Protein AF-A0A4Q3RHG1-F1 (afdb_monomer)

Sequence (464 aa):
LKQYTESLNRHFANEEGKDEIINDIESRIGELFQERLKSGSTCITEDDVNGIIKSMGRPEDFEAAEESTTSSNTQSQYQSDNTNNGNTGAAPFIARTKRLYRNENDKVIGGVCSGLATYFGVDVVVIRIIFAILFFSFGFGILPYLILWVAVPSTATVEIGSTKKKLYRDTDDKIVAGVCSGIANYFGVNPWIPRVLFLLPFLSFVSRWGHWGDFPLGFTFSPGALIIYIILWLVIPEANTTTEKLEMKGEKVDMNSIKNSVMEEMKGVQQRAEKFGKEATSIAREKGQAVGADIGQITRRSRSSFGDIIALLFKIFAYFIIGSVLIGLIIGLFGFGIASIGLFPAKDFVLHSGWQNTFAWGTLIFFIAVPIIGIITWIIRRIAKIKSNRKWLRSSFAAMWVLGLVCFIALISSVVRDFRSINNIVEEQVVLTNPGINKLEITTLTPEKKYYRRQWLQLRPFDA

Radius of gyration: 43.33 Å; Cα contacts (8 Å, |Δi|>4): 316; chains: 1; bounding box: 129×54×120 Å

pLDDT: mean 74.0, std 16.54, range [23.33, 95.81]

Mean predicted aligned error: 20.07 Å

Foldseek 3Di:
DVVQLVQLCVLCVPPDCSVQLSVLVVVVLVVLLVVVVVVPDPDQDPVSVVQSCVLQDGPVVCVVVVVVPPPDDDDDDPDDDDDDDDDDDDDPPPPPPQDQAQEQLQDPDLSQLVSVCVSVVHDSVVSVVVLVCVCVPPVPSVVVVVVSSVPHYHPVVVGRQQQHADQAQEDPPDDPQSLLVSVCLLNVHDSVVVVCVLCVLVVQQVVPVPDPDDDDDDSNNDVVSVVVVVVSSVPHHHDPGQQNSCSSNSHRNHSVSSSVSVVVVVVVVVVVVVVVVVVVVVVCVVVVVVVVVPVPPPPDDPPPPVVVVVVVVVVVVVVVVVVVVLVVVVVVVVVVVVVVVVCVVVCCVQAPPDLLVVLVVLLCCQQPVLVSVVVVVVSVCVVVVPPPDPPVVVVVSVVSNVSSVVSVVVNVVVSVVVVVDDPPPPDDDDDDPDPPDPDDDDDDPDPPDDDPDPPNDDDDPPDD

Solvent-accessible surface area (backbone atoms only — not comparable to full-atom values): 27631 Å² total; per-residue (Å²): 107,71,71,55,55,53,51,50,54,62,71,38,65,84,46,83,61,36,69,58,47,50,50,41,51,52,51,50,54,50,50,55,53,52,53,48,44,74,72,70,42,91,68,88,50,72,67,55,52,53,48,49,45,64,51,40,53,53,79,76,67,47,58,64,48,54,74,68,51,83,80,68,92,80,79,99,63,94,75,78,89,78,80,91,76,93,77,94,73,95,68,85,81,77,76,75,77,86,69,75,37,18,32,69,63,67,45,89,69,83,5,42,47,39,11,52,14,67,62,74,72,48,63,42,65,58,47,48,49,53,44,49,51,38,30,74,75,69,61,60,28,54,60,60,51,53,51,48,47,74,71,39,55,53,48,63,82,75,41,78,78,48,56,59,48,46,77,34,17,27,66,90,73,45,89,88,74,8,47,39,32,13,54,12,45,44,72,73,47,64,44,64,56,52,45,47,62,65,41,46,31,59,56,43,34,71,77,46,76,84,69,93,77,90,70,99,83,61,66,58,60,50,69,56,53,58,49,50,50,51,49,49,53,72,73,38,55,70,41,85,47,65,52,50,53,32,28,17,58,42,41,71,76,29,60,64,53,42,45,52,51,53,45,50,51,51,51,52,50,50,53,53,50,51,50,51,49,51,52,52,48,49,53,48,52,64,51,43,64,73,46,65,83,57,64,91,77,60,89,85,74,86,70,58,76,67,52,52,53,52,51,49,53,52,49,53,51,51,50,51,54,54,51,51,55,51,52,51,50,51,51,52,53,51,52,48,53,58,54,49,60,77,47,48,77,59,43,67,81,74,44,61,92,60,70,48,51,56,20,48,54,38,20,53,52,22,46,54,45,42,58,52,52,50,51,52,54,49,50,53,35,66,72,68,65,57,79,81,74,60,66,66,61,58,52,50,54,50,51,44,32,51,52,7,48,52,23,41,54,52,29,52,55,51,50,55,52,62,76,61,63,70,83,79,79,80,84,80,86,82,82,84,89,68,93,86,64,96,73,87,87,89,82,65,99,57,84,85,68,83,80,89,58,92,76,84,70,83,91,73,80,80,85,127

Secondary structure (DSSP, 8-state):
-HHHHHHHHHHGGGSTTHHHHHHHHHHHHHHHHHHHHHTT-SS--HHHHHHHHHHH--HHHHHHHHHHHTT------------------------------B-STT-SSSSHHHHHHHHHT--HHHHHHHHHHHHHHHSTTHHHHHHHHHHSPBGGGTSTT-------B-STT-SSSSHHHHHHHHHT--THHHHHHHHHHHHHHHHTTT--S--TT-----HHHHHHHHHHHHHSPB--SHHHHHHHHT----HHHHHHHHHHHHHHHHHHHHHHHHHHHHHHHHHHHHHTTSTTT-TT---HHHHHHHHHHHHHHHHHHHHHHHHHHHHHHHHHHHHHHHTGGGHHHHS-TTHHHHHHHHIIIIIIIHHHHHHHHHHHHHHTT-----HHHHHHHHHHHHHHHHHHHHHHHHHHHHHT--------------TT-S------S-TT-----TTS----PPP-

Structure (mmCIF, N/CA/C/O backbone):
data_AF-A0A4Q3RHG1-F1
#
_entry.id   AF-A0A4Q3RHG1-F1
#
loop_
_atom_site.group_PDB
_atom_site.id
_atom_site.type_symbol
_atom_site.label_atom_id
_atom_site.label_alt_id
_atom_site.label_comp_id
_atom_site.label_asym_id
_atom_site.label_entity_id
_atom_site.label_seq_id
_atom_site.pdbx_PDB_ins_code
_atom_site.Cartn_x
_atom_site.Cartn_y
_atom_site.Cartn_z
_atom_site.occupancy
_atom_site.B_iso_or_equiv
_atom_site.auth_seq_id
_atom_site.auth_comp_id
_atom_site.auth_asym_id
_atom_site.auth_atom_id
_atom_site.pdbx_PDB_model_num
ATOM 1 N N . LEU A 1 1 ? -19.802 -17.994 33.443 1.00 83.12 1 LEU A N 1
ATOM 2 C CA . LEU A 1 1 ? -19.728 -17.583 32.017 1.00 83.12 1 LEU A CA 1
ATOM 3 C C . LEU A 1 1 ? -20.993 -17.923 31.224 1.00 83.12 1 LEU A C 1
ATOM 5 O O . LEU A 1 1 ? -21.642 -16.995 30.776 1.00 83.12 1 LEU A O 1
ATOM 9 N N . LYS A 1 2 ? -21.398 -19.197 31.093 1.00 87.00 2 LYS A N 1
ATOM 10 C CA . LYS A 1 2 ? -22.594 -19.577 30.304 1.00 87.00 2 LYS A CA 1
ATOM 11 C C . LYS A 1 2 ? -23.889 -18.861 30.728 1.00 87.00 2 LYS A C 1
ATOM 13 O O . LYS A 1 2 ? -24.649 -18.407 29.890 1.00 87.00 2 LYS A O 1
ATOM 18 N N . GLN A 1 3 ? -24.108 -18.696 32.032 1.00 87.00 3 GLN A N 1
ATOM 19 C CA . GLN A 1 3 ? -25.252 -17.926 32.544 1.00 87.00 3 GLN A CA 1
ATOM 20 C C . GLN A 1 3 ? -25.224 -16.454 32.095 1.00 87.00 3 GLN A C 1
ATOM 22 O O . GLN A 1 3 ? -26.265 -15.878 31.801 1.00 87.00 3 GLN A O 1
ATOM 27 N N . TYR A 1 4 ? -24.033 -15.858 32.003 1.00 85.75 4 TYR A N 1
ATOM 28 C CA . TYR A 1 4 ? -23.857 -14.480 31.552 1.00 85.75 4 TYR A CA 1
ATOM 29 C C . TYR A 1 4 ? -24.126 -14.353 30.046 1.00 85.75 4 TYR A C 1
ATOM 31 O O . TYR A 1 4 ? -24.903 -13.493 29.640 1.00 85.75 4 TYR A O 1
ATOM 39 N N . THR A 1 5 ? -23.601 -15.261 29.218 1.00 87.06 5 THR A N 1
ATOM 40 C CA . THR A 1 5 ? -23.888 -15.262 27.772 1.00 87.06 5 THR A CA 1
ATOM 41 C C . THR A 1 5 ? -25.362 -15.545 27.472 1.00 87.06 5 THR A C 1
ATOM 43 O O . THR A 1 5 ? -25.931 -14.941 26.566 1.00 87.06 5 THR A O 1
ATOM 46 N N . GLU A 1 6 ? -26.030 -16.392 28.261 1.00 88.44 6 GLU A N 1
ATOM 47 C CA . GLU A 1 6 ? -27.484 -16.582 28.173 1.00 88.44 6 GLU A CA 1
ATOM 48 C C . GLU A 1 6 ? -28.265 -15.317 28.564 1.00 88.44 6 GLU A C 1
ATOM 50 O O . GLU A 1 6 ? -29.258 -15.002 27.909 1.00 88.44 6 GLU A O 1
ATOM 55 N N . SER A 1 7 ? -27.826 -14.559 29.579 1.00 87.44 7 SER A N 1
ATOM 56 C CA . SER A 1 7 ? -28.462 -13.274 29.921 1.00 87.44 7 SER A CA 1
ATOM 57 C C . SER A 1 7 ? -28.2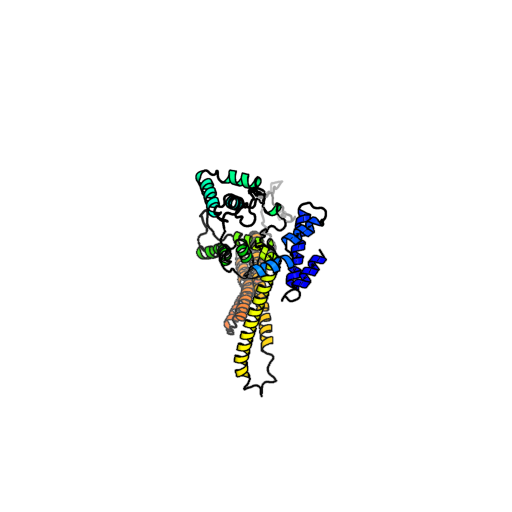98 -12.220 28.824 1.00 87.44 7 SER A C 1
ATOM 59 O O . SER A 1 7 ? -29.263 -11.528 28.507 1.00 87.44 7 SER A O 1
ATOM 61 N N . LEU A 1 8 ? -27.126 -12.159 28.180 1.00 85.81 8 LEU A N 1
ATOM 62 C CA . LEU A 1 8 ? -26.875 -11.274 27.040 1.00 85.81 8 LEU A CA 1
ATOM 63 C C . LEU A 1 8 ? -27.781 -11.637 25.858 1.00 85.81 8 LEU A C 1
ATOM 65 O O . LEU A 1 8 ? -28.454 -10.772 25.306 1.00 85.81 8 LEU A O 1
ATOM 69 N N . ASN A 1 9 ? -27.872 -12.929 25.528 1.00 86.75 9 ASN A N 1
ATOM 70 C CA . ASN A 1 9 ? -28.752 -13.427 24.469 1.00 86.75 9 ASN A CA 1
ATOM 71 C C . ASN A 1 9 ? -30.224 -13.058 24.691 1.00 86.75 9 ASN A C 1
ATOM 73 O O . ASN A 1 9 ? -30.932 -12.764 23.732 1.00 86.75 9 ASN A O 1
ATOM 77 N N . ARG A 1 10 ? -30.698 -13.085 25.943 1.00 86.62 10 ARG A N 1
ATOM 78 C CA . ARG A 1 10 ? -32.076 -12.690 26.274 1.00 86.62 10 ARG A CA 1
ATOM 79 C C . ARG A 1 10 ? -32.288 -11.184 26.143 1.00 86.62 10 ARG A C 1
ATOM 81 O O . ARG A 1 10 ? -33.322 -10.786 25.620 1.00 86.62 10 ARG A O 1
ATOM 88 N N . HIS A 1 11 ? -31.329 -10.372 26.583 1.00 85.25 11 HIS A N 1
ATOM 89 C CA . HIS A 1 11 ? -31.428 -8.912 26.520 1.00 85.25 11 HIS A CA 1
ATOM 90 C C . HIS A 1 11 ? -31.384 -8.392 25.072 1.00 85.25 11 HIS A C 1
ATOM 92 O O . HIS A 1 11 ? -32.228 -7.594 24.678 1.00 85.25 11 HIS A O 1
ATOM 98 N N . PHE A 1 12 ? -30.487 -8.922 24.233 1.00 85.44 12 PHE A N 1
ATOM 99 C CA . PHE A 1 12 ? -30.366 -8.533 22.819 1.00 85.44 12 PHE A CA 1
ATOM 100 C C . PHE A 1 12 ? -31.316 -9.281 21.872 1.00 85.44 12 PHE A C 1
ATOM 102 O O . PHE A 1 12 ? -31.213 -9.133 20.657 1.00 85.44 12 PHE A O 1
ATOM 109 N N . ALA A 1 13 ? -32.256 -10.082 22.385 1.00 84.56 13 ALA A N 1
ATOM 110 C CA . ALA A 1 13 ? -33.106 -10.943 21.557 1.00 84.56 13 ALA A CA 1
ATOM 111 C C . ALA A 1 13 ? -33.939 -10.175 20.514 1.00 84.56 13 ALA A C 1
ATOM 113 O O . ALA A 1 13 ? -34.215 -10.716 19.441 1.00 84.56 13 ALA A O 1
ATOM 114 N N . ASN A 1 14 ? -34.320 -8.934 20.833 1.00 82.88 14 ASN A N 1
ATOM 115 C CA . ASN A 1 14 ? -35.174 -8.080 20.006 1.00 82.88 14 ASN A CA 1
ATOM 116 C C . ASN A 1 14 ? -34.402 -6.989 19.242 1.00 82.88 14 ASN A C 1
ATOM 118 O O . ASN A 1 14 ? -35.025 -6.179 18.560 1.00 82.88 14 ASN A O 1
ATOM 122 N N . GLU A 1 15 ? -33.076 -6.940 19.370 1.00 81.31 15 GLU A N 1
ATOM 123 C CA . GLU A 1 15 ? -32.241 -5.899 18.766 1.00 81.31 15 GLU A CA 1
ATOM 124 C C . GLU A 1 15 ? -31.826 -6.284 17.338 1.00 81.31 15 GLU A C 1
ATOM 126 O O . GLU A 1 15 ? -31.525 -7.445 17.036 1.00 81.31 15 GLU A O 1
ATOM 131 N N . GLU A 1 16 ? -31.809 -5.299 16.439 1.00 79.25 16 GLU A N 1
ATOM 132 C CA . GLU A 1 16 ? -31.338 -5.488 15.066 1.00 79.25 16 GLU A CA 1
ATOM 133 C C . GLU A 1 16 ? -29.812 -5.691 15.094 1.00 79.25 16 GLU A C 1
ATOM 135 O O . GLU A 1 16 ? -29.094 -4.905 15.708 1.00 79.25 16 GLU A O 1
ATOM 140 N N . GLY A 1 17 ? -29.312 -6.778 14.494 1.00 80.56 17 GLY A N 1
ATOM 141 C CA . GLY A 1 17 ? -27.882 -7.119 14.552 1.00 80.56 17 GLY A CA 1
ATOM 142 C C . GLY A 1 17 ? -27.436 -7.878 15.806 1.00 80.56 17 GLY A C 1
ATOM 143 O O . GLY A 1 17 ? -26.241 -7.919 16.089 1.00 80.56 17 GLY A O 1
ATOM 144 N N . LYS A 1 18 ? -28.356 -8.518 16.550 1.00 86.44 18 LYS A N 1
ATOM 145 C CA . LYS A 1 18 ? -28.034 -9.281 17.776 1.00 86.44 18 LYS A CA 1
ATOM 146 C C . LYS A 1 18 ? -26.812 -10.201 17.640 1.00 86.44 18 LYS A C 1
ATOM 148 O O . LYS A 1 18 ? -25.993 -10.260 18.549 1.00 86.44 18 LYS A O 1
ATOM 153 N N . ASP A 1 19 ? -26.695 -10.909 16.514 1.00 87.06 19 ASP A N 1
ATOM 154 C CA . ASP A 1 19 ? -25.657 -11.921 16.318 1.00 87.06 19 ASP A CA 1
ATOM 155 C C . ASP A 1 19 ? -24.281 -11.248 16.183 1.00 87.06 19 ASP A C 1
ATOM 157 O O . ASP A 1 19 ? -23.292 -11.774 16.682 1.00 87.06 19 ASP A O 1
ATOM 161 N N . GLU A 1 20 ? -24.215 -10.052 15.586 1.00 85.38 20 GLU A N 1
ATOM 162 C CA . GLU A 1 20 ? -22.993 -9.239 15.507 1.00 85.38 20 GLU A CA 1
ATOM 163 C C . GLU A 1 20 ? -22.619 -8.676 16.882 1.00 85.38 20 GLU A C 1
ATOM 165 O O . GLU A 1 20 ? -21.475 -8.816 17.310 1.00 85.38 20 GLU A O 1
ATOM 170 N N . ILE A 1 21 ? -23.598 -8.135 17.617 1.00 86.06 21 ILE A N 1
ATOM 171 C CA . ILE A 1 21 ? -23.400 -7.599 18.972 1.00 86.06 21 ILE A CA 1
ATOM 172 C C . ILE A 1 21 ? -22.866 -8.690 19.911 1.00 86.06 21 ILE A C 1
ATOM 174 O O . ILE A 1 21 ? -21.882 -8.477 20.620 1.00 86.06 21 ILE A O 1
ATOM 178 N N . ILE A 1 22 ? -23.487 -9.873 19.910 1.00 89.31 22 ILE A N 1
ATOM 179 C CA . ILE A 1 22 ? -23.074 -10.996 20.760 1.00 89.31 22 ILE A CA 1
ATOM 180 C C . ILE A 1 22 ? -21.686 -11.492 20.360 1.00 89.31 22 ILE A C 1
ATOM 182 O O . ILE A 1 22 ? -20.845 -11.670 21.239 1.00 89.31 22 ILE A O 1
ATOM 186 N N . ASN A 1 23 ? -21.416 -11.667 19.063 1.00 89.81 23 ASN A N 1
ATOM 187 C CA . ASN A 1 23 ? -20.102 -12.107 18.592 1.00 89.81 23 ASN A CA 1
ATOM 188 C C . ASN A 1 23 ? -18.989 -11.124 18.992 1.00 89.81 23 ASN A C 1
ATOM 190 O O . ASN A 1 23 ? -17.924 -11.558 19.433 1.00 89.81 23 ASN A O 1
ATOM 194 N N . ASP A 1 24 ? -19.230 -9.813 18.905 1.00 87.31 24 ASP A N 1
ATOM 195 C CA . ASP A 1 24 ? -18.250 -8.794 19.299 1.00 87.31 24 ASP A CA 1
ATOM 196 C C . ASP A 1 24 ? -18.029 -8.749 20.819 1.00 87.31 24 ASP A C 1
ATOM 198 O O . ASP A 1 24 ? -16.888 -8.600 21.273 1.00 87.31 24 ASP A O 1
ATOM 202 N N . ILE A 1 25 ? -19.089 -8.942 21.614 1.00 88.06 25 ILE A N 1
ATOM 203 C CA . ILE A 1 25 ? -18.997 -9.073 23.076 1.00 88.06 25 ILE A CA 1
ATOM 204 C C . ILE A 1 25 ? -18.218 -10.340 23.458 1.00 88.06 25 ILE A C 1
ATOM 206 O O . ILE A 1 25 ? -17.330 -10.283 24.310 1.00 88.06 25 ILE A O 1
ATOM 210 N N . GLU A 1 26 ? -18.511 -11.483 22.837 1.00 89.50 26 GLU A N 1
ATOM 211 C CA . GLU A 1 26 ? -17.805 -12.744 23.088 1.00 89.50 26 GLU A CA 1
ATOM 212 C C . GLU A 1 26 ? -16.329 -12.655 22.689 1.00 89.50 26 GLU A C 1
ATOM 214 O O . GLU A 1 26 ? -15.460 -13.090 23.453 1.00 89.50 26 GLU A O 1
ATOM 219 N N . SER A 1 27 ? -16.035 -12.023 21.548 1.00 88.06 27 SER A N 1
ATOM 220 C CA . SER A 1 27 ? -14.670 -11.728 21.107 1.00 88.06 27 SER A CA 1
ATOM 221 C C . SER A 1 27 ? -13.929 -10.900 22.160 1.00 88.06 27 SER A C 1
ATOM 223 O O . SER A 1 27 ? -12.853 -11.296 22.619 1.00 88.06 27 SER A O 1
ATOM 225 N N . ARG A 1 28 ? -14.552 -9.821 22.659 1.00 86.50 28 ARG A N 1
ATOM 226 C CA . ARG A 1 28 ? -13.982 -8.971 23.712 1.00 86.50 28 ARG A CA 1
ATOM 227 C C . ARG A 1 28 ? -13.723 -9.725 25.016 1.00 86.50 28 ARG A C 1
ATOM 229 O O . ARG A 1 28 ? -12.665 -9.572 25.628 1.00 86.50 28 ARG A O 1
ATOM 236 N N . ILE A 1 29 ? -14.670 -10.549 25.455 1.00 88.50 29 ILE A N 1
ATOM 237 C CA . ILE A 1 29 ? -14.506 -11.393 26.645 1.00 88.50 29 ILE A CA 1
ATOM 238 C C . ILE A 1 29 ? -13.312 -12.342 26.457 1.00 88.50 29 ILE A C 1
ATOM 240 O O . ILE A 1 29 ? -12.492 -12.498 27.366 1.00 88.50 29 ILE A O 1
ATOM 244 N N . GLY A 1 30 ? -13.178 -12.935 25.267 1.00 87.94 30 GLY A N 1
ATOM 245 C CA . GLY A 1 30 ? -12.039 -13.768 24.891 1.00 87.94 30 GLY A CA 1
ATOM 246 C C . GLY A 1 30 ? -10.703 -13.026 24.974 1.00 87.94 30 GLY A C 1
ATOM 247 O O . GLY A 1 30 ? -9.737 -13.566 25.518 1.00 87.94 30 GLY A O 1
ATOM 248 N N . GLU A 1 31 ? -10.643 -11.779 24.506 1.00 85.88 31 GLU A N 1
ATOM 249 C CA . GLU A 1 31 ? -9.447 -10.936 24.620 1.00 85.88 31 GLU A CA 1
ATOM 250 C C . GLU A 1 31 ? -9.049 -10.673 26.076 1.00 85.88 31 GLU A C 1
ATOM 252 O O . GLU A 1 31 ? -7.876 -10.823 26.426 1.00 85.88 31 GLU A O 1
ATOM 257 N N . LEU A 1 32 ? -10.013 -10.327 26.937 1.00 85.19 32 LEU A N 1
ATOM 258 C CA . LEU A 1 32 ? -9.758 -10.056 28.356 1.00 85.19 32 LEU A CA 1
ATOM 259 C C . LEU A 1 32 ? -9.230 -11.303 29.080 1.00 85.19 32 LEU A C 1
ATOM 261 O O . LEU A 1 32 ? -8.300 -11.215 29.887 1.00 85.19 32 LEU A O 1
ATOM 265 N N . PHE A 1 33 ? -9.756 -12.485 28.749 1.00 87.19 33 PHE A N 1
ATOM 266 C CA . PHE A 1 33 ? -9.217 -13.748 29.254 1.00 87.19 33 PHE A CA 1
ATOM 267 C C . PHE A 1 33 ? -7.792 -14.019 28.755 1.00 87.19 33 PHE A C 1
ATOM 269 O O . PHE A 1 33 ? -6.935 -14.434 29.539 1.00 87.19 33 PHE A O 1
ATOM 276 N N . GLN A 1 34 ? -7.495 -13.752 27.480 1.00 86.44 34 GLN A N 1
ATOM 277 C CA . GLN A 1 34 ? -6.135 -13.895 26.952 1.00 86.44 34 GLN A CA 1
ATOM 278 C C . GLN A 1 34 ? -5.148 -12.927 27.614 1.00 86.44 34 GLN A C 1
ATOM 280 O O . GLN A 1 34 ? -3.999 -13.297 27.865 1.00 86.44 34 GLN A O 1
ATOM 285 N N . GLU A 1 35 ? -5.568 -11.698 27.910 1.00 81.06 35 GLU A N 1
ATOM 286 C CA . GLU A 1 35 ? -4.744 -10.712 28.612 1.00 81.06 35 GLU A CA 1
ATOM 287 C C . GLU A 1 35 ? -4.395 -11.174 30.032 1.00 81.06 35 GLU A C 1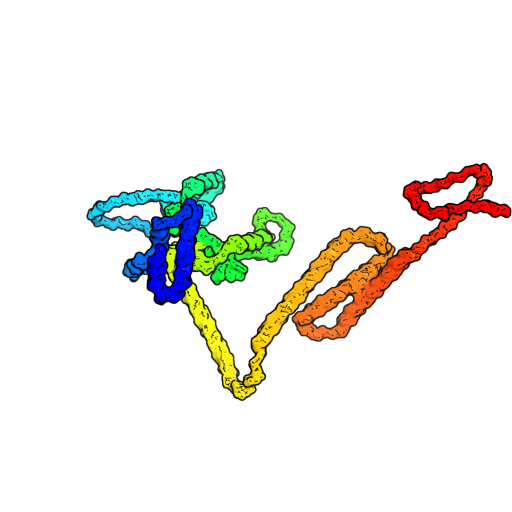
ATOM 289 O O . GLU A 1 35 ? -3.238 -11.066 30.458 1.00 81.06 35 GLU A O 1
ATOM 294 N N . ARG A 1 36 ? -5.352 -11.791 30.736 1.00 81.25 36 ARG A N 1
ATOM 295 C CA . ARG A 1 36 ? -5.099 -12.423 32.037 1.00 81.25 36 ARG A CA 1
ATOM 296 C C . ARG A 1 36 ? -4.078 -13.551 31.954 1.00 81.25 36 ARG A C 1
ATOM 298 O O . ARG A 1 36 ? -3.130 -13.562 32.736 1.00 81.25 36 ARG A O 1
ATOM 305 N N . LEU A 1 37 ? -4.207 -14.439 30.971 1.00 83.06 37 LEU A N 1
ATOM 306 C CA . LEU A 1 37 ? -3.255 -15.538 30.768 1.00 83.06 37 LEU A CA 1
ATOM 307 C C . LEU A 1 37 ? -1.841 -15.029 30.429 1.00 83.06 37 LEU A C 1
ATOM 309 O O . LEU A 1 37 ? -0.852 -15.538 30.952 1.00 83.06 37 LEU A O 1
ATOM 313 N N . LYS A 1 38 ? -1.722 -13.969 29.616 1.00 79.94 38 LYS A N 1
ATOM 314 C CA . LYS A 1 38 ? -0.430 -13.325 29.298 1.00 79.94 38 LYS A CA 1
ATOM 315 C C . LYS A 1 38 ? 0.227 -12.646 30.501 1.00 79.94 38 LYS A C 1
ATOM 317 O O . LYS A 1 38 ? 1.444 -12.483 30.508 1.00 79.94 38 LYS A O 1
ATOM 322 N N . SER A 1 39 ? -0.556 -12.266 31.509 1.00 71.12 39 SER A N 1
ATOM 323 C CA . SER A 1 39 ? -0.070 -11.603 32.726 1.00 71.12 39 SER A CA 1
ATOM 324 C C . SER A 1 39 ? 0.542 -12.576 33.747 1.00 71.12 39 SER A C 1
ATOM 326 O O . SER A 1 39 ? 0.932 -12.151 34.832 1.00 71.12 39 SER A O 1
ATOM 328 N N . GLY A 1 40 ? 0.656 -13.867 33.405 1.00 68.50 40 GLY A N 1
ATOM 329 C CA . GLY A 1 40 ? 1.306 -14.895 34.223 1.00 68.50 40 GLY A CA 1
ATOM 330 C C . GLY A 1 40 ? 0.349 -15.860 34.930 1.00 68.50 40 GLY A C 1
ATOM 331 O O . GLY A 1 40 ? 0.817 -16.761 35.625 1.00 68.50 40 GLY A O 1
ATOM 332 N N . SER A 1 41 ? -0.968 -15.715 34.750 1.00 73.69 41 SER A N 1
ATOM 333 C CA . SER A 1 41 ? -1.956 -16.654 35.292 1.00 73.69 41 SER A CA 1
ATOM 334 C C . SER A 1 41 ? -1.938 -17.972 34.514 1.00 73.69 41 SER A C 1
ATOM 336 O O . SER A 1 41 ? -2.088 -17.990 33.295 1.00 73.69 41 SER A O 1
ATOM 338 N N . THR A 1 42 ? -1.778 -19.095 35.217 1.00 76.50 42 THR A N 1
ATOM 339 C CA . THR A 1 42 ? -1.742 -20.441 34.613 1.00 76.50 42 THR A CA 1
ATOM 340 C C . THR A 1 42 ? -3.133 -20.951 34.227 1.00 76.50 42 THR A C 1
ATOM 342 O O . THR A 1 42 ? -3.261 -21.800 33.348 1.00 76.50 42 THR A O 1
ATOM 345 N N . CYS A 1 43 ? -4.178 -20.434 34.874 1.00 83.81 43 CYS A N 1
ATOM 346 C CA . CYS A 1 43 ? -5.576 -20.751 34.613 1.00 83.81 43 CYS A CA 1
ATOM 347 C C . CYS A 1 43 ? -6.468 -19.530 34.882 1.00 83.81 43 CYS A C 1
ATOM 349 O O . CYS A 1 43 ? -6.049 -18.572 35.532 1.00 83.81 43 CYS A O 1
ATOM 351 N N . ILE A 1 44 ? -7.692 -19.567 34.355 1.00 86.62 44 ILE A N 1
ATOM 352 C CA . ILE A 1 44 ? -8.723 -18.551 34.597 1.00 86.62 44 ILE A CA 1
ATOM 353 C C . ILE A 1 44 ? -9.509 -18.968 35.842 1.00 86.62 44 ILE A C 1
ATOM 355 O O . ILE A 1 44 ? -10.063 -20.069 35.871 1.00 86.62 44 ILE A O 1
ATOM 359 N N . THR A 1 45 ? -9.558 -18.103 36.854 1.00 88.81 45 THR A N 1
ATOM 360 C CA . THR A 1 45 ? -10.303 -18.350 38.098 1.00 88.81 45 THR A CA 1
ATOM 361 C C . THR A 1 45 ? -11.713 -17.757 38.048 1.00 88.81 45 THR A C 1
ATOM 363 O O . THR A 1 45 ? -12.033 -16.940 37.184 1.00 88.81 45 THR A O 1
ATOM 366 N N . GLU A 1 46 ? -12.582 -18.153 38.979 1.00 87.62 46 GLU A N 1
ATOM 367 C CA . GLU A 1 46 ? -13.933 -17.585 39.087 1.00 87.62 46 GLU A CA 1
ATOM 368 C C . GLU A 1 46 ? -13.907 -16.080 39.410 1.00 87.62 46 GLU A C 1
ATOM 370 O O . GLU A 1 46 ? -14.710 -15.316 38.870 1.00 87.62 46 GLU A O 1
ATOM 375 N N . ASP A 1 47 ? -12.916 -15.628 40.183 1.00 85.75 47 ASP A N 1
ATOM 376 C CA . ASP A 1 47 ? -12.687 -14.207 40.463 1.00 85.75 47 ASP A CA 1
ATOM 377 C C . ASP A 1 47 ? -12.318 -13.419 39.198 1.00 85.75 47 ASP A C 1
ATOM 379 O O . ASP A 1 47 ? -12.776 -12.288 39.015 1.00 85.75 47 ASP A O 1
ATOM 383 N N . ASP A 1 48 ? -11.553 -14.021 38.280 1.00 84.38 48 ASP A N 1
ATOM 384 C CA . ASP A 1 48 ? -11.232 -13.405 36.988 1.00 84.38 48 ASP A CA 1
ATOM 385 C C . ASP A 1 48 ? -12.477 -13.261 36.108 1.00 84.38 48 ASP A C 1
ATOM 387 O O . ASP A 1 48 ? -12.684 -12.212 35.494 1.00 84.38 48 ASP A O 1
ATOM 391 N N . VAL A 1 49 ? -13.331 -14.291 36.077 1.00 87.12 49 VAL A N 1
ATOM 392 C CA . VAL A 1 49 ? -14.604 -14.266 35.341 1.00 87.12 49 VAL A CA 1
ATOM 393 C C . VAL A 1 49 ? -15.513 -13.169 35.896 1.00 87.12 49 VAL A C 1
ATOM 395 O O . VAL A 1 49 ? -16.041 -12.366 35.128 1.00 87.12 49 VAL A O 1
ATOM 398 N N . ASN A 1 50 ? -15.662 -13.090 37.218 1.00 87.50 50 ASN A N 1
ATOM 399 C CA . ASN A 1 50 ? -16.486 -12.071 37.869 1.00 87.50 50 ASN A CA 1
ATOM 400 C C . ASN A 1 50 ? -15.913 -10.656 37.679 1.00 87.50 50 ASN A C 1
ATOM 402 O O . ASN A 1 50 ? -16.670 -9.708 37.468 1.00 87.50 50 ASN A O 1
ATOM 406 N N . GLY A 1 51 ? -14.585 -10.506 37.684 1.00 83.06 51 GLY A N 1
ATOM 407 C CA . GLY A 1 51 ? -13.907 -9.242 37.387 1.00 83.06 51 GLY A CA 1
ATOM 408 C C . GLY A 1 51 ? -14.143 -8.757 35.955 1.00 83.06 51 GLY A C 1
ATOM 409 O O . GLY A 1 51 ? -14.405 -7.574 35.743 1.00 83.06 51 GLY A O 1
ATOM 410 N N . ILE A 1 52 ? -14.118 -9.669 34.979 1.00 85.69 52 ILE A N 1
ATOM 411 C CA . ILE A 1 52 ? -14.416 -9.359 33.574 1.00 85.69 52 ILE A CA 1
ATOM 412 C C . ILE A 1 52 ? -15.891 -8.995 33.394 1.00 85.69 52 ILE A C 1
ATOM 414 O O . ILE A 1 52 ? -16.183 -7.979 32.768 1.00 85.69 52 ILE A O 1
ATOM 418 N N . ILE A 1 53 ? -16.816 -9.753 33.994 1.00 86.88 53 ILE A N 1
ATOM 419 C CA . ILE A 1 53 ? -18.255 -9.437 33.957 1.00 86.88 53 ILE A CA 1
ATOM 420 C C . ILE A 1 53 ? -18.514 -8.048 34.545 1.00 86.88 53 ILE A C 1
ATOM 422 O O . ILE A 1 53 ? -19.271 -7.272 33.974 1.00 86.88 53 ILE A O 1
ATOM 426 N N . LYS A 1 54 ? -17.845 -7.693 35.646 1.00 84.88 54 LYS A N 1
ATOM 427 C CA . LYS A 1 54 ? -17.953 -6.357 36.244 1.00 84.88 54 LYS A CA 1
ATOM 428 C C . LYS A 1 54 ? -17.418 -5.251 35.330 1.00 84.88 54 LYS A C 1
ATOM 430 O O . LYS A 1 54 ? -17.960 -4.152 35.340 1.00 84.88 54 LYS A O 1
ATOM 435 N N . SER A 1 55 ? -16.364 -5.525 34.563 1.00 80.88 55 SER A N 1
ATOM 436 C CA . SER A 1 55 ? -15.811 -4.563 33.604 1.00 80.88 55 SER A CA 1
ATOM 437 C C . SER A 1 55 ? -16.690 -4.385 32.365 1.00 80.88 55 SER A C 1
ATOM 439 O O . SER A 1 55 ? -16.771 -3.274 31.854 1.00 80.88 55 SER A O 1
ATOM 441 N N . MET A 1 56 ? -17.295 -5.464 31.865 1.00 81.69 56 MET A N 1
ATOM 442 C CA . MET A 1 56 ? -18.213 -5.431 30.717 1.00 81.69 56 MET A CA 1
ATOM 443 C C . MET A 1 56 ? -19.592 -4.873 31.105 1.00 81.69 56 MET A C 1
ATOM 445 O O . MET A 1 56 ? -20.286 -4.293 30.271 1.00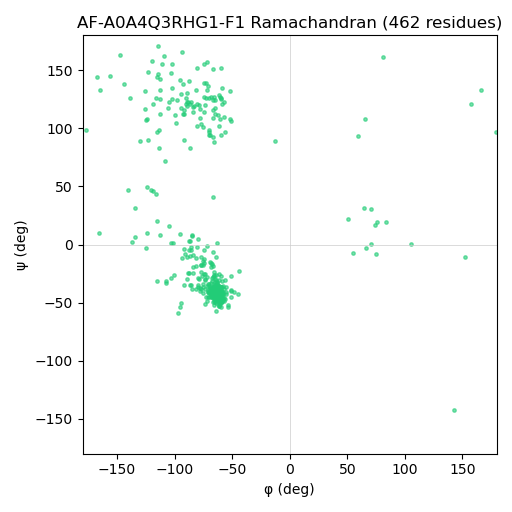 81.69 56 MET A O 1
ATOM 449 N N . GLY A 1 57 ? -19.957 -5.043 32.379 1.00 81.50 57 GLY A N 1
ATOM 450 C CA . GLY A 1 57 ? -21.257 -4.738 32.962 1.00 81.50 57 GLY A CA 1
ATOM 451 C C . GLY A 1 57 ? -22.298 -5.834 32.704 1.00 81.50 57 GLY A C 1
ATOM 452 O O . GLY A 1 57 ? -22.131 -6.701 31.835 1.00 81.50 57 GLY A O 1
ATOM 453 N N . ARG A 1 58 ? -23.376 -5.836 33.498 1.00 82.06 58 ARG A N 1
ATOM 454 C CA . ARG A 1 58 ? -24.509 -6.759 33.331 1.00 82.06 58 ARG A CA 1
ATOM 455 C C . ARG A 1 58 ? -25.683 -6.024 32.685 1.00 82.06 58 ARG A C 1
ATOM 457 O O . ARG A 1 58 ? -25.872 -4.854 32.995 1.00 82.06 58 ARG A O 1
ATOM 464 N N . PRO A 1 59 ? -26.506 -6.699 31.863 1.00 77.31 59 PRO A N 1
ATOM 465 C CA . PRO A 1 59 ? -27.702 -6.090 31.272 1.00 77.31 59 PRO A CA 1
ATOM 466 C C . PRO A 1 59 ? -28.589 -5.344 32.280 1.00 77.31 59 PRO A C 1
ATOM 468 O O . PRO A 1 59 ? -29.022 -4.227 32.029 1.00 77.31 59 PRO A O 1
ATOM 471 N N . GLU A 1 60 ? -28.757 -5.932 33.464 1.00 71.69 60 GLU A N 1
ATOM 472 C CA . GLU A 1 60 ? -29.557 -5.393 34.570 1.00 71.69 60 GLU A CA 1
ATOM 473 C C . GLU A 1 60 ? -28.977 -4.093 35.172 1.00 71.69 60 GLU A C 1
ATOM 475 O O . GLU A 1 60 ? -29.730 -3.259 35.669 1.00 71.69 60 GLU A O 1
ATOM 480 N N . ASP A 1 61 ? -27.654 -3.886 35.111 1.00 68.88 61 ASP A N 1
ATOM 481 C CA . ASP A 1 61 ? -26.982 -2.725 35.720 1.00 68.88 61 ASP A CA 1
ATOM 482 C C . ASP A 1 61 ? -27.158 -1.437 34.888 1.00 68.88 61 ASP A C 1
ATOM 484 O O . ASP A 1 61 ? -26.948 -0.335 35.397 1.00 68.88 61 ASP A O 1
ATOM 488 N N . PHE A 1 62 ? -27.539 -1.558 33.612 1.00 62.09 62 PHE A N 1
ATOM 489 C CA . PHE A 1 62 ? -27.652 -0.425 32.688 1.00 62.09 62 PHE A CA 1
ATOM 490 C C . PHE A 1 62 ? -29.093 0.036 32.445 1.00 62.09 62 PHE A C 1
ATOM 492 O O . PHE A 1 62 ? -29.299 1.230 32.243 1.00 62.09 62 PHE A O 1
ATOM 499 N N . GLU A 1 63 ? -30.093 -0.848 32.539 1.00 58.09 63 GLU A N 1
ATOM 500 C CA . GLU A 1 63 ? -31.513 -0.450 32.476 1.00 58.09 63 GLU A CA 1
ATOM 501 C C . GLU A 1 63 ? -31.869 0.524 33.621 1.00 58.09 63 GLU A C 1
ATOM 503 O O . GLU A 1 63 ? -32.540 1.533 33.407 1.00 58.09 63 GLU A O 1
ATOM 508 N N . ALA A 1 64 ? -31.300 0.315 34.816 1.00 53.06 64 ALA A N 1
ATOM 509 C CA . ALA A 1 64 ? -31.432 1.239 35.948 1.00 53.06 64 ALA A CA 1
ATOM 510 C C . ALA A 1 64 ? -30.752 2.608 35.712 1.00 53.06 64 ALA A C 1
ATOM 512 O O . ALA A 1 64 ? -31.151 3.624 36.295 1.00 53.06 64 ALA A O 1
ATOM 513 N N . ALA A 1 65 ? -29.726 2.656 34.853 1.00 49.34 65 ALA A N 1
ATOM 514 C CA . ALA A 1 65 ? -29.060 3.893 34.456 1.00 49.34 65 ALA A CA 1
ATOM 515 C C . ALA A 1 65 ? -29.867 4.648 33.384 1.00 49.34 65 ALA A C 1
ATOM 517 O O . ALA A 1 65 ? -29.953 5.872 33.434 1.00 49.34 65 ALA A O 1
ATOM 518 N N . GLU A 1 66 ? -30.523 3.961 32.447 1.00 44.88 66 GLU A N 1
ATOM 519 C CA . GLU A 1 66 ? -31.373 4.610 31.436 1.00 44.88 66 GLU A CA 1
ATOM 520 C C . GLU A 1 66 ? -32.634 5.251 32.046 1.00 44.88 66 GLU A C 1
ATOM 522 O O . GLU A 1 66 ? -32.973 6.386 31.694 1.00 44.88 66 GLU A O 1
ATOM 527 N N . GLU A 1 67 ? -33.264 4.617 33.045 1.00 42.88 67 GLU A N 1
ATOM 528 C CA . GLU A 1 67 ? -34.400 5.214 33.774 1.00 42.88 67 GLU A CA 1
ATOM 529 C C . GLU A 1 67 ? -34.017 6.480 34.561 1.00 42.88 67 GLU A C 1
ATOM 531 O O . GLU A 1 67 ? -34.840 7.380 34.743 1.00 42.88 67 GLU A O 1
ATOM 536 N N . SER A 1 68 ? -32.753 6.612 34.968 1.00 40.75 68 SER A N 1
ATOM 537 C CA . SER A 1 68 ? -32.247 7.802 35.664 1.00 40.75 68 SER A CA 1
ATOM 538 C C . SER A 1 68 ? -31.702 8.893 34.725 1.00 40.75 68 SER A C 1
ATOM 540 O O . SER A 1 68 ? -31.515 10.030 35.159 1.00 40.75 68 SER A O 1
ATOM 542 N N . THR A 1 69 ? -31.533 8.609 33.426 1.00 32.62 69 THR A N 1
ATOM 543 C CA . THR A 1 69 ? -30.892 9.525 32.453 1.00 32.62 69 THR A CA 1
ATOM 544 C C . THR A 1 69 ? -31.886 10.280 31.551 1.00 32.62 69 THR A C 1
ATOM 546 O O . THR A 1 69 ? -31.493 11.134 30.758 1.00 32.62 69 THR A O 1
ATOM 549 N N . THR A 1 70 ? -33.201 10.082 31.714 1.00 29.34 70 THR A N 1
ATOM 550 C CA . THR A 1 70 ? -34.223 10.827 30.935 1.00 29.34 70 THR A CA 1
ATOM 551 C C . THR A 1 70 ? -34.270 12.337 31.268 1.00 29.34 70 THR A C 1
ATOM 553 O O . THR A 1 70 ? -34.908 13.115 30.562 1.00 29.34 70 THR A O 1
ATOM 556 N N . SER A 1 71 ? -33.521 12.799 32.276 1.00 31.11 71 SER A N 1
ATOM 557 C CA . SER A 1 71 ? -33.465 14.210 32.681 1.00 31.11 71 SER A CA 1
ATOM 558 C C . SER A 1 71 ? -32.052 14.799 32.675 1.00 31.11 71 SER A C 1
ATOM 560 O O . SER A 1 71 ? -31.667 15.405 33.667 1.00 31.11 71 SER A O 1
ATOM 562 N N . SER A 1 72 ? -31.246 14.644 31.616 1.00 26.78 72 SER A N 1
ATOM 563 C CA . SER A 1 72 ? -30.190 15.633 31.281 1.00 26.78 72 SER A CA 1
ATOM 564 C C . SER A 1 72 ? -29.434 15.308 29.986 1.00 26.78 72 SER A C 1
ATOM 566 O O . SER A 1 72 ? -28.451 14.578 29.975 1.00 26.78 72 SER A O 1
ATOM 568 N N . ASN A 1 73 ? -29.823 15.962 28.891 1.00 26.00 73 ASN A N 1
ATOM 569 C CA . ASN A 1 73 ? -28.902 16.245 27.789 1.00 26.00 73 ASN A CA 1
ATOM 570 C C . ASN A 1 73 ? -28.211 17.582 28.086 1.00 26.00 73 ASN A C 1
ATOM 572 O O . ASN A 1 73 ? -28.914 18.572 28.279 1.00 26.00 73 ASN A O 1
ATOM 576 N N . THR A 1 74 ? -26.874 17.618 28.147 1.00 25.02 74 THR A N 1
ATOM 577 C CA . THR A 1 74 ? -25.938 18.458 27.354 1.00 25.02 74 THR A CA 1
ATOM 578 C C . THR A 1 74 ? -24.536 18.416 28.000 1.00 25.02 74 THR A C 1
ATOM 580 O O . THR A 1 74 ? -24.400 18.647 29.193 1.00 25.02 74 THR A O 1
ATOM 583 N N . GLN A 1 75 ? -23.503 18.210 27.171 1.00 24.41 75 GLN A N 1
ATOM 584 C CA . GLN A 1 75 ? -22.079 18.533 27.389 1.00 24.41 75 GLN A CA 1
ATOM 585 C C . GLN A 1 75 ? -21.293 17.797 28.491 1.00 24.41 75 GLN A C 1
ATOM 587 O O . GLN A 1 75 ? -21.343 18.106 29.676 1.00 24.41 75 GLN A O 1
ATOM 592 N N . SER A 1 76 ? -20.398 16.920 28.028 1.00 27.84 76 SER A N 1
ATOM 593 C CA . SER A 1 76 ? -19.215 16.461 28.754 1.00 27.84 76 SER A CA 1
ATOM 594 C C . SER A 1 76 ? -18.305 17.647 29.088 1.00 27.84 76 SER A C 1
ATOM 596 O O . SER A 1 76 ? -17.464 18.061 28.290 1.00 27.84 76 SER A O 1
ATOM 598 N N . GLN A 1 77 ? -18.482 18.193 30.285 1.00 23.33 77 GLN A N 1
ATOM 599 C CA . GLN A 1 77 ? -17.563 19.122 30.921 1.00 23.33 77 GLN A CA 1
ATOM 600 C C . GLN A 1 77 ? -16.955 18.412 32.131 1.00 23.33 77 GLN A C 1
ATOM 602 O O . GLN A 1 77 ? -17.658 17.767 32.904 1.00 23.33 77 GLN A O 1
ATOM 607 N N . TYR A 1 78 ? -15.633 18.507 32.277 1.00 28.42 78 TYR A N 1
ATOM 608 C CA . TYR A 1 78 ? -14.928 18.102 33.489 1.00 28.42 78 TYR A CA 1
ATOM 609 C C . TYR A 1 78 ? -15.583 18.786 34.693 1.00 28.42 78 TYR A C 1
ATOM 611 O O . TYR A 1 78 ? -15.452 20.000 34.863 1.00 28.42 78 TYR A O 1
ATOM 619 N N . GLN A 1 79 ? -16.306 18.016 35.504 1.00 26.92 79 GLN A N 1
ATOM 620 C CA . GLN A 1 79 ? -16.963 18.517 36.699 1.00 26.92 79 GLN A CA 1
ATOM 621 C C . GLN A 1 79 ? -16.100 18.190 37.915 1.00 26.92 79 GLN A C 1
ATOM 623 O O . GLN A 1 79 ? -15.992 17.050 38.361 1.00 26.92 79 GLN A O 1
ATOM 628 N N . SER A 1 80 ? -15.441 19.234 38.410 1.00 29.25 80 SER A N 1
ATOM 629 C CA . SER A 1 80 ? -14.994 19.324 39.792 1.00 29.25 80 SER A CA 1
ATOM 630 C C . SER A 1 80 ? -16.233 19.367 40.683 1.00 29.25 80 SER A C 1
ATOM 632 O O . SER A 1 80 ? -17.023 20.307 40.588 1.00 29.25 80 SER A O 1
ATOM 634 N N . ASP A 1 81 ? -16.396 18.368 41.545 1.00 25.77 81 ASP A N 1
ATOM 635 C CA . ASP A 1 81 ? -17.426 18.377 42.579 1.00 25.77 81 ASP A CA 1
ATOM 636 C C . ASP A 1 81 ? -17.155 19.507 43.573 1.00 25.77 81 ASP A C 1
ATOM 638 O O . ASP A 1 81 ? -16.186 19.490 44.334 1.00 25.77 81 ASP A O 1
ATOM 642 N N . ASN A 1 82 ? -18.038 20.499 43.558 1.00 31.06 82 ASN A N 1
ATOM 643 C CA . ASN A 1 82 ? -18.117 21.558 44.546 1.00 31.06 82 ASN A CA 1
ATOM 644 C C . ASN A 1 82 ? -19.542 21.518 45.104 1.00 31.06 82 ASN A C 1
ATOM 646 O O . ASN A 1 82 ? -20.450 22.129 44.547 1.00 31.06 82 ASN A O 1
ATOM 650 N N . THR A 1 83 ? -19.751 20.745 46.171 1.00 29.44 83 THR A N 1
ATOM 651 C CA . THR A 1 83 ? -21.039 20.705 46.875 1.00 29.44 83 THR A CA 1
ATOM 652 C C . THR A 1 83 ? -20.862 21.287 48.269 1.00 29.44 83 THR A C 1
ATOM 654 O O . THR A 1 83 ? -20.429 20.613 49.200 1.00 29.44 83 THR A O 1
ATOM 657 N N . ASN A 1 84 ? -21.231 22.561 48.400 1.00 35.50 84 ASN A N 1
ATOM 658 C CA . ASN A 1 84 ? -21.679 23.134 49.659 1.00 35.50 84 ASN A CA 1
ATOM 659 C C . ASN A 1 84 ? -23.131 22.697 49.883 1.00 35.50 84 ASN A C 1
ATOM 661 O O . ASN A 1 84 ? -24.021 23.209 49.208 1.00 35.50 84 ASN A O 1
ATOM 665 N N . ASN A 1 85 ? -23.382 21.803 50.839 1.00 32.31 85 ASN A N 1
ATOM 666 C CA . ASN A 1 85 ? -24.526 21.957 51.737 1.00 32.31 85 ASN A CA 1
ATOM 667 C C . ASN A 1 85 ? -24.394 21.051 52.962 1.00 32.31 85 ASN A C 1
ATOM 669 O O . ASN A 1 85 ? -24.068 19.871 52.853 1.00 32.31 85 ASN A O 1
ATOM 673 N N . GLY A 1 86 ? -24.640 21.633 54.133 1.00 37.16 86 GLY A N 1
ATOM 674 C CA . GLY A 1 86 ? -24.634 20.921 55.399 1.00 37.16 86 GLY A CA 1
ATOM 675 C C . GLY A 1 86 ? -25.842 20.001 55.532 1.00 37.16 86 GLY A C 1
ATOM 676 O O . GLY A 1 86 ? -26.972 20.417 55.301 1.00 37.16 86 GLY A O 1
ATOM 677 N N . ASN A 1 87 ? -25.595 18.762 55.949 1.00 32.44 87 ASN A N 1
ATOM 678 C CA . ASN A 1 87 ? -26.324 18.142 57.048 1.00 32.44 87 ASN A CA 1
ATOM 679 C C . ASN A 1 87 ? -25.629 16.855 57.507 1.00 32.44 87 ASN A C 1
ATOM 681 O O . ASN A 1 87 ? -25.021 16.115 56.741 1.00 32.44 87 ASN A O 1
ATOM 685 N N . THR A 1 88 ? -25.703 16.655 58.813 1.00 41.47 88 THR A N 1
ATOM 686 C CA . THR A 1 88 ? -25.051 15.648 59.646 1.00 41.47 88 THR A CA 1
ATOM 687 C C . THR A 1 88 ? -25.398 14.202 59.283 1.00 41.47 88 THR A C 1
ATOM 689 O O . THR A 1 88 ? -26.561 13.813 59.317 1.00 41.47 88 THR A O 1
ATOM 692 N N . GLY A 1 89 ? -24.362 13.391 59.061 1.00 32.31 89 GLY A N 1
ATOM 693 C CA . GLY A 1 89 ? -24.424 11.932 58.973 1.00 32.31 89 GLY A CA 1
ATOM 694 C C . GLY A 1 89 ? -23.028 11.383 58.689 1.00 32.31 89 GLY A C 1
ATOM 695 O O . GLY A 1 89 ? -22.568 11.416 57.554 1.00 32.31 89 GLY A O 1
ATOM 696 N N . ALA A 1 90 ? -22.312 10.958 59.731 1.00 37.44 90 ALA A N 1
ATOM 697 C CA . ALA A 1 90 ? -20.930 10.497 59.633 1.00 37.44 90 ALA A CA 1
ATOM 698 C C . ALA A 1 90 ? -20.837 9.157 58.878 1.00 37.44 90 ALA A C 1
ATOM 700 O O . ALA A 1 90 ? -20.958 8.089 59.474 1.00 37.44 90 ALA A O 1
ATOM 701 N N . ALA A 1 91 ? -20.590 9.219 57.570 1.00 33.97 91 ALA A N 1
ATOM 702 C CA . ALA A 1 91 ? -20.008 8.123 56.803 1.00 33.97 91 ALA A CA 1
ATOM 703 C C . ALA A 1 91 ? -18.478 8.312 56.763 1.00 33.97 91 ALA A C 1
ATOM 705 O O . ALA A 1 91 ? -18.014 9.444 56.597 1.00 33.97 91 ALA A O 1
ATOM 706 N N . PRO A 1 92 ? -17.666 7.252 56.932 1.00 35.34 92 PRO A N 1
ATOM 707 C CA . PRO A 1 92 ? -16.219 7.396 56.942 1.00 35.34 92 PRO A CA 1
ATOM 708 C C . PRO A 1 92 ? -15.749 7.819 55.548 1.00 35.34 92 PRO A C 1
ATOM 710 O O . PRO A 1 92 ? -15.893 7.083 54.572 1.00 35.34 92 PRO A O 1
ATOM 713 N N . PHE A 1 93 ? -15.176 9.018 55.456 1.00 33.62 93 PHE A N 1
ATOM 714 C CA . PHE A 1 93 ? -14.486 9.494 54.266 1.00 33.62 93 PHE A CA 1
ATOM 715 C C . PHE A 1 93 ? -13.231 8.638 54.074 1.00 33.62 93 PHE A C 1
ATOM 717 O O . PHE A 1 93 ? -12.174 8.914 54.644 1.00 33.62 93 PHE A O 1
ATOM 724 N N . ILE A 1 94 ? -13.335 7.567 53.286 1.00 34.88 94 ILE A N 1
ATOM 725 C CA . ILE A 1 94 ? -12.141 6.932 52.736 1.00 34.88 94 ILE A CA 1
ATOM 726 C C . ILE A 1 94 ? -11.590 7.910 51.707 1.00 34.88 94 ILE A C 1
ATOM 728 O O . ILE A 1 94 ? -12.008 7.929 50.550 1.00 34.88 94 ILE A O 1
ATOM 732 N N . ALA A 1 95 ? -10.648 8.742 52.150 1.00 38.62 95 ALA A N 1
ATOM 733 C CA . ALA A 1 95 ? -9.786 9.510 51.273 1.00 38.62 95 ALA A CA 1
ATOM 734 C C . ALA A 1 95 ? -9.079 8.515 50.343 1.00 38.62 95 ALA A C 1
ATOM 736 O O . ALA A 1 95 ? -8.095 7.873 50.717 1.00 38.62 95 ALA A O 1
ATOM 737 N N . ARG A 1 96 ? -9.613 8.328 49.131 1.00 43.53 96 ARG A N 1
ATOM 738 C CA . ARG A 1 96 ? -8.938 7.582 48.068 1.00 43.53 96 ARG A CA 1
ATOM 739 C C . ARG A 1 96 ? -7.648 8.344 47.795 1.00 43.53 96 ARG A C 1
ATOM 741 O O . ARG A 1 96 ? -7.669 9.414 47.195 1.00 43.53 96 ARG A O 1
ATOM 748 N N . THR A 1 97 ? -6.532 7.833 48.309 1.00 48.91 97 THR A N 1
ATOM 749 C CA . THR A 1 97 ? -5.211 8.409 48.060 1.00 48.91 97 THR A CA 1
ATOM 750 C C . THR A 1 97 ? -5.003 8.438 46.550 1.00 48.91 97 THR A C 1
ATOM 752 O O . THR A 1 97 ? -4.918 7.395 45.902 1.00 48.91 97 THR A O 1
ATOM 755 N N . LYS A 1 98 ? -5.008 9.641 45.963 1.00 61.53 98 LYS A N 1
ATOM 756 C CA . LYS A 1 98 ? -4.738 9.835 44.538 1.00 61.53 98 LYS A CA 1
ATOM 757 C C . LYS A 1 98 ? -3.313 9.342 44.303 1.00 61.53 98 LYS A C 1
ATOM 759 O O . LYS A 1 98 ? -2.368 9.913 44.836 1.00 61.53 98 LYS A O 1
ATOM 764 N N . ARG A 1 99 ? -3.157 8.242 43.575 1.00 72.69 99 ARG A N 1
ATOM 765 C CA . ARG A 1 99 ? -1.848 7.721 43.172 1.00 72.69 99 ARG A CA 1
ATOM 766 C C . ARG A 1 99 ? -1.535 8.244 41.775 1.00 72.69 99 ARG A C 1
ATOM 768 O O . ARG A 1 99 ? -2.433 8.364 40.944 1.00 72.69 99 ARG A O 1
ATOM 775 N N . LEU A 1 100 ? -0.274 8.596 41.537 1.00 78.38 100 LEU A N 1
ATOM 776 C CA . LEU A 1 100 ? 0.187 9.008 40.216 1.00 78.38 100 LEU A CA 1
ATOM 777 C C . LEU A 1 100 ? 0.275 7.768 39.322 1.00 78.38 100 LEU A C 1
ATOM 779 O O . LEU A 1 100 ? 1.030 6.844 39.621 1.00 78.38 100 LEU A O 1
ATOM 783 N N . TYR A 1 101 ? -0.479 7.775 38.227 1.00 80.25 101 TYR A N 1
ATOM 784 C CA . TYR A 1 101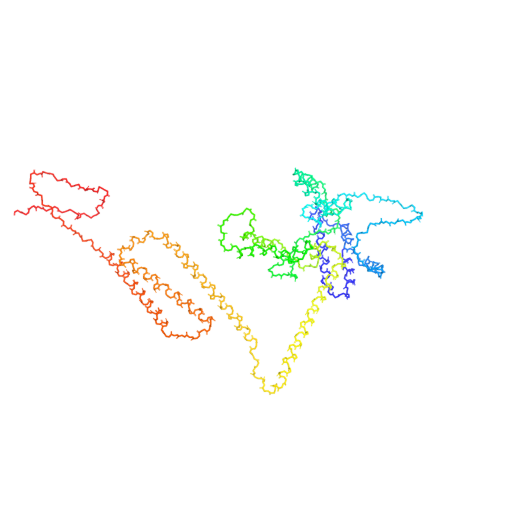 ? -0.427 6.742 37.200 1.00 80.25 101 TYR A CA 1
ATOM 785 C C . TYR A 1 101 ? -0.108 7.355 35.847 1.00 80.25 101 TYR A C 1
ATOM 787 O O . TYR A 1 101 ? -0.482 8.489 35.550 1.00 80.25 101 TYR A O 1
ATOM 795 N N . ARG A 1 102 ? 0.583 6.583 35.014 1.00 79.06 102 ARG A N 1
ATOM 796 C CA . ARG A 1 102 ? 0.913 6.958 33.644 1.00 79.06 102 ARG A CA 1
ATOM 797 C C . ARG A 1 102 ? -0.279 6.631 32.751 1.00 79.06 102 ARG A C 1
ATOM 799 O O . ARG A 1 102 ? -0.680 5.471 32.661 1.00 79.06 102 ARG A O 1
ATOM 806 N N . ASN A 1 103 ? -0.840 7.647 32.100 1.00 76.25 103 ASN A N 1
ATOM 807 C CA . ASN A 1 103 ? -1.997 7.470 31.229 1.00 76.25 103 ASN A CA 1
ATOM 808 C C . ASN A 1 103 ? -1.555 6.893 29.874 1.00 76.25 103 ASN A C 1
ATOM 810 O O . ASN A 1 103 ? -0.790 7.522 29.140 1.00 76.25 103 ASN A O 1
ATOM 814 N N . GLU A 1 104 ? -2.024 5.689 29.545 1.00 73.00 104 GLU A N 1
ATOM 815 C CA . GLU A 1 104 ? -1.649 4.986 28.313 1.00 73.00 104 GLU A CA 1
ATOM 816 C C . GLU A 1 104 ? -2.490 5.420 27.095 1.00 73.00 104 GLU A C 1
ATOM 818 O O . GLU A 1 104 ? -2.046 5.237 25.962 1.00 73.00 104 GLU A O 1
ATOM 823 N N . ASN A 1 105 ? -3.666 6.024 27.315 1.00 70.56 105 ASN A N 1
ATOM 824 C CA . ASN A 1 105 ? -4.625 6.383 26.260 1.00 70.56 105 ASN A CA 1
ATOM 825 C C . ASN A 1 105 ? -4.393 7.763 25.644 1.00 70.56 105 ASN A C 1
ATOM 827 O O . ASN A 1 105 ? -4.773 7.995 24.500 1.00 70.56 105 ASN A O 1
ATOM 831 N N . ASP A 1 106 ? -3.756 8.671 26.377 1.00 73.06 106 ASP A N 1
ATOM 832 C CA . ASP A 1 106 ? -3.421 10.022 25.908 1.00 73.06 106 ASP A CA 1
ATOM 833 C C . ASP A 1 106 ? -1.897 10.253 25.954 1.00 73.06 106 ASP A C 1
ATOM 835 O O . ASP A 1 106 ? -1.360 11.236 26.478 1.00 73.06 106 ASP A O 1
ATOM 839 N N . LYS A 1 107 ? -1.157 9.269 25.427 1.00 72.94 107 LYS A N 1
ATOM 840 C CA . LYS A 1 107 ? 0.304 9.316 25.321 1.00 72.94 107 LYS A CA 1
ATOM 841 C C . LYS A 1 107 ? 0.741 9.844 23.951 1.00 72.94 107 LYS A C 1
ATOM 843 O O . LYS A 1 107 ? 0.341 9.320 22.919 1.00 72.94 107 LYS A O 1
ATOM 848 N N . VAL A 1 108 ? 1.634 10.835 23.950 1.00 69.50 108 VAL A N 1
ATOM 849 C CA . VAL A 1 108 ? 2.413 11.225 22.753 1.00 69.50 108 VAL A CA 1
ATOM 850 C C . VAL A 1 108 ? 3.765 10.522 22.786 1.00 69.50 108 VAL A C 1
ATOM 852 O O . VAL A 1 108 ? 4.123 9.775 21.886 1.00 69.50 108 VAL A O 1
ATOM 855 N N . ILE A 1 109 ? 4.475 10.693 23.896 1.00 71.50 109 ILE A N 1
ATOM 856 C CA . ILE A 1 109 ? 5.637 9.906 24.295 1.00 71.50 109 ILE A CA 1
ATOM 857 C C . ILE A 1 109 ? 5.276 9.421 25.692 1.00 71.50 109 ILE A C 1
ATOM 859 O O . ILE A 1 109 ? 4.762 10.225 26.476 1.00 71.50 109 ILE A O 1
ATOM 863 N N . GLY A 1 110 ? 5.444 8.130 25.981 1.00 71.00 110 GLY A N 1
ATOM 864 C CA . GLY A 1 110 ? 5.464 7.559 27.332 1.00 71.00 110 GLY A CA 1
ATOM 865 C C . GLY A 1 110 ? 4.279 7.808 28.282 1.00 71.00 110 GLY A C 1
ATOM 866 O O . GLY A 1 110 ? 4.284 7.210 29.337 1.00 71.00 110 GLY A O 1
ATOM 867 N N . GLY A 1 111 ? 3.272 8.639 28.010 1.00 78.12 111 GLY A N 1
ATOM 868 C CA . GLY A 1 111 ? 2.107 8.868 28.889 1.00 78.12 111 GLY A CA 1
ATOM 869 C C . GLY A 1 111 ? 2.387 9.645 30.186 1.00 78.12 111 GLY A C 1
ATOM 870 O O . GLY A 1 111 ? 1.469 9.885 30.968 1.00 78.12 111 GLY A O 1
ATOM 871 N N . VAL A 1 112 ? 3.638 10.062 30.423 1.00 84.56 112 VAL A N 1
ATOM 872 C CA . VAL A 1 112 ? 4.074 10.711 31.674 1.00 84.56 112 VAL A CA 1
ATOM 873 C C . VAL A 1 112 ? 3.415 12.076 31.862 1.00 84.56 112 VAL A C 1
ATOM 875 O O . VAL A 1 112 ? 2.848 12.337 32.918 1.00 84.56 112 VAL A O 1
ATOM 878 N N . CYS A 1 113 ? 3.422 12.930 30.832 1.00 83.81 113 CYS A N 1
ATOM 879 C CA . CYS A 1 113 ? 2.830 14.268 30.925 1.00 83.81 113 CYS A CA 1
ATOM 880 C C . CYS A 1 113 ? 1.314 14.220 31.159 1.00 83.81 113 CYS A C 1
ATOM 882 O O . CYS A 1 113 ? 0.799 15.024 31.926 1.00 83.81 113 CYS A O 1
ATOM 884 N N . SER A 1 114 ? 0.613 13.269 30.529 1.00 81.81 114 SER A N 1
ATOM 885 C CA . SER A 1 114 ? -0.832 13.085 30.723 1.00 81.81 114 SER A CA 1
ATOM 886 C C . SER A 1 114 ? -1.136 12.534 32.123 1.00 81.81 114 SER A C 1
ATOM 888 O O . SER A 1 114 ? -2.009 13.051 32.810 1.00 81.81 114 SER A O 1
ATOM 890 N N . GLY A 1 115 ? -0.334 11.586 32.624 1.00 82.56 115 GLY A N 1
ATOM 891 C CA . GLY A 1 115 ? -0.446 11.109 34.008 1.00 82.56 115 GLY A CA 1
ATOM 892 C C . GLY A 1 115 ? -0.217 12.203 35.058 1.00 82.56 115 GLY A C 1
ATOM 893 O O . GLY A 1 115 ? -0.974 12.326 36.021 1.00 82.56 115 GLY A O 1
ATOM 894 N N . LEU A 1 116 ? 0.794 13.049 34.837 1.00 84.25 116 LEU A N 1
ATOM 895 C CA . LEU A 1 116 ? 1.111 14.182 35.708 1.00 84.25 116 LEU A CA 1
ATOM 896 C C . LEU A 1 116 ? -0.010 15.237 35.697 1.00 84.25 116 LEU A C 1
ATOM 898 O O . LEU A 1 116 ? -0.347 15.795 36.739 1.00 84.25 116 LEU A O 1
ATOM 902 N N . ALA A 1 117 ? -0.631 15.449 34.536 1.00 83.88 117 ALA A N 1
ATOM 903 C CA . ALA A 1 117 ? -1.760 16.355 34.345 1.00 83.88 117 ALA A CA 1
ATOM 904 C C . ALA A 1 117 ? -2.990 15.890 35.123 1.00 83.88 117 ALA A C 1
ATOM 906 O O . ALA A 1 117 ? -3.569 16.664 35.881 1.00 83.88 117 ALA A O 1
ATOM 907 N N . THR A 1 118 ? -3.336 14.603 35.029 1.00 84.06 118 THR A N 1
ATOM 908 C CA . THR A 1 118 ? -4.450 14.010 35.784 1.00 84.06 118 THR A CA 1
ATOM 909 C C . THR A 1 118 ? -4.210 14.042 37.297 1.00 84.06 118 THR A C 1
ATOM 911 O O . THR A 1 118 ? -5.139 14.271 38.081 1.00 84.06 118 THR A O 1
ATOM 914 N N . TYR A 1 119 ? -2.963 13.838 37.727 1.00 82.50 119 TYR A N 1
ATOM 915 C CA . TYR A 1 119 ? -2.602 13.894 39.140 1.00 82.50 119 TYR A CA 1
ATOM 916 C C . TYR A 1 119 ? -2.767 15.306 39.713 1.00 82.50 119 TYR A C 1
ATOM 918 O O . TYR A 1 119 ? -3.490 15.471 40.699 1.00 82.50 119 TYR A O 1
ATOM 926 N N . PHE A 1 120 ? -2.179 16.317 39.059 1.00 84.31 120 PHE A N 1
ATOM 927 C CA . PHE A 1 120 ? -2.238 17.715 39.503 1.00 84.31 120 PHE A CA 1
ATOM 928 C C . PHE A 1 120 ? -3.530 18.455 39.124 1.00 84.31 120 PHE A C 1
ATOM 930 O O . PHE A 1 120 ? -3.767 19.540 39.644 1.00 84.31 120 PHE A O 1
ATOM 937 N N . GLY A 1 121 ? -4.373 17.891 38.253 1.00 82.12 121 GLY A N 1
ATOM 938 C CA . GLY A 1 121 ? -5.601 18.540 37.779 1.00 82.12 121 GLY A CA 1
ATOM 939 C C . GLY A 1 121 ? -5.350 19.728 36.844 1.00 82.12 121 GLY A C 1
ATOM 940 O O . GLY A 1 121 ? -6.126 20.677 36.844 1.00 82.12 121 GLY A O 1
ATOM 941 N N . VAL A 1 122 ? -4.257 19.696 36.077 1.00 86.19 122 VAL A N 1
ATOM 942 C CA . VAL A 1 122 ? -3.852 20.753 35.130 1.00 86.19 122 VAL A CA 1
ATOM 943 C C . VAL A 1 122 ? -4.008 20.234 33.698 1.00 86.19 122 VAL A C 1
ATOM 945 O O . VAL A 1 122 ? -3.946 19.029 33.476 1.00 86.19 122 VAL A O 1
ATOM 948 N N . ASP A 1 123 ? -4.190 21.119 32.716 1.00 85.19 123 ASP A N 1
ATOM 949 C CA . ASP A 1 123 ? -4.217 20.744 31.297 1.00 85.19 123 ASP A CA 1
ATOM 950 C C . ASP A 1 123 ? -2.896 20.066 30.863 1.00 85.19 123 ASP A C 1
ATOM 952 O O . ASP A 1 123 ? -1.787 20.531 31.156 1.00 85.19 123 ASP A O 1
ATOM 956 N N . VAL A 1 124 ? -3.017 18.960 30.124 1.00 81.50 124 VAL A N 1
ATOM 957 C CA . VAL A 1 124 ? -1.909 18.170 29.568 1.00 81.50 124 VAL A CA 1
ATOM 958 C C . VAL A 1 124 ? -0.977 19.023 28.706 1.00 81.50 124 VAL A C 1
ATOM 960 O O . VAL A 1 124 ? 0.242 18.818 28.721 1.00 81.50 124 VAL A O 1
ATOM 963 N N . VAL A 1 125 ? -1.519 19.989 27.960 1.00 85.81 125 VAL A N 1
ATOM 964 C CA . VAL A 1 125 ? -0.740 20.864 27.073 1.00 85.81 125 VAL A CA 1
ATOM 965 C C . VAL A 1 125 ? 0.228 21.729 27.875 1.00 85.81 125 VAL A C 1
ATOM 967 O O . VAL A 1 125 ? 1.387 21.867 27.483 1.00 85.81 125 VAL A O 1
ATOM 970 N N . VAL A 1 126 ? -0.194 22.232 29.038 1.00 85.31 126 VAL A N 1
ATOM 971 C CA . VAL A 1 126 ? 0.655 23.048 29.920 1.00 85.31 126 VAL A CA 1
ATOM 972 C C . VAL A 1 126 ? 1.862 22.241 30.389 1.00 85.31 126 VAL A C 1
ATOM 974 O O . VAL A 1 126 ? 2.996 22.708 30.294 1.00 85.31 126 VAL A O 1
ATOM 977 N N . ILE A 1 127 ? 1.650 20.991 30.808 1.00 86.38 127 ILE A N 1
ATOM 978 C CA . ILE A 1 127 ? 2.746 20.114 31.237 1.00 86.38 127 ILE A CA 1
ATOM 979 C C . ILE A 1 127 ? 3.686 19.785 30.072 1.00 86.38 127 ILE A C 1
ATOM 981 O O . ILE A 1 127 ? 4.904 19.780 30.253 1.00 86.38 127 ILE A O 1
ATOM 985 N N . ARG A 1 128 ? 3.158 19.570 28.858 1.00 87.44 128 ARG A N 1
ATOM 986 C CA . ARG A 1 128 ? 3.990 19.381 27.654 1.00 87.44 128 ARG A CA 1
ATOM 987 C C . ARG A 1 128 ? 4.855 20.613 27.367 1.00 87.44 128 ARG A C 1
ATOM 989 O O . ARG A 1 128 ? 6.038 20.448 27.082 1.00 87.44 128 ARG A O 1
ATOM 996 N N . ILE A 1 129 ? 4.301 21.822 27.483 1.00 87.25 129 ILE A N 1
ATOM 997 C CA . ILE A 1 129 ? 5.036 23.080 27.277 1.00 87.25 129 ILE A CA 1
ATOM 998 C C . ILE A 1 129 ? 6.131 23.255 28.334 1.00 87.25 129 ILE A C 1
ATOM 1000 O O . ILE A 1 129 ? 7.253 23.601 27.978 1.00 87.25 129 ILE A O 1
ATOM 1004 N N . ILE A 1 130 ? 5.856 22.955 29.607 1.00 87.12 130 ILE A N 1
ATOM 1005 C CA . ILE A 1 130 ? 6.861 23.026 30.682 1.00 87.12 130 ILE A CA 1
ATOM 1006 C C . ILE A 1 130 ? 8.051 22.110 30.375 1.00 87.12 130 ILE A C 1
ATOM 1008 O O . ILE A 1 130 ? 9.198 22.555 30.423 1.00 87.12 130 ILE A O 1
ATOM 1012 N N . PHE A 1 131 ? 7.797 20.851 30.003 1.00 86.44 131 PHE A N 1
ATOM 1013 C CA . PHE A 1 131 ? 8.866 19.923 29.622 1.00 86.44 131 PHE A CA 1
ATOM 1014 C C . PHE A 1 131 ? 9.604 20.363 28.353 1.00 86.44 131 PHE A C 1
ATOM 1016 O O . PHE A 1 131 ? 10.820 20.198 28.279 1.00 86.44 131 PHE A O 1
ATOM 1023 N N . ALA A 1 132 ? 8.902 20.947 27.377 1.00 85.44 132 ALA A N 1
ATOM 1024 C CA . ALA A 1 132 ? 9.523 21.483 26.169 1.00 85.44 132 ALA A CA 1
ATOM 1025 C C . ALA A 1 132 ? 10.456 22.661 26.490 1.00 85.44 132 ALA A C 1
ATOM 1027 O O . ALA A 1 132 ? 11.603 22.662 26.054 1.00 85.44 132 ALA A O 1
ATOM 1028 N N . ILE A 1 133 ? 10.018 23.620 27.308 1.00 86.12 133 ILE A N 1
ATOM 1029 C CA . ILE A 1 133 ? 10.852 24.746 27.753 1.00 86.12 133 ILE A CA 1
ATOM 1030 C C . ILE A 1 133 ? 12.068 24.230 28.530 1.00 86.12 133 ILE A C 1
ATOM 1032 O O . ILE A 1 133 ? 13.192 24.634 28.250 1.00 86.12 133 ILE A O 1
ATOM 1036 N N . LEU A 1 134 ? 11.876 23.279 29.449 1.00 85.06 134 LEU A N 1
ATOM 1037 C CA . LEU A 1 134 ? 12.969 22.697 30.231 1.00 85.06 134 LEU A CA 1
ATOM 1038 C C . LEU A 1 134 ? 13.983 21.946 29.352 1.00 85.06 134 LEU A C 1
ATOM 1040 O O . LEU A 1 134 ? 15.188 21.964 29.616 1.00 85.06 134 LEU A O 1
ATOM 1044 N N . PHE A 1 135 ? 13.503 21.307 28.284 1.00 86.25 135 PHE A N 1
ATOM 1045 C CA . PHE A 1 135 ? 14.345 20.685 27.271 1.00 86.25 135 PHE A CA 1
ATOM 1046 C C . PHE A 1 135 ? 15.150 21.724 26.477 1.00 86.25 135 PHE A C 1
ATOM 1048 O O . PHE A 1 135 ? 16.367 21.586 26.382 1.00 86.25 135 PHE A O 1
ATOM 1055 N N . PHE A 1 136 ? 14.510 22.777 25.962 1.00 80.88 136 PHE A N 1
ATOM 1056 C CA . PHE A 1 136 ? 15.177 23.789 25.134 1.00 80.88 136 PHE A CA 1
ATOM 1057 C C . PHE A 1 136 ? 16.083 24.748 25.917 1.00 80.88 136 PHE A C 1
ATOM 1059 O O . PHE A 1 136 ? 17.072 25.215 25.361 1.00 80.88 136 PHE A O 1
ATOM 1066 N N . SER A 1 137 ? 15.794 25.039 27.189 1.00 77.00 137 SER A N 1
ATOM 1067 C CA . SER A 1 137 ? 16.621 25.953 27.988 1.00 77.00 137 SER A CA 1
ATOM 1068 C C . SER A 1 137 ? 17.912 25.316 28.509 1.00 77.00 137 SER A C 1
ATOM 1070 O O . SER A 1 137 ? 18.941 25.982 28.511 1.00 77.00 137 SER A O 1
ATOM 1072 N N . PHE A 1 138 ? 17.882 24.056 28.959 1.00 64.69 138 PHE A N 1
ATOM 1073 C CA . PHE A 1 138 ? 19.031 23.432 29.644 1.00 64.69 138 PHE A CA 1
ATOM 1074 C C . PHE A 1 138 ? 19.326 21.985 29.216 1.00 64.69 138 PHE A C 1
ATOM 1076 O O . PHE A 1 138 ? 20.193 21.343 29.804 1.00 64.69 138 PHE A O 1
ATOM 1083 N N . GLY A 1 139 ? 18.590 21.409 28.255 1.00 73.62 139 GLY A N 1
ATOM 1084 C CA . GLY A 1 139 ? 18.698 19.983 27.898 1.00 73.62 139 GLY A CA 1
ATOM 1085 C C . GLY A 1 139 ? 18.230 19.021 29.003 1.00 73.62 139 GLY A C 1
ATOM 1086 O O . GLY A 1 139 ? 18.167 17.810 28.800 1.00 73.62 139 GLY A O 1
ATOM 1087 N N . PHE A 1 140 ? 17.843 19.553 30.166 1.00 74.62 140 PHE A N 1
ATOM 1088 C CA . PHE A 1 140 ? 17.538 18.805 31.383 1.00 74.62 140 PHE A CA 1
ATOM 1089 C C . PHE A 1 140 ? 16.085 18.318 31.449 1.00 74.62 140 PHE A C 1
ATOM 1091 O O . PHE A 1 140 ? 15.688 17.722 32.438 1.00 74.62 140 PHE A O 1
ATOM 1098 N N . GLY A 1 141 ? 15.273 18.542 30.412 1.00 74.50 141 GLY A N 1
ATOM 1099 C CA . GLY A 1 141 ? 13.902 18.020 30.342 1.00 74.50 141 GLY A CA 1
ATOM 1100 C C . GLY A 1 141 ? 13.824 16.503 30.120 1.00 74.50 141 GLY A C 1
ATOM 1101 O O . GLY A 1 141 ? 12.876 15.869 30.576 1.00 74.50 141 GLY A O 1
ATOM 1102 N N . ILE A 1 142 ? 14.830 15.904 29.468 1.00 82.25 142 ILE A N 1
ATOM 1103 C CA . ILE A 1 142 ? 14.831 14.468 29.123 1.00 82.25 142 ILE A CA 1
ATOM 1104 C C . ILE A 1 142 ? 15.056 13.589 30.353 1.00 82.25 142 ILE A C 1
ATOM 1106 O O . ILE A 1 142 ? 14.367 12.588 30.526 1.00 82.25 142 ILE A O 1
ATOM 1110 N N . LEU A 1 143 ? 16.020 13.946 31.203 1.00 83.94 143 LEU A N 1
ATOM 1111 C CA . LEU A 1 143 ? 16.415 13.133 32.353 1.00 83.94 143 LEU A CA 1
ATOM 1112 C C . LEU A 1 143 ? 15.256 12.878 33.347 1.00 83.94 143 LEU A C 1
ATOM 1114 O O . LEU A 1 143 ? 14.959 11.712 33.605 1.00 83.94 143 LEU A O 1
ATOM 1118 N N . PRO A 1 144 ? 14.540 13.903 33.862 1.00 84.38 144 PRO A N 1
ATOM 1119 C CA . PRO A 1 144 ? 13.394 13.691 34.742 1.00 84.38 144 PRO A CA 1
ATOM 1120 C C . PRO A 1 144 ? 12.253 12.981 34.013 1.00 84.38 144 PRO A C 1
ATOM 1122 O O . PRO A 1 144 ? 11.593 12.132 34.602 1.00 84.38 144 PRO A O 1
ATOM 1125 N N . TYR A 1 145 ? 12.046 13.262 32.725 1.00 84.62 145 TYR A N 1
ATOM 1126 C CA . TYR A 1 145 ? 11.032 12.578 31.934 1.00 84.62 145 TYR A CA 1
ATOM 1127 C C . TYR A 1 145 ? 11.291 11.062 31.853 1.00 84.62 145 TYR A C 1
ATOM 1129 O O . TYR A 1 145 ? 10.377 10.267 32.064 1.00 84.62 145 TYR A O 1
ATOM 1137 N N . LEU A 1 146 ? 12.541 10.655 31.609 1.00 85.88 146 LEU A N 1
ATOM 1138 C CA . LEU A 1 146 ? 12.947 9.249 31.545 1.00 85.88 146 LEU A CA 1
ATOM 1139 C C . LEU A 1 146 ? 12.838 8.571 32.919 1.00 85.88 146 LEU A C 1
ATOM 1141 O O . LEU A 1 146 ? 12.328 7.456 33.008 1.00 85.88 146 LEU A O 1
ATOM 1145 N N . ILE A 1 147 ? 13.227 9.266 33.994 1.00 86.00 147 ILE A N 1
ATOM 1146 C CA . ILE A 1 147 ? 13.066 8.779 35.373 1.00 86.00 147 ILE A CA 1
ATOM 1147 C C . ILE A 1 147 ? 11.587 8.524 35.689 1.00 86.00 147 ILE A C 1
ATOM 1149 O O . ILE A 1 147 ? 11.240 7.432 36.136 1.00 86.00 147 ILE A O 1
ATOM 1153 N N . LEU A 1 148 ? 10.698 9.489 35.419 1.00 83.06 148 LEU A N 1
ATOM 1154 C CA . LEU A 1 148 ? 9.260 9.304 35.636 1.00 83.06 148 LEU A CA 1
ATOM 1155 C C . LEU A 1 148 ? 8.670 8.219 34.724 1.00 83.06 148 LEU A C 1
ATOM 1157 O O . LEU A 1 148 ? 7.736 7.531 35.131 1.00 83.06 148 LEU A O 1
ATOM 1161 N N . TRP A 1 149 ? 9.199 8.041 33.512 1.00 83.44 149 TRP A N 1
ATOM 1162 C CA . TRP A 1 149 ? 8.728 6.998 32.602 1.00 83.44 149 TRP A CA 1
ATOM 1163 C C . TRP A 1 149 ? 8.986 5.586 33.143 1.00 83.44 149 TRP A C 1
ATOM 1165 O O . TRP A 1 149 ? 8.128 4.719 32.992 1.00 83.44 149 TRP A O 1
ATOM 1175 N N . VAL A 1 150 ? 10.127 5.373 33.805 1.00 83.19 150 VAL A N 1
ATOM 1176 C CA . VAL A 1 150 ? 10.478 4.088 34.432 1.00 83.19 150 VAL A CA 1
ATOM 1177 C C . VAL A 1 150 ? 9.810 3.918 35.801 1.00 83.19 150 VAL A C 1
ATOM 1179 O O . VAL A 1 150 ? 9.382 2.818 36.138 1.00 83.19 150 VAL A O 1
ATOM 1182 N N . ALA A 1 151 ? 9.704 4.987 36.595 1.00 82.62 151 ALA A N 1
ATOM 1183 C CA . ALA A 1 151 ? 9.212 4.915 37.971 1.00 82.62 151 ALA A CA 1
ATOM 1184 C C . ALA A 1 151 ? 7.679 4.830 38.092 1.00 82.62 151 ALA A C 1
ATOM 1186 O O . ALA A 1 151 ? 7.177 4.259 39.060 1.00 82.62 151 ALA A O 1
ATOM 1187 N N . VAL A 1 152 ? 6.924 5.411 37.150 1.00 80.00 152 VAL A N 1
ATOM 1188 C CA . VAL A 1 152 ? 5.457 5.491 37.242 1.00 80.00 152 VAL A CA 1
ATOM 1189 C C . VAL A 1 152 ? 4.799 4.318 36.496 1.00 80.00 152 VAL A C 1
ATOM 1191 O O . VAL A 1 152 ? 4.917 4.232 35.267 1.00 80.00 152 VAL A O 1
ATOM 1194 N N . PRO A 1 153 ? 4.050 3.434 37.189 1.00 70.38 153 PRO A N 1
ATOM 1195 C CA . PRO A 1 153 ? 3.360 2.319 36.547 1.00 70.38 153 PRO A CA 1
ATOM 1196 C C . PRO A 1 153 ? 2.234 2.805 35.618 1.00 70.38 153 PRO A C 1
ATOM 1198 O O . PRO A 1 153 ? 1.637 3.867 35.819 1.00 70.38 153 PRO A O 1
ATOM 1201 N N . SER A 1 154 ? 1.943 2.018 34.578 1.00 70.06 154 SER A N 1
ATOM 1202 C CA . SER A 1 154 ? 0.838 2.295 33.648 1.00 70.06 154 SER A CA 1
ATOM 1203 C C . SER A 1 154 ? -0.504 2.011 34.315 1.00 70.06 154 SER A C 1
ATOM 1205 O O . SER A 1 154 ? -0.648 0.995 34.992 1.00 70.06 154 SER A O 1
ATOM 1207 N N . THR A 1 155 ? -1.510 2.861 34.093 1.00 67.38 155 THR A N 1
ATOM 1208 C CA . THR A 1 155 ? -2.885 2.588 34.554 1.00 67.38 155 THR A CA 1
ATOM 1209 C C . THR A 1 155 ? -3.398 1.243 34.022 1.00 67.38 155 THR A C 1
ATOM 1211 O O . THR A 1 155 ? -4.134 0.545 34.715 1.00 67.38 155 THR A O 1
ATOM 1214 N N . ALA A 1 156 ? -2.932 0.832 32.834 1.00 58.72 156 ALA A N 1
ATOM 1215 C CA . ALA A 1 156 ? -3.398 -0.377 32.163 1.00 58.72 156 ALA A CA 1
ATOM 1216 C C . ALA A 1 156 ? -3.047 -1.693 32.876 1.00 58.72 156 ALA A C 1
ATOM 1218 O O . ALA A 1 156 ? -3.640 -2.727 32.601 1.00 58.72 156 ALA A O 1
ATOM 1219 N N . THR A 1 157 ? -2.076 -1.680 33.792 1.00 60.50 157 THR A N 1
ATOM 1220 C CA . THR A 1 157 ? -1.683 -2.888 34.535 1.00 60.50 157 THR A CA 1
ATOM 1221 C C . THR A 1 157 ? -2.447 -3.062 35.846 1.00 60.50 157 THR A C 1
ATOM 1223 O O . THR A 1 157 ? -2.279 -4.080 36.510 1.00 60.50 157 THR A O 1
ATOM 1226 N N . VAL A 1 158 ? -3.232 -2.062 36.263 1.00 61.78 158 VAL A N 1
ATOM 1227 C CA . VAL A 1 158 ? -3.833 -2.007 37.607 1.00 61.78 158 VAL A CA 1
ATOM 1228 C C . VAL A 1 158 ? -5.338 -2.281 37.582 1.00 61.78 158 VAL A C 1
ATOM 1230 O O . VAL A 1 158 ? -5.856 -2.864 38.532 1.00 61.78 158 VAL A O 1
ATOM 1233 N N . GLU A 1 159 ? -6.036 -1.917 36.503 1.00 63.66 159 GLU A N 1
ATOM 1234 C CA . GLU A 1 159 ? -7.485 -2.104 36.367 1.00 63.66 159 GLU A CA 1
ATOM 1235 C C . GLU A 1 159 ? -7.816 -3.071 35.220 1.00 63.66 159 GLU A C 1
ATOM 1237 O O . GLU A 1 159 ? -7.384 -2.886 34.084 1.00 63.66 159 GLU A O 1
ATOM 1242 N N . ILE A 1 160 ? -8.600 -4.113 35.517 1.00 55.94 160 ILE A N 1
ATOM 1243 C CA . ILE A 1 160 ? -9.107 -5.062 34.513 1.00 55.94 160 ILE A CA 1
ATOM 1244 C C . ILE A 1 160 ? -10.054 -4.307 33.583 1.00 55.94 160 ILE A C 1
ATOM 1246 O O . ILE A 1 160 ? -10.981 -3.659 34.063 1.00 55.94 160 ILE A O 1
ATOM 1250 N N . GLY A 1 161 ? -9.821 -4.399 32.272 1.00 59.62 161 GLY A N 1
ATOM 1251 C CA . GLY A 1 161 ? -10.644 -3.720 31.272 1.00 59.62 161 GLY A CA 1
ATOM 1252 C C . GLY A 1 161 ? -10.414 -2.212 31.183 1.00 59.62 161 GLY A C 1
ATOM 1253 O O . GLY A 1 161 ? -11.214 -1.499 30.576 1.00 59.62 161 GLY A O 1
ATOM 1254 N N . SER A 1 162 ? -9.298 -1.712 31.728 1.00 64.38 162 SER A N 1
ATOM 1255 C CA . SER A 1 162 ? -8.818 -0.374 31.393 1.00 64.38 162 SER A CA 1
ATOM 1256 C C . SER A 1 162 ? -8.723 -0.240 29.872 1.00 64.38 162 SER A C 1
ATOM 1258 O O . SER A 1 162 ? -8.163 -1.115 29.202 1.00 64.38 162 SER A O 1
ATOM 1260 N N . THR A 1 163 ? -9.253 0.845 29.314 1.00 70.12 163 THR A N 1
ATOM 1261 C CA . THR A 1 163 ? -9.121 1.091 27.880 1.00 70.12 163 THR A CA 1
ATOM 1262 C C . THR A 1 163 ? -7.640 1.214 27.557 1.00 70.12 163 THR A C 1
ATOM 1264 O O . THR A 1 163 ? -6.910 1.934 28.237 1.00 70.12 163 THR A O 1
ATOM 1267 N N . LYS A 1 164 ? -7.171 0.457 26.567 1.00 75.88 164 LYS A N 1
ATOM 1268 C CA . LYS A 1 164 ? -5.809 0.562 26.057 1.00 75.88 164 LYS A CA 1
ATOM 1269 C C . LYS A 1 164 ? -5.906 0.825 24.573 1.00 75.88 164 LYS A C 1
ATOM 1271 O O . LYS A 1 164 ? -6.223 -0.085 23.812 1.00 75.88 164 LYS A O 1
ATOM 1276 N N . LYS A 1 165 ? -5.587 2.053 24.163 1.00 83.56 165 LYS A N 1
ATOM 1277 C CA . LYS A 1 165 ? -5.517 2.376 22.738 1.00 83.56 165 LYS A CA 1
ATOM 1278 C C . LYS A 1 165 ? -4.530 1.458 22.026 1.00 83.56 165 LYS A C 1
ATOM 1280 O O . LYS A 1 165 ? -3.339 1.424 22.359 1.00 83.56 165 LYS A O 1
ATOM 1285 N N . LYS A 1 166 ? -5.022 0.749 21.016 1.00 86.50 166 LYS A N 1
ATOM 1286 C CA . LYS A 1 166 ? -4.216 -0.002 20.053 1.00 86.50 166 LYS A CA 1
ATOM 1287 C C . LYS A 1 166 ? -4.398 0.626 18.680 1.00 86.50 166 LYS A C 1
ATOM 1289 O O . LYS A 1 166 ? -5.463 1.138 18.352 1.00 86.50 166 LYS A O 1
ATOM 1294 N N . LEU A 1 167 ? -3.331 0.633 17.893 1.00 89.88 167 LEU A N 1
ATOM 1295 C CA . LEU A 1 167 ? -3.385 1.172 16.544 1.00 89.88 167 LEU A CA 1
ATOM 1296 C C . LEU A 1 167 ? -3.858 0.071 15.594 1.00 89.88 167 LEU A C 1
ATOM 1298 O O . LEU A 1 167 ? -3.193 -0.956 15.475 1.00 89.88 167 LEU A O 1
ATOM 1302 N N . TYR A 1 168 ? -4.971 0.323 14.915 1.00 92.44 168 TYR A N 1
ATOM 1303 C CA . TYR A 1 168 ? -5.529 -0.524 13.863 1.00 92.44 168 TYR A CA 1
ATOM 1304 C C . TYR A 1 168 ? -5.599 0.257 12.551 1.00 92.44 168 TYR A C 1
ATOM 1306 O O . TYR A 1 168 ? -5.621 1.490 12.566 1.00 92.44 168 TYR A O 1
ATOM 1314 N N . ARG A 1 169 ? -5.641 -0.436 11.405 1.00 92.19 169 ARG A N 1
ATOM 1315 C CA . ARG A 1 169 ? -5.994 0.190 10.122 1.00 92.19 169 ARG A CA 1
ATOM 1316 C C . ARG A 1 169 ? -7.511 0.179 9.981 1.00 92.19 169 ARG A C 1
ATOM 1318 O O . ARG A 1 169 ? -8.135 -0.876 10.016 1.00 92.19 169 ARG A O 1
ATOM 1325 N N . ASP A 1 170 ? -8.089 1.357 9.812 1.00 91.06 170 ASP A N 1
ATOM 1326 C CA . ASP A 1 170 ? -9.533 1.520 9.671 1.00 91.06 170 ASP A CA 1
ATOM 1327 C C . ASP A 1 170 ? -9.939 1.427 8.192 1.00 91.06 170 ASP A C 1
ATOM 1329 O O . ASP A 1 170 ? -9.330 2.062 7.322 1.00 91.06 170 ASP A O 1
ATOM 1333 N N . THR A 1 171 ? -10.942 0.595 7.902 1.00 86.19 171 THR A N 1
ATOM 1334 C CA . THR A 1 171 ? -11.407 0.332 6.539 1.00 86.19 171 THR A CA 1
ATOM 1335 C C . THR A 1 171 ? -12.575 1.211 6.092 1.00 86.19 171 THR A C 1
ATOM 1337 O O . THR A 1 171 ? -12.816 1.265 4.883 1.00 86.19 171 THR A O 1
ATOM 1340 N N . ASP A 1 172 ? -13.221 1.945 7.004 1.00 84.19 172 ASP A N 1
ATOM 1341 C CA . ASP A 1 172 ? -14.448 2.703 6.725 1.00 84.19 172 ASP A CA 1
ATOM 1342 C C . ASP A 1 172 ? -14.191 3.928 5.833 1.00 84.19 172 ASP A C 1
ATOM 1344 O O . ASP A 1 172 ? -14.941 4.185 4.890 1.00 84.19 172 ASP A O 1
ATOM 1348 N N . ASP A 1 173 ? -13.090 4.649 6.076 1.00 82.38 173 ASP A N 1
ATOM 1349 C CA . ASP A 1 173 ? -12.646 5.813 5.287 1.00 82.38 173 ASP A CA 1
ATOM 1350 C C . ASP A 1 173 ? -11.286 5.545 4.594 1.00 82.38 173 ASP A C 1
ATOM 1352 O O . ASP A 1 173 ? -10.342 6.352 4.599 1.00 82.38 173 ASP A O 1
ATOM 1356 N N . LYS A 1 174 ? -11.130 4.348 4.005 1.00 83.69 174 LYS A N 1
ATOM 1357 C CA . LYS A 1 174 ? -9.891 3.955 3.308 1.00 83.69 174 LYS A CA 1
ATOM 1358 C C . LYS A 1 174 ? -9.818 4.497 1.874 1.00 83.69 174 LYS A C 1
ATOM 1360 O O . LYS A 1 174 ? -10.726 4.309 1.077 1.00 83.69 174 LYS A O 1
ATOM 1365 N N . ILE A 1 175 ? -8.665 5.077 1.514 1.00 81.31 175 ILE A N 1
ATOM 1366 C CA . ILE A 1 175 ? -8.308 5.378 0.110 1.00 81.31 175 ILE A CA 1
ATOM 1367 C C . ILE A 1 175 ? -7.420 4.268 -0.474 1.00 81.31 175 ILE A C 1
ATOM 1369 O O . ILE A 1 175 ? -7.782 3.657 -1.470 1.00 81.31 175 ILE A O 1
ATOM 1373 N N . VAL A 1 176 ? -6.254 4.005 0.137 1.00 74.25 176 VAL A N 1
ATOM 1374 C CA . VAL A 1 176 ? -5.245 3.068 -0.413 1.00 74.25 176 VAL A CA 1
ATOM 1375 C C . VAL A 1 176 ? -5.033 1.830 0.467 1.00 74.25 176 VAL A C 1
ATOM 1377 O O . VAL A 1 176 ? -4.779 0.757 -0.064 1.00 74.25 176 VAL A O 1
ATOM 1380 N N . ALA A 1 177 ? -5.187 1.935 1.793 1.00 82.12 177 ALA A N 1
ATOM 1381 C CA . ALA A 1 177 ? -5.029 0.791 2.705 1.00 82.12 177 ALA A CA 1
ATOM 1382 C C . ALA A 1 177 ? -5.572 1.015 4.136 1.00 82.12 177 ALA A C 1
ATOM 1384 O O . ALA A 1 177 ? -5.272 0.246 5.044 1.00 82.12 177 ALA A O 1
ATOM 1385 N N . GLY A 1 178 ? -6.310 2.102 4.383 1.00 89.12 178 GLY A N 1
ATOM 1386 C CA . GLY A 1 178 ? -6.874 2.401 5.709 1.00 89.12 178 GLY A CA 1
ATOM 1387 C C . GLY A 1 178 ? -5.883 2.912 6.765 1.00 89.12 178 GLY A C 1
ATOM 1388 O O . GLY A 1 178 ? -6.301 3.405 7.805 1.00 89.12 178 GLY A O 1
ATOM 1389 N N . VAL A 1 179 ? -4.571 2.892 6.487 1.00 92.06 179 VAL A N 1
ATOM 1390 C CA . VAL A 1 179 ? -3.514 3.317 7.430 1.00 92.06 179 VAL A CA 1
ATOM 1391 C C . VAL A 1 179 ? -3.710 4.757 7.912 1.00 92.06 179 VAL A C 1
ATOM 1393 O O . VAL A 1 179 ? -3.643 5.026 9.107 1.00 92.06 179 VAL A O 1
ATOM 1396 N N . CYS A 1 180 ? -4.006 5.691 7.001 1.00 92.44 180 CYS A N 1
ATOM 1397 C CA . CYS A 1 180 ? -4.233 7.086 7.387 1.00 92.44 180 CYS A CA 1
ATOM 1398 C C . CYS A 1 180 ? -5.502 7.260 8.228 1.00 92.44 180 CYS A C 1
ATOM 1400 O O . CYS A 1 180 ? -5.488 8.088 9.130 1.00 92.44 180 CYS A O 1
ATOM 1402 N N . SER A 1 181 ? -6.568 6.500 7.945 1.00 92.06 181 SER A N 1
ATOM 1403 C CA . SER A 1 181 ? -7.812 6.550 8.731 1.00 92.06 181 SER A CA 1
ATOM 1404 C C . SER A 1 181 ? -7.581 5.992 10.136 1.00 92.06 181 SER A C 1
ATOM 1406 O O . SER A 1 181 ? -7.939 6.613 11.130 1.00 92.06 181 SER A O 1
ATOM 1408 N N . GLY A 1 182 ? -6.847 4.880 10.225 1.00 90.50 182 GLY A N 1
ATOM 1409 C CA . GLY A 1 182 ? -6.454 4.265 11.490 1.00 90.50 182 GLY A CA 1
ATOM 1410 C C . GLY A 1 182 ? -5.632 5.193 12.386 1.00 90.50 182 GLY A C 1
ATOM 1411 O O . GLY A 1 182 ? -5.962 5.398 13.551 1.00 90.50 182 GLY A O 1
ATOM 1412 N N . ILE A 1 183 ? -4.597 5.829 11.823 1.00 90.31 183 ILE A N 1
ATOM 1413 C CA . ILE A 1 183 ? -3.790 6.840 12.529 1.00 90.31 183 ILE A CA 1
ATOM 1414 C C . ILE A 1 183 ? -4.665 8.024 12.963 1.00 90.31 183 ILE A C 1
ATOM 1416 O O . ILE A 1 183 ? -4.520 8.520 14.078 1.00 90.31 183 ILE A O 1
ATOM 1420 N N . ALA A 1 184 ? -5.581 8.469 12.105 1.00 91.44 184 ALA A N 1
ATOM 1421 C CA . ALA A 1 184 ? -6.468 9.584 12.406 1.00 91.44 184 ALA A CA 1
ATOM 1422 C C . ALA A 1 184 ? -7.374 9.296 13.611 1.00 91.44 184 ALA A C 1
ATOM 1424 O O . ALA A 1 184 ? -7.369 10.066 14.571 1.00 91.44 184 ALA A O 1
ATOM 1425 N N . ASN A 1 185 ? -8.055 8.148 13.608 1.00 90.44 185 ASN A N 1
ATOM 1426 C CA . ASN A 1 185 ? -8.933 7.720 14.698 1.00 90.44 185 ASN A CA 1
ATOM 1427 C C . ASN A 1 185 ? -8.165 7.479 16.003 1.00 90.44 185 ASN A C 1
ATOM 1429 O O . ASN A 1 185 ? -8.638 7.858 17.072 1.00 90.44 185 ASN A O 1
ATOM 1433 N N . TYR A 1 186 ? -6.949 6.929 15.923 1.00 88.50 186 TYR A N 1
ATOM 1434 C CA . TYR A 1 186 ? -6.097 6.711 17.095 1.00 88.50 186 TYR A CA 1
ATOM 1435 C C . TYR A 1 186 ? -5.727 8.022 17.809 1.00 88.50 186 TYR A C 1
ATOM 1437 O O . TYR A 1 186 ? -5.826 8.135 19.039 1.00 88.50 186 TYR A O 1
ATOM 1445 N N . PHE A 1 187 ? -5.323 9.032 17.032 1.00 86.75 187 PHE A N 1
ATOM 1446 C CA . PHE A 1 187 ? -4.941 10.349 17.549 1.00 86.75 187 PHE A CA 1
ATOM 1447 C C . PHE A 1 187 ? -6.125 11.311 17.739 1.00 86.75 187 PHE A C 1
ATOM 1449 O O . PHE A 1 187 ? -5.918 12.404 18.260 1.00 86.75 187 PHE A O 1
ATOM 1456 N N . GLY A 1 188 ? -7.345 10.935 17.341 1.00 86.00 188 GLY A N 1
ATOM 1457 C CA . GLY A 1 188 ? -8.514 11.820 17.384 1.00 86.00 188 GLY A CA 1
ATOM 1458 C C . GLY A 1 188 ? -8.387 13.034 16.454 1.00 86.00 188 GLY A C 1
ATOM 1459 O O . GLY A 1 188 ? -8.884 14.113 16.769 1.00 86.00 188 GLY A O 1
ATOM 1460 N N . VAL A 1 189 ? -7.681 12.886 15.330 1.00 88.44 189 VAL A N 1
ATOM 1461 C CA . VAL A 1 189 ? -7.486 13.937 14.317 1.00 88.44 189 VAL A CA 1
ATOM 1462 C C . VAL A 1 189 ? -8.263 13.607 13.046 1.00 88.44 189 VAL A C 1
ATOM 1464 O O . VAL A 1 189 ? -8.647 12.467 12.816 1.00 88.44 189 VAL A O 1
ATOM 1467 N N . ASN A 1 190 ? -8.489 14.593 12.179 1.00 91.38 190 ASN A N 1
ATOM 1468 C CA . ASN A 1 190 ? -9.197 14.355 10.921 1.00 91.38 190 ASN A CA 1
ATOM 1469 C C . ASN A 1 190 ? -8.325 13.543 9.928 1.00 91.38 190 ASN A C 1
ATOM 1471 O O . ASN A 1 190 ? -7.153 13.901 9.756 1.00 91.38 190 ASN A O 1
ATOM 1475 N N . PRO A 1 191 ? -8.866 12.522 9.219 1.00 89.50 191 PRO A N 1
ATOM 1476 C CA . PRO A 1 191 ? -8.138 11.704 8.238 1.00 89.50 191 PRO A CA 1
ATOM 1477 C C . PRO A 1 191 ? -7.355 12.465 7.169 1.00 89.50 191 PRO A C 1
ATOM 1479 O O . PRO A 1 191 ? -6.354 11.952 6.660 1.00 89.50 191 PRO A O 1
ATOM 1482 N N . TRP A 1 192 ? -7.757 13.691 6.820 1.00 89.06 192 TRP A N 1
ATOM 1483 C CA . TRP A 1 192 ? -7.023 14.488 5.834 1.00 89.06 192 TRP A CA 1
ATOM 1484 C C . TRP A 1 192 ? -5.605 14.863 6.297 1.00 89.06 192 TRP A C 1
ATOM 1486 O O . TRP A 1 192 ? -4.709 14.940 5.459 1.00 89.06 192 TRP A O 1
ATOM 1496 N N . ILE A 1 193 ? -5.367 15.034 7.603 1.00 88.94 193 ILE A N 1
ATOM 1497 C CA . ILE A 1 193 ? -4.061 15.436 8.152 1.00 88.94 193 ILE A CA 1
ATOM 1498 C C . ILE A 1 193 ? -2.991 14.363 7.883 1.00 88.94 193 ILE A C 1
ATOM 1500 O O . ILE A 1 193 ? -2.000 14.679 7.219 1.00 88.94 193 ILE A O 1
ATOM 1504 N N . PRO A 1 194 ? -3.160 13.090 8.307 1.00 89.62 194 PRO A N 1
ATOM 1505 C CA . PRO A 1 194 ? -2.197 12.043 7.982 1.00 89.62 194 PRO A CA 1
ATOM 1506 C C . PRO A 1 194 ? -2.112 11.787 6.472 1.00 89.62 194 PRO A C 1
ATOM 1508 O O . PRO A 1 194 ? -1.027 11.509 5.970 1.00 89.62 194 PRO A O 1
ATOM 1511 N N . ARG A 1 195 ? -3.205 11.943 5.707 1.00 89.25 195 ARG A N 1
ATOM 1512 C CA . ARG A 1 195 ? -3.152 11.849 4.234 1.00 89.25 195 ARG A CA 1
ATOM 1513 C C . ARG A 1 195 ? -2.218 12.901 3.632 1.00 89.25 195 ARG A C 1
ATOM 1515 O O . ARG A 1 195 ? -1.350 12.548 2.840 1.00 89.25 195 ARG A O 1
ATOM 1522 N N . VAL A 1 196 ? -2.357 14.167 4.026 1.00 85.56 196 VAL A N 1
ATOM 1523 C CA . VAL A 1 196 ? -1.471 15.249 3.573 1.00 85.56 196 VAL A CA 1
ATOM 1524 C C . VAL A 1 196 ? -0.044 15.014 4.048 1.00 85.56 196 VAL A C 1
ATOM 1526 O O . VAL A 1 196 ? 0.870 15.186 3.254 1.00 85.56 196 VAL A O 1
ATOM 1529 N N . LEU A 1 197 ? 0.162 14.544 5.280 1.00 85.12 197 LEU A N 1
ATOM 1530 C CA . LEU A 1 197 ? 1.490 14.210 5.798 1.00 85.12 197 LEU A CA 1
ATOM 1531 C C . LEU A 1 197 ? 2.218 13.185 4.910 1.00 85.12 197 LEU A C 1
ATOM 1533 O O . LEU A 1 197 ? 3.375 13.399 4.554 1.00 85.12 197 LEU A O 1
ATOM 1537 N N . PHE A 1 198 ? 1.539 12.104 4.510 1.00 86.56 198 PHE A N 1
ATOM 1538 C CA . PHE A 1 198 ? 2.114 11.093 3.613 1.00 86.56 198 PHE A CA 1
ATOM 1539 C C . PHE A 1 198 ? 2.235 11.568 2.155 1.00 86.56 198 PHE A C 1
ATOM 1541 O O . PHE A 1 198 ? 3.100 11.078 1.431 1.00 86.56 198 PHE A O 1
ATOM 1548 N N . LEU A 1 199 ? 1.414 12.530 1.716 1.00 81.38 199 LEU A N 1
ATOM 1549 C CA . LEU A 1 199 ? 1.448 13.088 0.356 1.00 81.38 199 LEU A CA 1
ATOM 1550 C C . LEU A 1 199 ? 2.423 14.262 0.180 1.00 81.38 199 LEU A C 1
ATOM 1552 O O . LEU A 1 199 ? 2.897 14.494 -0.931 1.00 81.38 199 LEU A O 1
ATOM 1556 N N . LEU A 1 200 ? 2.757 14.995 1.242 1.00 77.12 200 LEU A N 1
ATOM 1557 C CA . LEU A 1 200 ? 3.620 16.180 1.199 1.00 77.12 200 LEU A CA 1
ATOM 1558 C C . LEU A 1 200 ? 4.991 15.895 0.551 1.00 77.12 200 LEU A C 1
ATOM 1560 O O . LEU A 1 200 ? 5.391 16.678 -0.316 1.00 77.12 200 LEU A O 1
ATOM 1564 N N . PRO A 1 201 ? 5.679 14.766 0.838 1.00 71.81 201 PRO A N 1
ATOM 1565 C CA . PRO A 1 201 ? 6.928 14.413 0.155 1.00 71.81 201 PRO A CA 1
ATOM 1566 C C . PRO A 1 201 ? 6.771 14.210 -1.362 1.00 71.81 201 PRO A C 1
ATOM 1568 O O . PRO A 1 201 ? 7.694 14.503 -2.121 1.00 71.81 201 PRO A O 1
ATOM 1571 N N . PHE A 1 202 ? 5.601 13.749 -1.824 1.00 69.69 202 PHE A N 1
ATOM 1572 C CA . PHE A 1 202 ? 5.298 13.587 -3.252 1.00 69.69 202 PHE A CA 1
ATOM 1573 C C . PHE A 1 202 ? 4.977 14.920 -3.926 1.00 69.69 202 PHE A C 1
ATOM 1575 O O . PHE A 1 202 ? 5.394 15.157 -5.056 1.00 69.69 202 PHE A O 1
ATOM 1582 N N . LEU A 1 203 ? 4.271 15.815 -3.235 1.00 63.72 203 LEU A N 1
ATOM 1583 C CA . LEU A 1 203 ? 3.957 17.142 -3.763 1.00 63.72 203 LEU A CA 1
ATOM 1584 C C . LEU A 1 203 ? 5.217 18.024 -3.850 1.00 63.72 203 LEU A C 1
ATOM 1586 O O . LEU A 1 203 ? 5.418 18.736 -4.834 1.00 63.72 203 LEU A O 1
ATOM 1590 N N . SER A 1 204 ? 6.109 17.913 -2.858 1.00 60.09 204 SER A N 1
ATOM 1591 C CA . SER A 1 204 ? 7.407 18.600 -2.848 1.00 60.09 204 SER A CA 1
ATOM 1592 C C . SER A 1 204 ? 8.319 18.147 -3.997 1.00 60.09 204 SER A C 1
ATOM 1594 O O . SER A 1 204 ? 9.028 18.970 -4.574 1.00 60.09 204 SER A O 1
ATOM 1596 N N . PHE A 1 205 ? 8.250 16.868 -4.391 1.00 59.94 205 PHE A N 1
ATOM 1597 C CA . PHE A 1 205 ? 8.987 16.314 -5.532 1.00 59.94 205 PHE A CA 1
ATOM 1598 C C . PHE A 1 205 ? 8.633 16.993 -6.858 1.00 59.94 205 PHE A C 1
ATOM 1600 O O . PHE A 1 205 ? 9.520 17.438 -7.583 1.00 59.94 205 PHE A O 1
ATOM 1607 N N . VAL A 1 206 ? 7.333 17.109 -7.151 1.00 56.72 206 VAL A N 1
ATOM 1608 C CA . VAL A 1 206 ? 6.840 17.730 -8.391 1.00 56.72 206 VAL A CA 1
ATOM 1609 C C . VAL A 1 206 ? 7.275 19.193 -8.468 1.00 56.72 206 VAL A C 1
ATOM 1611 O O . VAL A 1 206 ? 7.686 19.664 -9.524 1.00 56.72 206 VAL A O 1
ATOM 1614 N N . SER A 1 207 ? 7.249 19.902 -7.337 1.00 55.22 207 SER A N 1
ATOM 1615 C CA . SER A 1 207 ? 7.619 21.318 -7.277 1.00 55.22 207 SER A CA 1
ATOM 1616 C C . SER A 1 207 ? 9.132 21.582 -7.306 1.00 55.22 207 SER A C 1
ATOM 1618 O O . SER A 1 207 ? 9.528 22.718 -7.558 1.00 55.22 207 SER A O 1
ATOM 1620 N N . ARG A 1 208 ? 9.981 20.581 -7.029 1.00 54.91 208 ARG A N 1
ATOM 1621 C CA . ARG A 1 208 ? 11.455 20.706 -6.978 1.00 54.91 208 ARG A CA 1
ATOM 1622 C C . ARG A 1 208 ? 12.176 19.885 -8.051 1.00 54.91 208 ARG A C 1
ATOM 1624 O O . ARG A 1 208 ? 13.370 19.609 -7.922 1.00 54.91 208 ARG A O 1
ATOM 1631 N N . TRP A 1 209 ? 11.479 19.515 -9.124 1.00 45.88 209 TRP A N 1
ATOM 1632 C CA . TRP A 1 209 ? 12.058 18.796 -10.258 1.00 45.88 209 TRP A CA 1
ATOM 1633 C C . TRP A 1 209 ? 13.083 19.681 -10.995 1.00 45.88 209 TRP A C 1
ATOM 1635 O O . TRP A 1 209 ? 12.739 20.413 -11.918 1.00 45.88 209 TRP A O 1
ATOM 1645 N N . GLY A 1 210 ? 14.348 19.653 -10.559 1.00 54.41 210 GLY A N 1
ATOM 1646 C CA . GLY A 1 210 ? 15.439 20.416 -11.183 1.00 54.41 210 GLY A CA 1
ATOM 1647 C C . GLY A 1 210 ? 16.611 20.816 -10.279 1.00 54.41 210 GLY A C 1
ATOM 1648 O O . GLY A 1 210 ? 17.632 21.245 -10.803 1.00 54.41 210 GLY A O 1
ATOM 1649 N N . HIS A 1 211 ? 16.518 20.669 -8.952 1.00 53.28 211 HIS A N 1
ATOM 1650 C CA . HIS A 1 211 ? 17.648 20.894 -8.035 1.00 53.28 211 HIS A CA 1
ATOM 1651 C C . HIS A 1 211 ? 18.032 19.583 -7.337 1.00 53.28 211 HIS A C 1
ATOM 1653 O O . HIS A 1 211 ? 17.417 19.177 -6.353 1.00 53.28 211 HIS A O 1
ATOM 1659 N N . TRP A 1 212 ? 19.045 18.903 -7.877 1.00 45.09 212 TRP A N 1
ATOM 1660 C CA . TRP A 1 212 ? 19.775 17.837 -7.189 1.00 45.09 212 TRP A CA 1
ATOM 1661 C C . TRP A 1 212 ? 20.974 18.479 -6.476 1.00 45.09 212 TRP A C 1
ATOM 1663 O O . TRP A 1 212 ? 22.028 18.636 -7.083 1.00 45.09 212 TRP A O 1
ATOM 1673 N N . GLY A 1 213 ? 20.799 18.908 -5.222 1.00 50.38 213 GLY A N 1
ATOM 1674 C CA . GLY A 1 213 ? 21.907 19.428 -4.410 1.00 50.38 213 GLY A CA 1
ATOM 1675 C C . GLY A 1 213 ? 21.495 20.343 -3.252 1.00 50.38 213 GLY A C 1
ATOM 1676 O O . GLY A 1 213 ? 20.885 21.383 -3.474 1.00 50.38 213 GLY A O 1
ATOM 1677 N N . ASP A 1 214 ? 21.869 19.904 -2.047 1.00 53.69 214 ASP A N 1
ATOM 1678 C CA . ASP A 1 214 ? 22.152 20.626 -0.795 1.00 53.69 214 ASP A CA 1
ATOM 1679 C C . ASP A 1 214 ? 21.087 21.506 -0.114 1.00 53.69 214 ASP A C 1
ATOM 1681 O O . ASP A 1 214 ? 21.032 22.710 -0.321 1.00 53.69 214 ASP A O 1
ATOM 1685 N N . PHE A 1 215 ? 20.342 20.914 0.841 1.00 38.72 215 PHE A N 1
ATOM 1686 C CA . PHE A 1 215 ? 19.920 21.552 2.110 1.00 38.72 215 PHE A CA 1
ATOM 1687 C C . PHE A 1 215 ? 19.615 20.475 3.190 1.00 38.72 215 PHE A C 1
ATOM 1689 O O . PHE A 1 215 ? 19.063 19.428 2.845 1.00 38.72 215 PHE A O 1
ATOM 1696 N N . PRO A 1 216 ? 19.896 20.698 4.498 1.00 46.00 216 PRO A N 1
ATOM 1697 C CA . PRO A 1 216 ? 19.996 19.633 5.509 1.00 46.00 216 PRO A CA 1
ATOM 1698 C C . PRO A 1 216 ? 18.665 19.213 6.164 1.00 46.00 216 PRO A C 1
ATOM 1700 O O . PRO A 1 216 ? 18.646 18.299 6.981 1.00 46.00 216 PRO A O 1
ATOM 1703 N N . LEU A 1 217 ? 17.545 19.852 5.812 1.00 52.38 217 LEU A N 1
ATOM 1704 C CA . LEU A 1 217 ? 16.190 19.521 6.287 1.00 52.38 217 LEU A CA 1
ATOM 1705 C C . LEU A 1 217 ? 15.168 19.649 5.143 1.00 52.38 217 LEU A C 1
ATOM 1707 O O . LEU A 1 217 ? 14.129 20.298 5.258 1.00 52.38 217 LEU A O 1
ATOM 1711 N N . GLY A 1 218 ? 15.491 19.079 3.981 1.00 47.41 218 GLY A N 1
ATOM 1712 C CA . GLY A 1 218 ? 14.587 19.031 2.837 1.00 47.41 218 GLY A CA 1
ATOM 1713 C C . GLY A 1 218 ? 13.716 17.778 2.867 1.00 47.41 218 GLY A C 1
ATOM 1714 O O . GLY A 1 218 ? 14.238 16.678 2.720 1.00 47.41 218 GLY A O 1
ATOM 1715 N N . PHE A 1 219 ? 12.390 17.938 2.941 1.00 48.28 219 PHE A N 1
ATOM 1716 C CA . PHE A 1 219 ? 11.392 16.914 2.571 1.00 48.28 219 PHE A CA 1
ATOM 1717 C C . PHE A 1 219 ? 11.419 16.614 1.053 1.00 48.28 219 PHE A C 1
ATOM 1719 O O . PHE A 1 219 ? 10.389 16.507 0.392 1.00 48.28 219 PHE A O 1
ATOM 1726 N N . THR A 1 220 ? 12.615 16.533 0.476 1.00 47.09 220 THR A N 1
ATOM 1727 C CA . THR A 1 220 ? 12.872 16.073 -0.881 1.00 47.09 220 THR A CA 1
ATOM 1728 C C . THR A 1 220 ? 12.474 14.609 -0.922 1.00 47.09 220 THR A C 1
ATOM 1730 O O . THR A 1 220 ? 12.944 13.856 -0.074 1.00 47.09 220 THR A O 1
ATOM 1733 N N . PHE A 1 221 ? 11.581 14.246 -1.850 1.00 50.16 221 PHE A N 1
ATOM 1734 C CA . PHE A 1 221 ? 11.114 12.888 -2.152 1.00 50.16 221 PHE A CA 1
ATOM 1735 C C . PHE A 1 221 ? 11.969 11.796 -1.505 1.00 50.16 221 PHE A C 1
ATOM 1737 O O . PHE A 1 221 ? 12.952 11.337 -2.082 1.00 50.16 221 PHE A O 1
ATOM 1744 N N . SER A 1 222 ? 11.621 11.415 -0.278 1.00 60.75 222 SER A N 1
ATOM 1745 C CA . SER A 1 222 ? 12.239 10.264 0.349 1.00 60.75 222 SER A CA 1
ATOM 1746 C C . SER A 1 222 ? 11.347 9.087 -0.007 1.00 60.75 222 SER A C 1
ATOM 1748 O O . SER A 1 222 ? 10.203 9.050 0.463 1.00 60.75 222 SER A O 1
ATOM 1750 N N . PRO A 1 223 ? 11.839 8.099 -0.778 1.00 62.66 223 PRO A N 1
ATOM 1751 C CA . PRO A 1 223 ? 11.219 6.778 -0.848 1.00 62.66 223 PRO A CA 1
ATOM 1752 C C . PRO A 1 223 ? 10.829 6.243 0.540 1.00 62.66 223 PRO A C 1
ATOM 1754 O O . PRO A 1 223 ? 9.900 5.453 0.650 1.00 62.66 223 PRO A O 1
ATOM 1757 N N . GLY A 1 224 ? 11.470 6.738 1.607 1.00 70.88 224 GLY A N 1
ATOM 1758 C CA . GLY A 1 224 ? 11.123 6.496 2.999 1.00 70.88 224 GLY A CA 1
ATOM 1759 C C . GLY A 1 224 ? 9.660 6.752 3.359 1.00 70.88 224 GLY A C 1
ATOM 1760 O O . GLY A 1 224 ? 9.113 5.943 4.086 1.00 70.88 224 GLY A O 1
ATOM 1761 N N . ALA A 1 225 ? 8.974 7.784 2.853 1.00 78.31 225 ALA A N 1
ATOM 1762 C CA . ALA A 1 225 ? 7.567 8.012 3.226 1.00 78.31 225 ALA A CA 1
ATOM 1763 C C . ALA A 1 225 ? 6.634 6.914 2.680 1.00 78.31 225 ALA A C 1
ATOM 1765 O O . ALA A 1 225 ? 5.752 6.432 3.390 1.00 78.31 225 ALA A O 1
ATOM 1766 N N . LEU A 1 226 ? 6.877 6.476 1.440 1.00 81.56 226 LEU A N 1
ATOM 1767 C CA . LEU A 1 226 ? 6.175 5.348 0.825 1.00 81.56 226 LEU A CA 1
ATOM 1768 C C . LEU A 1 226 ? 6.540 4.040 1.532 1.00 81.56 226 LEU A C 1
ATOM 1770 O O . LEU A 1 226 ? 5.658 3.255 1.862 1.00 81.56 226 LEU A O 1
ATOM 1774 N N . ILE A 1 227 ? 7.828 3.820 1.804 1.00 83.00 227 ILE A N 1
ATOM 1775 C CA . ILE A 1 227 ? 8.313 2.632 2.514 1.00 83.00 227 ILE A CA 1
ATOM 1776 C C . ILE A 1 227 ? 7.711 2.565 3.923 1.00 83.00 227 ILE A C 1
ATOM 1778 O O . ILE A 1 227 ? 7.202 1.520 4.303 1.00 83.00 227 ILE A O 1
ATOM 1782 N N . ILE A 1 228 ? 7.687 3.671 4.673 1.00 86.75 228 ILE A N 1
ATOM 1783 C CA . ILE A 1 228 ? 7.053 3.765 5.996 1.00 86.75 228 ILE A CA 1
ATOM 1784 C C . ILE A 1 228 ? 5.561 3.458 5.888 1.00 86.75 228 ILE A C 1
ATOM 1786 O O . ILE A 1 228 ? 5.044 2.706 6.707 1.00 86.75 228 ILE A O 1
ATOM 1790 N N . TYR A 1 229 ? 4.871 3.984 4.871 1.00 87.81 229 TYR A N 1
ATOM 1791 C CA . TYR A 1 229 ? 3.463 3.666 4.640 1.00 87.81 229 TYR A CA 1
ATOM 1792 C C . TYR A 1 229 ? 3.245 2.167 4.384 1.00 87.81 229 TYR A C 1
ATOM 1794 O O . TYR A 1 229 ? 2.341 1.576 4.969 1.00 87.81 229 TYR A O 1
ATOM 1802 N N . ILE A 1 230 ? 4.091 1.535 3.563 1.00 89.00 230 ILE A N 1
ATOM 1803 C CA . ILE A 1 230 ? 4.043 0.087 3.305 1.00 89.00 230 ILE A CA 1
ATOM 1804 C C . ILE A 1 230 ? 4.349 -0.711 4.575 1.00 89.00 230 ILE A C 1
ATOM 1806 O O . ILE A 1 230 ? 3.666 -1.693 4.848 1.00 89.00 230 ILE A O 1
ATOM 1810 N N . ILE A 1 231 ? 5.339 -0.296 5.368 1.00 89.31 231 ILE A N 1
ATOM 1811 C CA . ILE A 1 231 ? 5.672 -0.946 6.641 1.00 89.31 231 ILE A CA 1
ATOM 1812 C C . ILE A 1 231 ? 4.484 -0.853 7.601 1.00 89.31 231 ILE A C 1
ATOM 1814 O O . ILE A 1 231 ? 4.083 -1.865 8.164 1.00 89.31 231 ILE A O 1
ATOM 1818 N N . LEU A 1 232 ? 3.887 0.331 7.758 1.00 89.69 232 LEU A N 1
ATOM 1819 C CA . LEU A 1 232 ? 2.693 0.526 8.584 1.00 89.69 232 LEU A CA 1
ATOM 1820 C C . LEU A 1 232 ? 1.531 -0.335 8.088 1.00 89.69 232 LEU A C 1
ATOM 1822 O O . LEU A 1 232 ? 0.842 -0.945 8.894 1.00 89.69 232 LEU A O 1
ATOM 1826 N N . TRP A 1 233 ? 1.340 -0.431 6.774 1.00 91.50 233 TRP A N 1
ATOM 1827 C CA . TRP A 1 233 ? 0.318 -1.290 6.187 1.00 91.50 233 TRP A CA 1
ATOM 1828 C C . TRP A 1 233 ? 0.554 -2.782 6.462 1.00 91.50 233 TRP A C 1
ATOM 1830 O O . TRP A 1 233 ? -0.401 -3.509 6.716 1.00 91.50 233 TRP A O 1
ATOM 1840 N N . LEU A 1 234 ? 1.810 -3.229 6.430 1.00 92.50 234 LEU A N 1
ATOM 1841 C CA . LEU A 1 234 ? 2.181 -4.623 6.667 1.00 92.50 234 LEU A CA 1
ATOM 1842 C C . LEU A 1 234 ? 2.121 -5.004 8.154 1.00 92.50 234 LEU A C 1
ATOM 1844 O O . LEU A 1 234 ? 1.762 -6.131 8.479 1.00 92.50 234 LEU A O 1
ATOM 1848 N N . VAL A 1 235 ? 2.488 -4.085 9.049 1.00 93.44 235 VAL A N 1
ATOM 1849 C CA . VAL A 1 235 ? 2.576 -4.336 10.497 1.00 93.44 235 VAL A CA 1
ATOM 1850 C C . VAL A 1 235 ? 1.231 -4.147 11.202 1.00 93.44 235 VAL A C 1
ATOM 1852 O O . VAL A 1 235 ? 0.954 -4.853 12.169 1.00 93.44 235 VAL A O 1
ATOM 1855 N N . ILE A 1 236 ? 0.404 -3.193 10.760 1.00 91.94 236 ILE A N 1
ATOM 1856 C CA . ILE A 1 236 ? -0.839 -2.835 11.452 1.00 91.94 236 ILE A CA 1
ATOM 1857 C C . ILE A 1 236 ? -2.017 -3.679 10.918 1.00 91.94 236 ILE A C 1
ATOM 1859 O O . ILE A 1 236 ? -2.343 -3.585 9.728 1.00 91.94 236 ILE A O 1
ATOM 1863 N N . PRO A 1 237 ? -2.701 -4.465 11.775 1.00 91.69 237 PRO A N 1
ATOM 1864 C CA . PRO A 1 237 ? -3.876 -5.248 11.384 1.00 91.69 237 PRO A CA 1
ATOM 1865 C C . PRO A 1 237 ? -5.104 -4.360 11.136 1.00 91.69 237 PRO A C 1
ATOM 1867 O O . PRO A 1 237 ? -5.184 -3.237 11.637 1.00 91.69 237 PRO A O 1
ATOM 1870 N N . GLU A 1 238 ? -6.064 -4.852 10.346 1.00 90.50 238 GLU A N 1
ATOM 1871 C CA . GLU A 1 238 ? -7.353 -4.170 10.127 1.00 90.50 238 GLU A CA 1
ATOM 1872 C C . GLU A 1 238 ? -8.281 -4.289 11.323 1.00 90.50 238 GLU A C 1
ATOM 1874 O O . GLU A 1 238 ? -8.361 -5.355 11.918 1.00 90.50 238 GLU A O 1
ATOM 1879 N N . ALA A 1 239 ? -8.969 -3.188 11.642 1.00 89.62 239 ALA A N 1
ATOM 1880 C CA . ALA A 1 239 ? -10.103 -3.203 12.555 1.00 89.62 239 ALA A CA 1
ATOM 1881 C C . ALA A 1 239 ? -11.309 -3.767 11.802 1.00 89.62 239 ALA A C 1
ATOM 1883 O O . ALA A 1 239 ? -11.893 -3.079 10.959 1.00 89.62 239 ALA A O 1
ATOM 1884 N N . ASN A 1 240 ? -11.633 -5.024 12.089 1.00 86.38 240 ASN A N 1
ATOM 1885 C CA . ASN A 1 240 ? -12.771 -5.720 11.499 1.00 86.38 240 ASN A CA 1
ATOM 1886 C C . ASN A 1 240 ? -13.968 -5.753 12.456 1.00 86.38 240 ASN A C 1
ATOM 1888 O O . ASN A 1 240 ? -15.098 -5.819 11.986 1.00 86.38 240 ASN A O 1
ATOM 1892 N N . THR A 1 241 ? -13.728 -5.686 13.768 1.00 86.81 241 THR A N 1
ATOM 1893 C CA . THR A 1 241 ? -14.783 -5.716 14.798 1.00 86.81 241 THR A CA 1
ATOM 1894 C C . THR A 1 241 ? -15.080 -4.328 15.361 1.00 86.81 241 THR A C 1
ATOM 1896 O O . THR A 1 241 ? -14.216 -3.443 15.385 1.00 86.81 241 THR A O 1
ATOM 1899 N N . THR A 1 242 ? -16.291 -4.139 15.881 1.00 84.56 242 THR A N 1
ATOM 1900 C CA . THR A 1 242 ? -16.717 -2.888 16.526 1.00 84.56 242 THR A CA 1
ATOM 1901 C C . THR A 1 242 ? -15.889 -2.612 17.775 1.00 84.56 242 THR A C 1
ATOM 1903 O O . THR A 1 242 ? -15.469 -1.485 18.037 1.00 84.56 242 THR A O 1
ATOM 1906 N N . THR A 1 243 ? -15.559 -3.679 18.500 1.00 85.56 243 THR A N 1
ATOM 1907 C CA . THR A 1 243 ? -14.632 -3.668 19.630 1.00 85.56 243 THR A CA 1
ATOM 1908 C C . THR A 1 243 ? -13.276 -3.058 19.255 1.00 85.56 243 THR A C 1
ATOM 1910 O O . THR A 1 243 ? -12.838 -2.117 19.914 1.00 85.56 243 THR A O 1
ATOM 1913 N N . GLU A 1 244 ? -12.627 -3.516 18.178 1.00 89.38 244 GLU A N 1
ATOM 1914 C CA . GLU A 1 244 ? -11.330 -2.977 17.723 1.00 89.38 244 GLU A CA 1
ATOM 1915 C C . GLU A 1 244 ? -11.431 -1.500 17.306 1.00 89.38 244 GLU A C 1
ATOM 1917 O O . GLU A 1 244 ? -10.512 -0.707 17.547 1.00 89.38 244 GLU A O 1
ATOM 1922 N N . LYS A 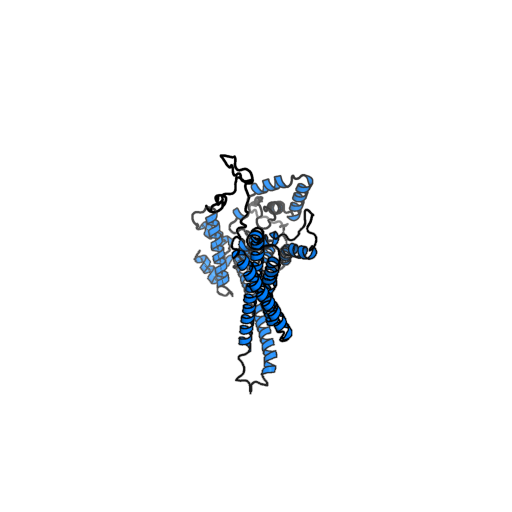1 245 ? -12.570 -1.100 16.721 1.00 88.12 245 LYS A N 1
ATOM 1923 C CA . LYS A 1 245 ? -12.839 0.299 16.362 1.00 88.12 245 LYS A CA 1
ATOM 1924 C C . LYS A 1 245 ? -12.994 1.201 17.594 1.00 88.12 245 LYS A C 1
ATOM 1926 O O . LYS A 1 245 ? -12.507 2.334 17.589 1.00 88.12 245 LYS A O 1
ATOM 1931 N N . LEU A 1 246 ? -13.626 0.711 18.657 1.00 87.31 246 LEU A N 1
ATOM 1932 C CA . LEU A 1 246 ? -13.729 1.418 19.938 1.00 87.31 246 LEU A CA 1
ATOM 1933 C C . LEU A 1 246 ? -12.371 1.460 20.658 1.00 87.31 246 LEU A C 1
ATOM 1935 O O . LEU A 1 246 ? -11.971 2.504 21.184 1.00 87.31 246 LEU A O 1
ATOM 1939 N N . GLU A 1 247 ? -11.602 0.367 20.596 1.00 86.31 247 GLU A N 1
ATOM 1940 C CA . GLU A 1 247 ? -10.251 0.299 21.155 1.00 86.31 247 GLU A CA 1
ATOM 1941 C C . GLU A 1 247 ? -9.305 1.327 20.526 1.00 86.31 247 GLU A C 1
ATOM 1943 O O . GLU A 1 247 ? -8.555 1.979 21.257 1.00 86.31 247 GLU A O 1
ATOM 1948 N N . MET A 1 248 ? -9.327 1.519 19.197 1.00 87.94 248 MET A N 1
ATOM 1949 C CA . MET A 1 248 ? -8.457 2.524 18.562 1.00 87.94 248 MET A CA 1
ATOM 1950 C C . MET A 1 248 ? -8.787 3.949 19.011 1.00 87.94 248 MET A C 1
ATOM 1952 O O . MET A 1 248 ? -7.873 4.749 19.209 1.00 87.94 248 MET A O 1
ATOM 1956 N N . LYS A 1 249 ? -10.068 4.261 19.241 1.00 85.75 249 LYS A N 1
ATOM 1957 C CA . LYS A 1 249 ? -10.507 5.578 19.730 1.00 85.75 249 LYS A CA 1
ATOM 1958 C C . LYS A 1 249 ? -10.210 5.780 21.220 1.00 85.75 249 LYS A C 1
ATOM 1960 O O . LYS A 1 249 ? -10.126 6.919 21.682 1.00 85.75 249 LYS A O 1
ATOM 1965 N N . GLY A 1 250 ? -9.952 4.699 21.962 1.00 79.00 250 GLY A N 1
ATOM 1966 C CA . GLY A 1 250 ? -9.742 4.704 23.414 1.00 79.00 250 GLY A CA 1
ATOM 1967 C C . GLY A 1 250 ? -11.031 4.860 24.213 1.00 79.00 250 GLY A C 1
ATOM 1968 O O . GLY A 1 250 ? -10.980 5.244 25.383 1.00 79.00 250 GLY A O 1
ATOM 1969 N N . GLU A 1 251 ? -12.163 4.580 23.572 1.00 82.31 251 GLU A N 1
ATOM 1970 C CA . GLU A 1 251 ? -13.477 4.539 24.199 1.00 82.31 251 GLU A CA 1
ATOM 1971 C C . GLU A 1 251 ? -13.611 3.266 25.042 1.00 82.31 251 GLU A C 1
ATOM 1973 O O . GLU A 1 251 ? -12.904 2.275 24.832 1.00 82.31 251 GLU A O 1
ATOM 1978 N N . LYS A 1 252 ? -14.486 3.303 26.052 1.00 80.81 252 LYS A N 1
ATOM 1979 C CA . LYS A 1 252 ? -14.763 2.121 26.871 1.00 80.81 252 LYS A CA 1
ATOM 1980 C C . LYS A 1 252 ? -15.455 1.078 26.007 1.00 80.81 252 LYS A C 1
ATOM 1982 O O . LYS A 1 252 ? -16.475 1.366 25.390 1.00 80.81 252 LYS A O 1
ATOM 1987 N N . VAL A 1 253 ? -14.876 -0.119 25.965 1.00 80.06 253 VAL A N 1
ATOM 1988 C CA . VAL A 1 253 ? -15.483 -1.282 25.317 1.00 80.06 253 VAL A CA 1
ATOM 1989 C C . VAL A 1 253 ? -16.391 -1.939 26.348 1.00 80.06 253 VAL A C 1
ATOM 1991 O O . VAL A 1 253 ? -15.971 -2.839 27.075 1.00 80.06 253 VAL A O 1
ATOM 1994 N N . ASP A 1 254 ? -17.600 -1.405 26.459 1.00 83.19 254 ASP A N 1
ATOM 1995 C CA . ASP A 1 254 ? -18.671 -1.946 27.278 1.00 83.19 254 ASP A CA 1
ATOM 1996 C C . ASP A 1 254 ? -19.811 -2.420 26.374 1.00 83.19 254 ASP A C 1
ATOM 1998 O O . ASP A 1 254 ? -19.815 -2.228 25.156 1.00 83.19 254 ASP A O 1
ATOM 2002 N N . MET A 1 255 ? -20.770 -3.111 26.971 1.00 81.81 255 MET A N 1
ATOM 2003 C CA . MET A 1 255 ? -21.867 -3.710 26.228 1.00 81.81 255 MET A CA 1
ATOM 2004 C C . MET A 1 255 ? -22.706 -2.671 25.452 1.00 81.81 255 MET A C 1
ATOM 2006 O O . MET A 1 255 ? -23.129 -2.933 24.324 1.00 81.81 255 MET A O 1
ATOM 2010 N N . ASN A 1 256 ? -22.916 -1.481 26.020 1.00 82.06 256 ASN A N 1
ATOM 2011 C CA . ASN A 1 256 ? -23.747 -0.439 25.417 1.00 82.06 256 ASN A CA 1
ATOM 2012 C C . ASN A 1 256 ? -23.019 0.297 24.292 1.00 82.06 256 ASN A C 1
ATOM 2014 O O . ASN A 1 256 ? -23.638 0.628 23.282 1.00 82.06 256 ASN A O 1
ATOM 2018 N N . SER A 1 257 ? -21.715 0.536 24.430 1.00 84.44 257 SER A N 1
ATOM 2019 C CA . SER A 1 257 ? -20.909 1.147 23.377 1.00 84.44 257 SER A CA 1
ATOM 2020 C C . SER A 1 257 ? -20.788 0.227 22.164 1.00 84.44 257 SER A C 1
ATOM 2022 O O . SER A 1 257 ? -20.933 0.705 21.038 1.00 84.44 257 SER A O 1
ATOM 2024 N N . ILE A 1 258 ? -20.646 -1.090 22.379 1.00 83.62 258 ILE A N 1
ATOM 2025 C CA . ILE A 1 258 ? -20.706 -2.088 21.301 1.00 83.62 258 ILE A CA 1
ATOM 2026 C C . ILE A 1 258 ? -22.087 -2.054 20.632 1.00 83.62 258 ILE A C 1
ATOM 2028 O O . ILE A 1 258 ? -22.161 -1.862 19.420 1.00 83.62 258 ILE A O 1
ATOM 2032 N N . LYS A 1 259 ? -23.182 -2.159 21.405 1.00 85.69 259 LYS A N 1
ATOM 2033 C CA . LYS A 1 259 ? -24.561 -2.106 20.878 1.00 85.69 259 LYS A CA 1
ATOM 2034 C C . LYS A 1 259 ? -24.796 -0.855 20.027 1.00 85.69 259 LYS A C 1
ATOM 2036 O O . LYS A 1 259 ? -25.246 -0.953 18.887 1.00 85.69 259 LYS A O 1
ATOM 2041 N N . ASN A 1 260 ? -24.502 0.320 20.580 1.00 87.00 260 ASN A N 1
ATOM 2042 C CA . ASN A 1 260 ? -24.760 1.598 19.926 1.00 87.00 260 ASN A CA 1
ATOM 2043 C C . ASN A 1 260 ? -23.950 1.744 18.638 1.00 87.00 260 ASN A C 1
ATOM 2045 O O . ASN A 1 260 ? -24.499 2.184 17.631 1.00 87.00 260 ASN A O 1
ATOM 2049 N N . SER A 1 261 ? -22.681 1.332 18.654 1.00 85.69 261 SER A N 1
ATOM 2050 C CA . SER A 1 261 ? -21.818 1.399 17.479 1.00 85.69 261 SER A CA 1
ATOM 2051 C C . SER A 1 261 ? -22.262 0.426 16.380 1.00 85.69 261 SER A C 1
ATOM 2053 O O . SER A 1 261 ? -22.330 0.830 15.222 1.00 85.69 261 SER A O 1
ATOM 2055 N N . VAL A 1 262 ? -22.640 -0.816 16.715 1.00 86.06 262 VAL A N 1
ATOM 2056 C CA . VAL A 1 262 ? -23.190 -1.771 15.731 1.00 86.06 262 VAL A CA 1
ATOM 2057 C C . VAL A 1 262 ? -24.496 -1.237 15.133 1.00 86.06 262 VAL A C 1
ATOM 2059 O O . VAL A 1 262 ? -24.660 -1.205 13.913 1.00 86.06 262 VAL A O 1
ATOM 2062 N N . MET A 1 263 ? -25.413 -0.733 15.968 1.00 84.81 263 MET A N 1
ATOM 2063 C CA . MET A 1 263 ? -26.665 -0.140 15.487 1.00 84.81 263 MET A CA 1
ATOM 2064 C C . MET A 1 263 ? -26.439 1.084 14.591 1.00 84.81 263 MET A C 1
ATOM 2066 O O . MET A 1 263 ? -27.179 1.288 13.627 1.00 84.81 263 MET A O 1
ATOM 2070 N N . GLU A 1 264 ? -25.454 1.928 14.901 1.00 87.62 264 GLU A N 1
ATOM 2071 C CA . GLU A 1 264 ? -25.105 3.084 14.073 1.00 87.62 264 GLU A CA 1
ATOM 2072 C C . GLU A 1 264 ? -24.569 2.648 12.701 1.00 87.62 264 GLU A C 1
ATOM 2074 O O . GLU A 1 264 ? -25.002 3.184 11.675 1.00 87.62 264 GLU A O 1
ATOM 2079 N N . GLU A 1 265 ? -23.706 1.627 12.660 1.00 83.81 265 GLU A N 1
ATOM 2080 C CA . GLU A 1 265 ? -23.208 1.043 11.411 1.00 83.81 265 GLU A CA 1
ATOM 2081 C C . GLU A 1 265 ? -24.345 0.452 10.566 1.00 83.81 265 GLU A C 1
ATOM 2083 O O . GLU A 1 265 ? -24.458 0.769 9.375 1.00 83.81 265 GLU A O 1
ATOM 2088 N N . MET A 1 266 ? -25.249 -0.319 11.178 1.00 83.44 266 MET A N 1
ATOM 2089 C CA . MET A 1 266 ? -26.414 -0.889 10.494 1.00 83.44 266 MET A CA 1
ATOM 2090 C C . MET A 1 266 ? -27.341 0.189 9.930 1.00 83.44 266 MET A C 1
ATOM 2092 O O . MET A 1 266 ? -27.726 0.121 8.758 1.00 83.44 266 MET A O 1
ATOM 2096 N N . LYS A 1 267 ? -27.644 1.236 10.710 1.00 86.31 267 LYS A N 1
ATOM 2097 C CA . LYS A 1 267 ? -28.429 2.388 10.234 1.00 86.31 267 LYS A CA 1
ATOM 2098 C C . LYS A 1 267 ? -27.736 3.088 9.066 1.00 86.31 267 LYS A C 1
ATOM 2100 O O . LYS A 1 267 ? -28.395 3.455 8.092 1.00 86.31 267 LYS A O 1
ATOM 2105 N N . GLY A 1 268 ? -26.413 3.243 9.120 1.00 84.44 268 GLY A N 1
ATOM 2106 C CA . GLY A 1 268 ? -25.620 3.805 8.027 1.00 84.44 268 GLY A CA 1
ATOM 2107 C C . GLY A 1 268 ? -25.705 2.971 6.744 1.00 84.44 268 GLY A C 1
ATOM 2108 O O . GLY A 1 268 ? -25.875 3.521 5.651 1.00 84.44 268 GLY A O 1
ATOM 2109 N N . VAL A 1 269 ? -25.642 1.642 6.858 1.00 84.00 269 VAL A N 1
ATOM 2110 C CA . VAL A 1 269 ? -25.812 0.718 5.726 1.00 84.00 269 VAL A CA 1
ATOM 2111 C C . VAL A 1 269 ? -27.235 0.784 5.173 1.00 84.00 269 VAL A C 1
ATOM 2113 O O . VAL A 1 269 ? -27.399 0.901 3.957 1.00 84.00 269 VAL A O 1
ATOM 2116 N N . GLN A 1 270 ? -28.255 0.797 6.033 1.00 84.81 270 GLN A N 1
ATOM 2117 C CA . GLN A 1 270 ? -29.657 0.920 5.632 1.00 84.81 270 GLN A CA 1
ATOM 2118 C C . GLN A 1 270 ? -29.913 2.227 4.871 1.00 84.81 270 GLN A C 1
ATOM 2120 O O . GLN A 1 270 ? -30.503 2.204 3.792 1.00 84.81 270 GLN A O 1
ATOM 2125 N N . GLN A 1 271 ? -29.401 3.359 5.364 1.00 87.69 271 GLN A N 1
ATOM 2126 C CA . GLN A 1 271 ? -29.501 4.653 4.680 1.00 87.69 271 GLN A CA 1
ATOM 2127 C C . GLN A 1 271 ? -28.796 4.647 3.318 1.00 87.69 271 GLN A C 1
ATOM 2129 O O . GLN A 1 271 ? -29.325 5.182 2.340 1.00 87.69 271 GLN A O 1
ATOM 2134 N N . ARG A 1 272 ? -27.607 4.033 3.218 1.00 84.25 272 ARG A N 1
ATOM 2135 C CA . ARG A 1 272 ? -26.887 3.880 1.939 1.00 84.25 272 ARG A CA 1
ATOM 2136 C C . ARG A 1 272 ? -27.670 3.004 0.960 1.00 84.25 272 ARG A C 1
ATOM 2138 O O . ARG A 1 272 ? -27.774 3.364 -0.212 1.00 84.25 272 ARG A O 1
ATOM 2145 N N . ALA A 1 273 ? -28.247 1.901 1.433 1.00 85.06 273 ALA A N 1
ATOM 2146 C CA . ALA A 1 273 ? -29.078 1.006 0.635 1.00 85.06 273 ALA A CA 1
ATOM 2147 C C . ALA A 1 273 ? -30.367 1.694 0.164 1.00 85.06 273 ALA A C 1
ATOM 2149 O O . ALA A 1 273 ? -30.736 1.574 -1.003 1.00 85.06 273 ALA A O 1
ATOM 2150 N N . GLU A 1 274 ? -31.016 2.480 1.025 1.00 87.00 274 GLU A N 1
ATOM 2151 C CA . GLU A 1 274 ? -32.211 3.250 0.677 1.00 87.00 274 GLU A CA 1
ATOM 2152 C C . GLU A 1 274 ? -31.890 4.347 -0.346 1.00 87.00 274 GLU A C 1
ATOM 2154 O O . GLU A 1 274 ? -32.621 4.522 -1.321 1.00 87.00 274 GLU A O 1
ATOM 2159 N N . LYS A 1 275 ? -30.767 5.057 -0.175 1.00 88.44 275 LYS A N 1
ATOM 2160 C CA . LYS A 1 275 ? -30.296 6.063 -1.134 1.00 88.44 275 LYS A CA 1
ATOM 2161 C C . LYS A 1 275 ? -30.003 5.439 -2.498 1.00 88.44 275 LYS A C 1
ATOM 2163 O O . LYS A 1 275 ? -30.465 5.958 -3.511 1.00 88.44 275 LYS A O 1
ATOM 2168 N N . PHE A 1 276 ? -29.314 4.299 -2.519 1.00 82.12 276 PHE A N 1
ATOM 2169 C CA . PHE A 1 276 ? -29.073 3.541 -3.744 1.00 82.12 276 PHE A CA 1
ATOM 2170 C C . PHE A 1 276 ? -30.380 3.039 -4.370 1.00 82.12 276 PHE A C 1
ATOM 2172 O O . PHE A 1 276 ? -30.559 3.143 -5.577 1.00 82.12 276 PHE A O 1
ATOM 2179 N N . GLY A 1 277 ? -31.330 2.560 -3.563 1.00 86.31 277 GLY A N 1
ATOM 2180 C CA . GLY A 1 277 ? -32.660 2.159 -4.020 1.00 86.31 277 GLY A CA 1
ATOM 2181 C C . GLY A 1 277 ? -33.432 3.319 -4.651 1.00 86.31 277 GLY A C 1
ATOM 2182 O O . GLY A 1 277 ? -34.020 3.156 -5.721 1.00 86.31 277 GLY A O 1
ATOM 2183 N N . LYS A 1 278 ? -33.379 4.513 -4.050 1.00 86.94 278 LYS A N 1
ATOM 2184 C CA . LYS A 1 278 ? -33.977 5.743 -4.592 1.00 86.94 278 LYS A CA 1
ATOM 2185 C C . LYS A 1 278 ? -33.309 6.180 -5.900 1.00 86.94 278 LYS A C 1
ATOM 2187 O O . LYS A 1 278 ? -34.028 6.504 -6.842 1.00 86.94 278 LYS A O 1
ATOM 2192 N N . GLU A 1 279 ? -31.979 6.132 -5.991 1.00 83.69 279 GLU A N 1
ATOM 2193 C CA . GLU A 1 279 ? -31.226 6.429 -7.224 1.00 83.69 279 GLU A CA 1
ATOM 2194 C C . GLU A 1 279 ? -31.485 5.393 -8.331 1.00 83.69 279 GLU A C 1
ATOM 2196 O O . GLU A 1 279 ? -31.709 5.741 -9.488 1.00 83.69 279 GLU A O 1
ATOM 2201 N N . ALA A 1 280 ? -31.539 4.105 -7.996 1.00 78.00 280 ALA A N 1
ATOM 2202 C CA . ALA A 1 280 ? -31.877 3.050 -8.946 1.00 78.00 280 ALA A CA 1
ATOM 2203 C C . ALA A 1 280 ? -33.322 3.191 -9.449 1.00 78.00 280 ALA A C 1
ATOM 2205 O O . ALA A 1 280 ? -33.584 3.023 -10.641 1.00 78.00 280 ALA A O 1
ATOM 2206 N N . THR A 1 281 ? -34.255 3.553 -8.563 1.00 76.94 281 THR A N 1
ATOM 2207 C CA . THR A 1 281 ? -35.664 3.786 -8.910 1.00 76.94 281 THR A CA 1
ATOM 2208 C C . THR A 1 281 ? -35.831 5.031 -9.776 1.00 76.94 281 THR A C 1
ATOM 2210 O O . THR A 1 281 ? -36.620 5.007 -10.720 1.00 76.94 281 THR A O 1
ATOM 2213 N N . SER A 1 282 ? -35.086 6.110 -9.513 1.00 79.69 282 SER A N 1
ATOM 2214 C CA . SER A 1 282 ? -35.130 7.313 -10.350 1.00 79.69 282 SER A CA 1
ATOM 2215 C C . SER A 1 282 ? -34.556 7.049 -11.744 1.00 79.69 282 SER A C 1
ATOM 2217 O O . SER A 1 282 ? -35.210 7.392 -12.726 1.00 79.69 282 SER A O 1
ATOM 2219 N N . ILE A 1 283 ? -33.437 6.325 -11.854 1.00 73.06 283 ILE A N 1
ATOM 2220 C CA . ILE A 1 283 ? -32.859 5.898 -13.141 1.00 73.06 283 ILE A CA 1
ATOM 2221 C C . ILE A 1 283 ? -33.815 4.958 -13.893 1.00 73.06 283 ILE A C 1
ATOM 2223 O O . ILE A 1 283 ? -33.983 5.077 -15.109 1.00 73.06 283 ILE A O 1
ATOM 2227 N N . ALA A 1 284 ? -34.465 4.026 -13.189 1.00 70.25 284 ALA A N 1
ATOM 2228 C CA . ALA A 1 284 ? -35.441 3.112 -13.778 1.00 70.25 284 ALA A CA 1
ATOM 2229 C C . ALA A 1 284 ? -36.715 3.835 -14.234 1.00 70.25 284 ALA A C 1
ATOM 2231 O O . ALA A 1 284 ? -37.295 3.450 -15.243 1.00 70.25 284 ALA A O 1
ATOM 2232 N N . ARG A 1 285 ? -37.141 4.897 -13.541 1.00 70.06 285 ARG A N 1
ATOM 2233 C CA . ARG A 1 285 ? -38.302 5.714 -13.922 1.00 70.06 285 ARG A CA 1
ATOM 2234 C C . ARG A 1 285 ? -37.987 6.631 -15.104 1.00 70.06 285 ARG A C 1
ATOM 2236 O O . ARG A 1 285 ? -38.790 6.708 -16.031 1.00 70.06 285 ARG A O 1
ATOM 2243 N N . GLU A 1 286 ? -36.805 7.245 -15.107 1.00 70.50 286 GLU A N 1
ATOM 2244 C CA . GLU A 1 286 ? -36.302 8.089 -16.198 1.00 70.50 286 GLU A CA 1
ATOM 2245 C C . GLU A 1 286 ? -36.101 7.277 -17.488 1.00 70.50 286 GLU A C 1
ATOM 2247 O O . GLU A 1 286 ? -36.558 7.676 -18.558 1.00 70.50 286 GLU A O 1
ATOM 2252 N N . LYS A 1 287 ? -35.508 6.078 -17.397 1.00 54.66 287 LYS A N 1
ATOM 2253 C CA . LYS A 1 287 ? -35.365 5.175 -18.552 1.00 54.66 287 LYS A CA 1
ATOM 2254 C C . LYS A 1 287 ? -36.635 4.387 -18.875 1.00 54.66 287 LYS A C 1
ATOM 2256 O O . LYS A 1 287 ? -36.861 4.060 -20.034 1.00 54.66 287 LYS A O 1
ATOM 2261 N N . GLY A 1 288 ? -37.480 4.094 -17.892 1.00 56.22 288 GLY A N 1
ATOM 2262 C CA . GLY A 1 288 ? -38.705 3.307 -18.056 1.00 56.22 288 GLY A CA 1
ATOM 2263 C C . GLY A 1 288 ? -39.799 4.040 -18.829 1.00 56.22 288 GLY A C 1
ATOM 2264 O O . GLY A 1 288 ? -40.503 3.414 -19.618 1.00 56.22 288 GLY A O 1
ATOM 2265 N N . GLN A 1 289 ? -39.902 5.365 -18.688 1.00 54.47 289 GLN A N 1
ATOM 2266 C CA . GLN A 1 289 ? -40.850 6.170 -19.471 1.00 54.47 289 GLN A CA 1
ATOM 2267 C C . GLN A 1 289 ? -40.423 6.341 -20.938 1.00 54.47 289 GLN A C 1
ATOM 2269 O O . GLN A 1 289 ? -41.283 6.380 -21.812 1.00 54.47 289 GLN A O 1
ATOM 2274 N N . ALA A 1 290 ? -39.117 6.349 -21.229 1.00 53.84 290 ALA A N 1
ATOM 2275 C CA . ALA A 1 290 ? -38.607 6.329 -22.603 1.00 53.84 290 ALA A CA 1
ATOM 2276 C C . ALA A 1 290 ? -38.745 4.947 -23.275 1.00 53.84 290 ALA A C 1
ATOM 2278 O O . ALA A 1 290 ? -38.831 4.857 -24.493 1.00 53.84 290 ALA A O 1
ATOM 2279 N N . VAL A 1 291 ? -38.779 3.867 -22.487 1.00 45.38 291 VAL A N 1
ATOM 2280 C CA . VAL A 1 291 ? -38.882 2.486 -22.987 1.00 45.38 291 VAL A CA 1
ATOM 2281 C C . VAL A 1 291 ? -40.340 2.035 -23.139 1.00 45.38 291 VAL A C 1
ATOM 2283 O O . VAL A 1 291 ? -40.628 1.257 -24.041 1.00 45.38 291 VAL A O 1
ATOM 2286 N N . GLY A 1 292 ? -41.269 2.550 -22.322 1.00 48.41 292 GLY A N 1
ATOM 2287 C CA . GLY A 1 292 ? -42.681 2.140 -22.278 1.00 48.41 292 GLY A CA 1
ATOM 2288 C C . GLY A 1 292 ? -43.480 2.310 -23.576 1.00 48.41 292 GLY A C 1
ATOM 2289 O O . GLY A 1 292 ? -44.420 1.551 -23.803 1.00 48.41 292 GLY A O 1
ATOM 2290 N N . ALA A 1 293 ? -43.100 3.251 -24.444 1.00 50.62 293 ALA A N 1
ATOM 2291 C CA . ALA A 1 293 ? -43.792 3.497 -25.712 1.00 50.62 293 ALA A CA 1
ATOM 2292 C C . ALA A 1 293 ? -43.385 2.529 -26.847 1.00 50.62 293 ALA A C 1
ATOM 2294 O O . ALA A 1 293 ? -44.154 2.352 -27.786 1.00 50.62 293 ALA A O 1
ATOM 2295 N N . ASP A 1 294 ? -42.240 1.842 -26.732 1.00 47.41 294 ASP A N 1
ATOM 2296 C CA . ASP A 1 294 ? -41.658 1.007 -27.804 1.00 47.41 294 ASP A CA 1
ATOM 2297 C C . ASP A 1 294 ? -41.657 -0.509 -27.492 1.00 47.41 294 ASP A C 1
ATOM 2299 O O . ASP A 1 294 ? -41.106 -1.326 -28.240 1.00 47.41 294 ASP A O 1
ATOM 2303 N N . ILE A 1 295 ? -42.304 -0.935 -26.399 1.00 44.31 295 ILE A N 1
ATOM 2304 C CA . ILE A 1 295 ? -42.268 -2.331 -25.905 1.00 44.31 295 ILE A CA 1
ATOM 2305 C C . ILE A 1 295 ? -42.981 -3.324 -26.846 1.00 44.31 295 ILE A C 1
ATOM 2307 O O . ILE A 1 295 ? -42.713 -4.525 -26.802 1.00 44.31 295 ILE A O 1
ATOM 2311 N N . GLY A 1 296 ? -43.822 -2.849 -27.769 1.00 46.94 296 GLY A N 1
ATOM 2312 C CA . GLY A 1 296 ? -44.548 -3.708 -28.712 1.00 46.94 296 GLY A CA 1
ATOM 2313 C C . GLY A 1 296 ? -43.684 -4.418 -29.767 1.00 46.94 296 GLY A C 1
ATOM 2314 O O . GLY A 1 296 ? -44.139 -5.405 -30.339 1.00 46.94 296 GLY A O 1
ATOM 2315 N N . GLN A 1 297 ? -42.450 -3.964 -30.040 1.00 47.28 297 GLN A N 1
ATOM 2316 C CA . GLN A 1 297 ? -41.651 -4.478 -31.173 1.00 47.28 297 GLN A CA 1
ATOM 2317 C C . GLN A 1 297 ? -40.253 -5.022 -30.832 1.00 47.28 297 GLN A C 1
ATOM 2319 O O . GLN A 1 297 ? -39.574 -5.548 -31.717 1.00 47.28 297 GLN A O 1
ATOM 2324 N N . ILE A 1 298 ? -39.794 -4.964 -29.576 1.00 46.00 298 ILE A N 1
ATOM 2325 C CA . ILE A 1 298 ? -38.381 -5.243 -29.240 1.00 46.00 298 ILE A CA 1
ATOM 2326 C C . ILE A 1 298 ? -38.221 -6.445 -28.292 1.00 46.00 298 ILE A C 1
ATOM 2328 O O . ILE A 1 298 ? -37.427 -6.431 -27.359 1.00 46.00 298 ILE A O 1
ATOM 2332 N N . THR A 1 299 ? -38.907 -7.560 -28.551 1.00 46.81 299 THR A N 1
ATOM 2333 C CA . THR A 1 299 ? -38.663 -8.837 -27.838 1.00 46.81 299 THR A CA 1
ATOM 2334 C C . THR A 1 299 ? -37.526 -9.683 -28.430 1.00 46.81 299 THR A C 1
ATOM 2336 O O . THR A 1 299 ? -37.300 -10.806 -27.991 1.00 46.81 299 THR A O 1
ATOM 2339 N N . ARG A 1 300 ? -36.740 -9.171 -29.393 1.00 47.69 300 ARG A N 1
ATOM 2340 C CA . ARG A 1 300 ? -35.585 -9.907 -29.968 1.00 47.69 300 ARG A CA 1
ATOM 2341 C C . ARG A 1 300 ? -34.227 -9.202 -29.911 1.00 47.69 300 ARG A C 1
ATOM 2343 O O . ARG A 1 300 ? -33.274 -9.702 -30.503 1.00 47.69 300 ARG A O 1
ATOM 2350 N N . ARG A 1 301 ? -34.078 -8.078 -29.197 1.00 49.25 301 ARG A N 1
ATOM 2351 C CA . ARG A 1 301 ? -32.823 -7.295 -29.247 1.00 49.25 301 ARG A CA 1
ATOM 2352 C C . ARG A 1 301 ? -32.255 -6.820 -27.909 1.00 49.25 301 ARG A C 1
ATOM 2354 O O . ARG A 1 301 ? -31.575 -5.804 -27.879 1.00 49.25 301 ARG A O 1
ATOM 2361 N N . SER A 1 302 ? -32.453 -7.566 -26.824 1.00 44.84 302 SER A N 1
ATOM 2362 C CA . SER A 1 302 ? -31.783 -7.276 -25.546 1.00 44.84 302 SER A CA 1
ATOM 2363 C C . SER A 1 302 ? -30.793 -8.382 -25.166 1.00 44.84 302 SER A C 1
ATOM 2365 O O . SER A 1 302 ? -31.107 -9.309 -24.427 1.00 44.84 302 SER A O 1
ATOM 2367 N N . ARG A 1 303 ? -29.577 -8.301 -25.727 1.00 52.06 303 ARG A N 1
ATOM 2368 C CA . ARG A 1 303 ? -28.373 -9.011 -25.239 1.00 52.06 303 ARG A CA 1
ATOM 2369 C C . ARG A 1 303 ? -27.135 -8.094 -25.183 1.00 52.06 303 ARG A C 1
ATOM 2371 O O . ARG A 1 303 ? -26.035 -8.571 -24.933 1.00 52.06 303 ARG A O 1
ATOM 2378 N N . SER A 1 304 ? -27.261 -6.788 -25.427 1.00 59.38 304 SER A N 1
ATOM 2379 C CA . SER A 1 304 ? -26.086 -5.926 -25.642 1.00 59.38 304 SER A CA 1
ATOM 2380 C C . SER A 1 304 ? -25.461 -5.346 -24.369 1.00 59.38 304 SER A C 1
ATOM 2382 O O . SER A 1 304 ? -24.244 -5.290 -24.290 1.00 59.38 304 SER A O 1
ATOM 2384 N N . SER A 1 305 ? -26.207 -4.993 -23.319 1.00 56.81 305 SER A N 1
ATOM 2385 C CA . SER A 1 305 ? -25.589 -4.225 -22.218 1.00 56.81 305 SER A CA 1
ATOM 2386 C C . SER A 1 305 ? -24.622 -5.018 -21.324 1.00 56.81 305 SER A C 1
ATOM 2388 O O . SER A 1 305 ? -23.606 -4.474 -20.905 1.00 56.81 305 SER A O 1
ATOM 2390 N N . PHE A 1 306 ? -24.881 -6.303 -21.059 1.00 47.72 306 PHE A N 1
ATOM 2391 C CA . PHE A 1 306 ? -23.969 -7.136 -20.252 1.00 47.72 306 PHE A CA 1
ATOM 2392 C C . PHE A 1 306 ? -22.763 -7.637 -21.061 1.00 47.72 306 PHE A C 1
ATOM 2394 O O . PHE A 1 306 ? -21.652 -7.731 -20.542 1.00 47.72 306 PHE A O 1
ATOM 2401 N N . GLY A 1 307 ? -22.971 -7.924 -22.352 1.00 59.78 307 GLY A N 1
ATOM 2402 C CA . GLY A 1 307 ? -21.908 -8.354 -23.261 1.00 59.78 307 GLY A CA 1
ATOM 2403 C C . GLY A 1 307 ? -20.882 -7.254 -23.524 1.00 59.78 307 GLY A C 1
ATOM 2404 O O . GLY A 1 307 ? -19.686 -7.535 -23.570 1.00 59.78 307 GLY A O 1
ATOM 2405 N N . ASP A 1 308 ? -21.326 -6.000 -23.610 1.00 63.31 308 ASP A N 1
ATOM 2406 C CA . ASP A 1 308 ? -20.445 -4.858 -23.856 1.00 63.31 308 ASP A CA 1
ATOM 2407 C C . ASP A 1 308 ? -19.541 -4.546 -22.653 1.00 63.31 308 ASP A C 1
ATOM 2409 O O . ASP A 1 308 ? -18.368 -4.211 -22.833 1.00 63.31 308 ASP A O 1
ATOM 2413 N N . ILE A 1 309 ? -20.040 -4.727 -21.424 1.00 59.88 309 ILE A N 1
ATOM 2414 C CA . ILE A 1 309 ? -19.244 -4.572 -20.193 1.00 59.88 309 ILE A CA 1
ATOM 2415 C C . ILE A 1 309 ? -18.179 -5.669 -20.105 1.00 59.88 309 ILE A C 1
ATOM 2417 O O . ILE A 1 309 ? -17.012 -5.382 -19.835 1.00 59.88 309 ILE A O 1
ATOM 2421 N N . ILE A 1 310 ? -18.548 -6.918 -20.402 1.00 65.12 310 ILE A N 1
ATOM 2422 C CA . ILE A 1 310 ? -17.601 -8.039 -20.438 1.00 65.12 310 ILE A CA 1
ATOM 2423 C C . ILE A 1 310 ? -16.548 -7.836 -21.534 1.00 65.12 310 ILE A C 1
ATOM 2425 O O . ILE A 1 310 ? -15.358 -8.043 -21.298 1.00 65.12 310 ILE A O 1
ATOM 2429 N N . ALA A 1 311 ? -16.948 -7.337 -22.705 1.00 62.47 311 ALA A N 1
ATOM 2430 C CA . ALA A 1 311 ? -16.029 -7.018 -23.791 1.00 62.47 311 ALA A CA 1
ATOM 2431 C C . ALA A 1 311 ? -15.082 -5.860 -23.430 1.00 62.47 311 ALA A C 1
ATOM 2433 O O . ALA A 1 311 ? -13.909 -5.884 -23.810 1.00 62.47 311 ALA A O 1
ATOM 2434 N N . LEU A 1 312 ? -15.552 -4.860 -22.676 1.00 68.06 312 LEU A N 1
ATOM 2435 C CA . LEU A 1 312 ? -14.728 -3.763 -22.167 1.00 68.06 312 LEU A CA 1
ATOM 2436 C C . LEU A 1 312 ? -13.675 -4.268 -21.172 1.00 68.06 312 LEU A C 1
ATOM 2438 O O . LEU A 1 312 ? -12.502 -3.916 -21.301 1.00 68.06 312 LEU A O 1
ATOM 2442 N N . LEU A 1 313 ? -14.070 -5.140 -20.243 1.00 58.31 313 LEU A N 1
ATOM 2443 C CA . LEU A 1 313 ? -13.173 -5.778 -19.275 1.00 58.31 313 LEU A CA 1
ATOM 2444 C C . LEU A 1 313 ? -12.074 -6.592 -19.970 1.00 58.31 313 LEU A C 1
ATOM 2446 O O . LEU A 1 313 ? -10.888 -6.386 -19.710 1.00 58.31 313 LEU A O 1
ATOM 2450 N N . PHE A 1 314 ? -12.449 -7.435 -20.937 1.00 65.69 314 PHE A N 1
ATOM 2451 C CA . PHE A 1 314 ? -11.494 -8.190 -21.755 1.00 65.69 314 PHE A CA 1
ATOM 2452 C C . PHE A 1 314 ? -10.541 -7.286 -22.536 1.00 65.69 314 PHE A C 1
ATOM 2454 O O . PHE A 1 314 ? -9.363 -7.599 -22.701 1.00 65.69 314 PHE A O 1
ATOM 2461 N N . LYS A 1 315 ? -11.032 -6.144 -23.015 1.00 69.38 315 LYS A N 1
ATOM 2462 C CA . LYS A 1 315 ? -10.227 -5.185 -23.764 1.00 69.38 315 LYS A CA 1
ATOM 2463 C C . LYS A 1 315 ? -9.205 -4.475 -22.874 1.00 69.38 315 LYS A C 1
ATOM 2465 O O . LYS A 1 315 ? -8.060 -4.319 -23.290 1.00 69.38 315 LYS A O 1
ATOM 2470 N N . ILE A 1 316 ? -9.593 -4.085 -21.659 1.00 66.19 316 ILE A N 1
ATOM 2471 C CA . ILE A 1 316 ? -8.682 -3.512 -20.656 1.00 66.19 316 ILE A CA 1
ATOM 2472 C C . ILE A 1 316 ? -7.597 -4.532 -20.296 1.00 66.19 316 ILE A C 1
ATOM 2474 O O . ILE A 1 316 ? -6.412 -4.207 -20.339 1.00 66.19 316 ILE A O 1
ATOM 2478 N N . PHE A 1 317 ? -7.992 -5.780 -20.036 1.00 60.69 317 PHE A N 1
ATOM 2479 C CA . PHE A 1 317 ? -7.061 -6.864 -19.735 1.00 60.69 317 PHE A CA 1
ATOM 2480 C C . PHE A 1 317 ? -6.083 -7.131 -20.891 1.00 60.69 317 PHE A C 1
ATOM 2482 O O . PHE A 1 317 ? -4.873 -7.205 -20.682 1.00 60.69 317 PHE A O 1
ATOM 2489 N N . ALA A 1 318 ? -6.571 -7.175 -22.133 1.00 67.62 318 ALA A N 1
ATOM 2490 C CA . ALA A 1 318 ? -5.718 -7.334 -23.309 1.00 67.62 318 ALA A CA 1
ATOM 2491 C C . ALA A 1 318 ? -4.701 -6.186 -23.458 1.00 67.62 318 ALA A C 1
ATOM 2493 O O . ALA A 1 318 ? -3.545 -6.431 -23.801 1.00 67.62 318 ALA A O 1
ATOM 2494 N N . TYR A 1 319 ? -5.089 -4.938 -23.170 1.00 72.50 319 TYR A N 1
ATOM 2495 C CA . TYR A 1 319 ? -4.157 -3.806 -23.201 1.00 72.50 319 TYR A CA 1
ATOM 2496 C C . TYR A 1 319 ? -3.112 -3.860 -22.091 1.00 72.50 319 TYR A C 1
ATOM 2498 O O . TYR A 1 319 ? -1.959 -3.506 -22.336 1.00 72.50 319 TYR A O 1
ATOM 2506 N N . PHE A 1 320 ? -3.486 -4.334 -20.904 1.00 72.56 320 PHE A N 1
ATOM 2507 C CA . PHE A 1 320 ? -2.553 -4.527 -19.800 1.00 72.56 320 PHE A CA 1
ATOM 2508 C C . PHE A 1 320 ? -1.463 -5.551 -20.150 1.00 72.56 320 PHE A C 1
ATOM 2510 O O . PHE A 1 320 ? -0.277 -5.267 -19.984 1.00 72.56 320 PHE A O 1
ATOM 2517 N N . ILE A 1 321 ? -1.845 -6.694 -20.732 1.00 72.25 321 ILE A N 1
ATOM 2518 C CA . ILE A 1 321 ? -0.896 -7.723 -21.185 1.00 72.25 321 ILE A CA 1
ATOM 2519 C C . ILE A 1 321 ? 0.053 -7.172 -22.256 1.00 72.25 321 ILE A C 1
ATOM 2521 O O . ILE A 1 321 ? 1.265 -7.350 -22.159 1.00 72.25 321 ILE A O 1
ATOM 2525 N N . ILE A 1 322 ? -0.469 -6.445 -23.248 1.00 74.56 322 ILE A N 1
ATOM 2526 C CA . ILE A 1 322 ? 0.359 -5.837 -24.303 1.00 74.56 322 ILE A CA 1
ATOM 2527 C C . ILE A 1 322 ? 1.335 -4.806 -23.716 1.00 74.56 322 ILE A C 1
ATOM 2529 O O . ILE A 1 322 ? 2.501 -4.774 -24.110 1.00 74.56 322 ILE A O 1
ATOM 2533 N N . GLY A 1 323 ? 0.882 -3.985 -22.763 1.00 74.25 323 GLY A N 1
ATOM 2534 C CA . GLY A 1 323 ? 1.728 -3.015 -22.068 1.00 74.25 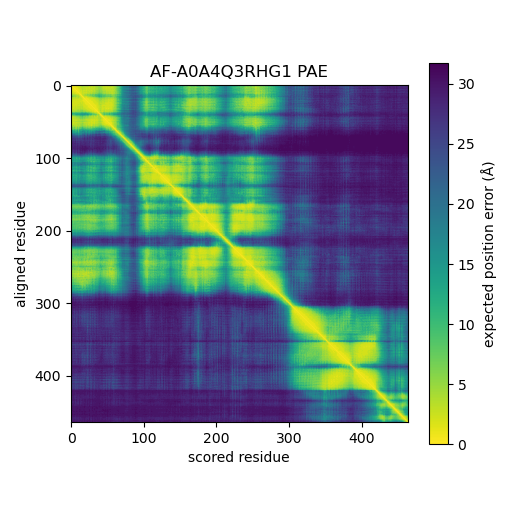323 GLY A CA 1
ATOM 2535 C C . GLY A 1 323 ? 2.849 -3.682 -21.270 1.00 74.25 323 GLY A C 1
ATOM 2536 O O . GLY A 1 323 ? 4.000 -3.266 -21.368 1.00 74.25 323 GLY A O 1
ATOM 2537 N N . SER A 1 324 ? 2.537 -4.759 -20.545 1.00 75.69 324 SER A N 1
ATOM 2538 C CA . SER A 1 324 ? 3.520 -5.539 -19.785 1.00 75.69 324 SER A CA 1
ATOM 2539 C C . SER A 1 324 ? 4.582 -6.172 -20.691 1.00 75.69 324 SER A C 1
ATOM 2541 O O . SER A 1 324 ? 5.776 -6.031 -20.426 1.00 75.69 324 SER A O 1
ATOM 2543 N N . VAL A 1 325 ? 4.172 -6.782 -21.810 1.00 78.38 325 VAL A N 1
ATOM 2544 C CA . VAL A 1 325 ? 5.097 -7.359 -22.802 1.00 78.38 325 VAL A CA 1
ATOM 2545 C C . VAL A 1 325 ? 6.002 -6.284 -23.405 1.00 78.38 325 VAL A C 1
ATOM 2547 O O . VAL A 1 325 ? 7.201 -6.506 -23.563 1.00 78.38 325 VAL A O 1
ATOM 2550 N N . LEU A 1 326 ? 5.457 -5.103 -23.706 1.00 74.88 326 LEU A N 1
ATOM 2551 C CA . LEU A 1 326 ? 6.236 -3.992 -24.245 1.00 74.88 326 LEU A CA 1
ATOM 2552 C C . LEU A 1 326 ? 7.284 -3.487 -23.241 1.00 74.88 326 LEU A C 1
ATOM 2554 O O . LEU A 1 326 ? 8.435 -3.277 -23.618 1.00 74.88 326 LEU A O 1
ATOM 2558 N N . ILE A 1 327 ? 6.910 -3.332 -21.969 1.00 78.62 327 ILE A N 1
ATOM 2559 C CA . ILE A 1 327 ? 7.839 -2.934 -20.901 1.00 78.62 327 ILE A CA 1
ATOM 2560 C C . ILE A 1 327 ? 8.933 -3.993 -20.725 1.00 78.62 327 ILE A C 1
ATOM 2562 O O 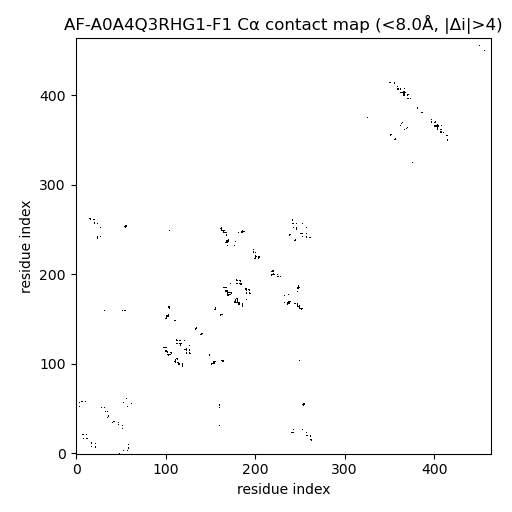. ILE A 1 327 ? 10.111 -3.645 -20.669 1.00 78.62 327 ILE A O 1
ATOM 2566 N N . GLY A 1 328 ? 8.568 -5.278 -20.714 1.00 82.50 328 GLY A N 1
ATOM 2567 C CA . GLY A 1 328 ? 9.527 -6.381 -20.644 1.00 82.50 328 GLY A CA 1
ATOM 2568 C C . GLY A 1 328 ? 10.516 -6.377 -21.812 1.00 82.50 328 GLY A C 1
ATOM 2569 O O . GLY A 1 328 ? 11.714 -6.550 -21.602 1.00 82.50 328 GLY A O 1
ATOM 2570 N N . LEU A 1 329 ? 10.044 -6.095 -23.030 1.00 80.06 329 LEU A N 1
ATOM 2571 C CA . LEU A 1 329 ? 10.898 -5.972 -24.212 1.00 80.06 329 LEU A CA 1
ATOM 2572 C C . LEU A 1 329 ? 11.866 -4.787 -24.095 1.00 80.06 329 LEU A C 1
ATOM 2574 O O . LEU A 1 329 ? 13.039 -4.935 -24.423 1.00 80.06 329 LEU A O 1
ATOM 2578 N N . ILE A 1 330 ? 11.406 -3.637 -23.593 1.00 78.50 330 ILE A N 1
ATOM 2579 C CA . ILE A 1 330 ? 12.257 -2.457 -23.370 1.00 78.50 330 ILE A CA 1
ATOM 2580 C C . ILE A 1 330 ? 13.342 -2.761 -22.330 1.00 78.50 330 ILE A C 1
ATOM 2582 O O . ILE A 1 330 ? 14.511 -2.468 -22.571 1.00 78.50 330 ILE A O 1
ATOM 2586 N N . ILE A 1 331 ? 12.976 -3.386 -21.207 1.00 82.56 331 ILE A N 1
ATOM 2587 C CA . ILE A 1 331 ? 13.926 -3.784 -20.157 1.00 82.56 331 ILE A CA 1
ATOM 2588 C C . ILE A 1 331 ? 14.935 -4.798 -20.707 1.00 82.56 331 ILE A C 1
ATOM 2590 O O . ILE A 1 331 ? 16.132 -4.651 -20.475 1.00 82.56 331 ILE A O 1
ATOM 2594 N N . GLY A 1 332 ? 14.476 -5.789 -21.475 1.00 85.19 332 GLY A N 1
ATOM 2595 C CA . GLY A 1 332 ? 15.344 -6.774 -22.119 1.00 85.19 332 GLY A CA 1
ATOM 2596 C C . GLY A 1 332 ? 16.328 -6.134 -23.100 1.00 85.19 332 GLY A C 1
ATOM 2597 O O . GLY A 1 332 ? 17.515 -6.452 -23.073 1.00 85.19 332 GLY A O 1
ATOM 2598 N N . LEU A 1 333 ? 15.869 -5.181 -23.916 1.00 79.25 333 LEU A N 1
ATOM 2599 C CA . LEU A 1 333 ? 16.719 -4.439 -24.850 1.00 79.25 333 LEU A CA 1
ATOM 2600 C C . LEU A 1 333 ? 17.750 -3.570 -24.115 1.00 79.25 333 LEU A C 1
ATOM 2602 O O . LEU A 1 333 ? 18.907 -3.498 -24.524 1.00 79.25 333 LEU A O 1
ATOM 2606 N N . PHE A 1 334 ? 17.342 -2.934 -23.016 1.00 78.25 334 PHE A N 1
ATOM 2607 C CA . PHE A 1 334 ? 18.224 -2.123 -22.179 1.00 78.25 334 PHE A CA 1
ATOM 2608 C C . PHE A 1 334 ? 19.284 -2.984 -21.479 1.00 78.25 334 PHE A C 1
ATOM 2610 O O . PHE A 1 334 ? 20.469 -2.657 -21.515 1.00 78.25 334 PHE A O 1
ATOM 2617 N N . GLY A 1 335 ? 18.881 -4.131 -20.924 1.00 82.94 335 GLY A N 1
ATOM 2618 C CA . GLY A 1 335 ? 19.792 -5.112 -20.332 1.00 82.94 335 GLY A CA 1
ATOM 2619 C C . GLY A 1 335 ? 20.781 -5.678 -21.352 1.00 82.94 335 GLY A C 1
ATOM 2620 O O . GLY A 1 335 ? 21.973 -5.771 -21.067 1.00 82.94 335 GLY A O 1
ATOM 2621 N N . PHE A 1 336 ? 20.318 -5.972 -22.569 1.00 81.81 336 PHE A N 1
ATOM 2622 C CA . PHE A 1 336 ? 21.187 -6.376 -23.674 1.00 81.81 336 PHE A CA 1
ATOM 2623 C C . PHE A 1 336 ? 22.187 -5.272 -24.053 1.00 81.81 336 PHE A C 1
ATOM 2625 O O . PHE A 1 336 ? 23.367 -5.557 -24.249 1.00 81.81 336 PHE A O 1
ATOM 2632 N N . GLY A 1 337 ? 21.750 -4.009 -24.085 1.00 77.12 337 GLY A N 1
ATOM 2633 C CA . GLY A 1 337 ? 22.625 -2.855 -24.299 1.00 77.12 337 GLY A CA 1
ATOM 2634 C C . GLY A 1 337 ? 23.740 -2.769 -23.255 1.00 77.1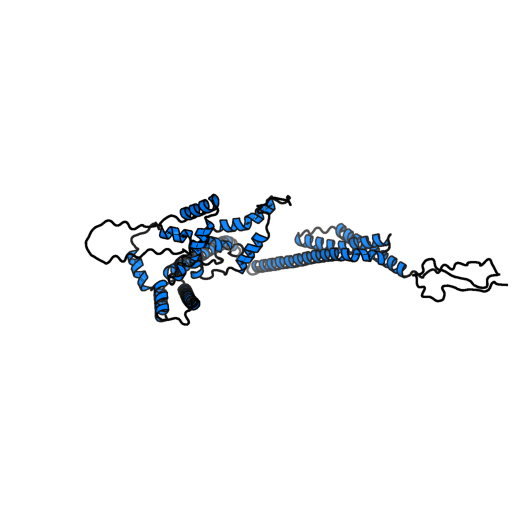2 337 GLY A C 1
ATOM 2635 O O . GLY A 1 337 ? 24.909 -2.664 -23.618 1.00 77.12 337 GLY A O 1
ATOM 2636 N N . ILE A 1 338 ? 23.409 -2.916 -21.970 1.00 79.12 338 ILE A N 1
ATOM 2637 C CA . ILE A 1 338 ? 24.401 -2.927 -20.883 1.00 79.12 338 ILE A CA 1
ATOM 2638 C C . ILE A 1 338 ? 25.374 -4.104 -21.031 1.00 79.12 338 ILE A C 1
ATOM 2640 O O . ILE A 1 338 ? 26.587 -3.913 -20.954 1.00 79.12 338 ILE A O 1
ATOM 2644 N N . ALA A 1 339 ? 24.870 -5.312 -21.299 1.00 77.81 339 ALA A N 1
ATOM 2645 C CA . ALA A 1 339 ? 25.711 -6.493 -21.499 1.00 77.81 339 ALA A CA 1
ATOM 2646 C C . ALA A 1 339 ? 26.659 -6.336 -22.703 1.00 77.81 339 ALA A C 1
ATOM 2648 O O . ALA A 1 339 ? 27.816 -6.754 -22.649 1.00 77.81 339 ALA A O 1
ATOM 2649 N N . SER A 1 340 ? 26.199 -5.678 -23.772 1.00 74.94 340 SER A N 1
ATOM 2650 C CA . SER A 1 340 ? 27.003 -5.435 -24.972 1.00 74.94 340 SER A CA 1
ATOM 2651 C C . SER A 1 340 ? 28.200 -4.504 -24.732 1.00 74.94 340 SER A C 1
ATOM 2653 O O . SER A 1 340 ? 29.226 -4.667 -25.388 1.00 74.94 340 SER A O 1
ATOM 2655 N N . ILE A 1 341 ? 28.131 -3.599 -23.744 1.00 78.06 341 ILE A N 1
ATOM 2656 C CA . ILE A 1 341 ? 29.264 -2.745 -23.342 1.00 78.06 341 ILE A CA 1
ATOM 2657 C C . ILE A 1 341 ? 30.399 -3.596 -22.753 1.00 78.06 341 ILE A C 1
ATOM 2659 O O . ILE A 1 341 ? 31.567 -3.353 -23.049 1.00 78.06 341 ILE A O 1
ATOM 2663 N N . GLY A 1 342 ? 30.072 -4.637 -21.979 1.00 77.56 342 GLY A N 1
ATOM 2664 C CA . GLY A 1 342 ? 31.065 -5.564 -21.423 1.00 77.56 342 GLY A CA 1
ATOM 2665 C C . GLY A 1 342 ? 31.764 -6.421 -22.484 1.00 77.56 342 GLY A C 1
ATOM 2666 O O . GLY A 1 342 ? 32.926 -6.780 -22.325 1.00 77.56 342 GLY A O 1
ATOM 2667 N N . LEU A 1 343 ? 31.081 -6.702 -23.597 1.00 78.06 343 LEU A N 1
ATOM 2668 C CA . LEU A 1 343 ? 31.637 -7.425 -24.746 1.00 78.06 343 LEU A CA 1
ATOM 2669 C C . LEU A 1 343 ? 32.331 -6.502 -25.759 1.00 78.06 343 LEU A C 1
ATOM 2671 O O . LEU A 1 343 ? 32.945 -6.985 -26.711 1.00 78.06 343 LEU A O 1
ATOM 2675 N N . PHE A 1 344 ? 32.275 -5.183 -25.559 1.00 77.81 344 PHE A N 1
ATOM 2676 C CA . PHE A 1 344 ? 32.832 -4.201 -26.486 1.00 77.81 344 PHE A CA 1
ATOM 2677 C C . PHE A 1 344 ? 34.341 -4.368 -26.738 1.00 77.81 344 PHE A C 1
ATOM 2679 O O . PHE A 1 344 ? 34.734 -4.226 -27.891 1.00 77.81 344 PHE A O 1
ATOM 2686 N N . PRO A 1 345 ? 35.194 -4.741 -25.759 1.00 81.19 345 PRO A N 1
ATOM 2687 C CA . PRO A 1 345 ? 36.609 -5.020 -26.029 1.00 81.19 345 PRO A CA 1
ATOM 2688 C C . PRO A 1 345 ? 36.833 -6.243 -26.932 1.00 81.19 345 PRO A C 1
ATOM 2690 O O . PRO A 1 345 ? 37.798 -6.290 -27.688 1.00 81.19 345 PRO A O 1
ATOM 2693 N N . ALA A 1 346 ? 35.930 -7.230 -26.894 1.00 79.25 346 ALA A N 1
ATOM 2694 C CA . ALA A 1 346 ? 36.025 -8.431 -27.722 1.00 79.25 346 ALA A CA 1
ATOM 2695 C C . ALA A 1 346 ? 35.668 -8.168 -29.198 1.00 79.25 346 ALA A C 1
ATOM 2697 O O . ALA A 1 346 ? 35.999 -8.978 -30.064 1.00 79.25 346 ALA A O 1
ATOM 2698 N N . LYS A 1 347 ? 35.025 -7.029 -29.505 1.00 81.56 347 LYS A N 1
ATOM 2699 C CA . LYS A 1 347 ? 34.622 -6.672 -30.875 1.00 81.56 347 LYS A CA 1
ATOM 2700 C C . LYS A 1 347 ? 35.816 -6.616 -31.828 1.00 81.56 347 LYS A C 1
ATOM 2702 O O . LYS A 1 347 ? 35.682 -7.024 -32.974 1.00 81.56 347 LYS A O 1
ATOM 2707 N N . ASP A 1 348 ? 36.969 -6.157 -31.340 1.00 78.19 348 ASP A N 1
ATOM 2708 C CA . ASP A 1 348 ? 38.165 -5.922 -32.155 1.00 78.19 348 ASP A CA 1
ATOM 2709 C C . ASP A 1 348 ? 38.872 -7.226 -32.558 1.00 78.19 348 ASP A C 1
ATOM 2711 O O . ASP A 1 348 ? 39.705 -7.222 -33.459 1.00 78.19 348 ASP A O 1
ATOM 2715 N N . PHE A 1 349 ? 38.509 -8.356 -31.937 1.00 77.69 349 PHE A N 1
ATOM 2716 C CA . PHE A 1 349 ? 38.978 -9.686 -32.337 1.00 77.69 349 PHE A CA 1
ATOM 2717 C C . PHE A 1 349 ? 38.151 -10.299 -33.472 1.00 77.69 349 PHE A C 1
ATOM 2719 O O . PHE A 1 349 ? 38.642 -11.179 -34.173 1.00 77.69 349 PHE A O 1
ATOM 2726 N N . VAL A 1 350 ? 36.891 -9.880 -33.624 1.00 76.62 350 VAL A N 1
ATOM 2727 C CA . VAL A 1 350 ? 35.937 -10.469 -34.581 1.00 76.62 350 VAL A CA 1
ATOM 2728 C C . VAL A 1 350 ? 35.678 -9.542 -35.768 1.00 76.62 350 VAL A C 1
ATOM 2730 O O . VAL A 1 350 ? 35.436 -10.017 -36.874 1.00 76.62 350 VAL A O 1
ATOM 2733 N N . LEU A 1 351 ? 35.710 -8.226 -35.549 1.00 81.19 351 LEU A N 1
ATOM 2734 C CA . LEU A 1 351 ? 35.431 -7.207 -36.554 1.00 81.19 351 LEU A CA 1
ATOM 2735 C C . LEU A 1 351 ? 36.664 -6.324 -36.747 1.00 81.19 351 LEU A C 1
ATOM 2737 O O . LEU A 1 351 ? 37.105 -5.645 -35.820 1.00 81.19 351 LEU A O 1
ATOM 2741 N N . HIS A 1 352 ? 37.184 -6.283 -37.971 1.00 77.50 352 HIS A N 1
ATOM 2742 C CA . HIS A 1 352 ? 38.270 -5.376 -38.331 1.00 77.50 352 HIS A CA 1
ATOM 2743 C C . HIS A 1 352 ? 37.751 -3.958 -38.626 1.00 77.50 352 HIS A C 1
ATOM 2745 O O . HIS A 1 352 ? 36.608 -3.749 -39.051 1.00 77.50 352 HIS A O 1
ATOM 2751 N N . SER A 1 353 ? 38.597 -2.948 -38.404 1.00 67.19 353 SER A N 1
ATOM 2752 C CA . SER A 1 353 ? 38.257 -1.544 -38.650 1.00 67.19 353 SER A CA 1
ATOM 2753 C C . SER A 1 353 ? 38.097 -1.262 -40.153 1.00 67.19 353 SER A C 1
ATOM 2755 O O . SER A 1 353 ? 38.960 -1.580 -40.967 1.00 67.19 353 SER A O 1
ATOM 2757 N N . GLY A 1 354 ? 36.953 -0.679 -40.530 1.00 80.50 354 GLY A N 1
ATOM 2758 C CA . GLY A 1 354 ? 36.581 -0.398 -41.920 1.00 80.50 354 GLY A CA 1
ATOM 2759 C C . GLY A 1 354 ? 35.086 -0.616 -42.176 1.00 80.50 354 GLY A C 1
ATOM 2760 O O . GLY A 1 354 ? 34.251 -0.353 -41.309 1.00 80.50 354 GLY A O 1
ATOM 2761 N N . TRP A 1 355 ? 34.746 -1.142 -43.358 1.00 85.25 355 TRP A N 1
ATOM 2762 C CA . TRP A 1 355 ? 33.361 -1.387 -43.790 1.00 85.25 355 TRP A CA 1
ATOM 2763 C C . TRP A 1 355 ? 32.588 -2.378 -42.905 1.00 85.25 355 TRP A C 1
ATOM 2765 O O . TRP A 1 355 ? 31.366 -2.283 -42.812 1.00 85.25 355 TRP A O 1
ATOM 2775 N N . GLN A 1 356 ? 33.276 -3.289 -42.208 1.00 87.75 356 GLN A N 1
ATOM 2776 C CA . GLN A 1 356 ? 32.646 -4.259 -41.304 1.00 87.75 356 GLN A CA 1
ATOM 2777 C C . GLN A 1 356 ? 31.945 -3.588 -40.124 1.00 87.75 356 GLN A C 1
ATOM 2779 O O . GLN A 1 356 ? 30.821 -3.956 -39.793 1.00 87.75 356 GLN A O 1
ATOM 2784 N N . ASN A 1 357 ? 32.562 -2.558 -39.537 1.00 87.31 357 ASN A N 1
ATOM 2785 C CA . ASN A 1 357 ? 31.941 -1.798 -38.457 1.00 87.31 357 ASN A CA 1
ATOM 2786 C C . ASN A 1 357 ? 30.675 -1.089 -38.967 1.00 87.31 357 ASN A C 1
ATOM 2788 O O . ASN A 1 357 ? 29.614 -1.191 -38.360 1.00 87.31 357 ASN A O 1
ATOM 2792 N N . THR A 1 358 ? 30.741 -0.452 -40.139 1.00 89.00 358 THR A N 1
ATOM 2793 C CA . THR A 1 358 ? 29.577 0.206 -40.753 1.00 89.00 358 THR A CA 1
ATOM 2794 C C . THR A 1 358 ? 28.437 -0.776 -41.029 1.00 89.00 358 THR A C 1
ATOM 2796 O O . THR A 1 358 ? 27.284 -0.473 -40.722 1.00 89.00 358 THR A O 1
ATOM 2799 N N . PHE A 1 359 ? 28.731 -1.972 -41.548 1.00 91.38 359 PHE A N 1
ATOM 2800 C CA . PHE A 1 359 ? 27.714 -3.005 -41.755 1.00 91.38 359 PHE A CA 1
ATOM 2801 C C . PHE A 1 359 ? 27.156 -3.567 -40.439 1.00 91.38 359 PHE A C 1
ATOM 2803 O O . PHE A 1 359 ? 25.967 -3.891 -40.380 1.00 91.38 359 PHE A O 1
ATOM 2810 N N . ALA A 1 360 ? 27.957 -3.622 -39.370 1.00 88.62 360 ALA A N 1
ATOM 2811 C CA . ALA A 1 360 ? 27.509 -4.028 -38.036 1.00 88.62 360 ALA A CA 1
ATOM 2812 C C . ALA A 1 360 ? 26.498 -3.034 -37.460 1.00 88.62 360 ALA A C 1
ATOM 2814 O O . ALA A 1 360 ? 25.396 -3.425 -37.070 1.00 88.62 360 ALA A O 1
ATOM 2815 N N . TRP A 1 361 ? 26.824 -1.740 -37.503 1.00 87.00 361 TRP A N 1
ATOM 2816 C CA . TRP A 1 361 ? 25.911 -0.673 -37.093 1.00 87.00 361 TRP A CA 1
ATOM 2817 C C . TRP A 1 361 ? 24.650 -0.629 -37.962 1.00 87.00 361 TRP A C 1
ATOM 2819 O O . TRP A 1 361 ? 23.544 -0.517 -37.433 1.00 87.00 361 TRP A O 1
ATOM 2829 N N . GLY A 1 362 ? 24.791 -0.792 -39.282 1.00 89.50 362 GLY A N 1
ATOM 2830 C CA . GLY A 1 362 ? 23.662 -0.873 -40.210 1.00 89.50 362 GLY A CA 1
ATOM 2831 C C . GLY A 1 362 ? 22.725 -2.044 -39.901 1.00 89.50 362 GLY A C 1
ATOM 2832 O O . GLY A 1 362 ? 21.509 -1.872 -39.888 1.00 89.50 362 GLY A O 1
ATOM 2833 N N . THR A 1 363 ? 23.273 -3.214 -39.568 1.00 90.06 363 THR A N 1
ATOM 2834 C CA . THR A 1 363 ? 22.491 -4.384 -39.143 1.00 90.06 363 THR A CA 1
ATOM 2835 C C . THR A 1 363 ? 21.750 -4.104 -37.835 1.00 90.06 363 THR A C 1
ATOM 2837 O O . THR A 1 363 ? 20.545 -4.326 -37.741 1.00 90.06 363 THR A O 1
ATOM 2840 N N . LEU A 1 364 ? 22.430 -3.561 -36.826 1.00 86.38 364 LEU A N 1
ATOM 2841 C CA . LEU A 1 364 ? 21.815 -3.283 -35.528 1.00 86.38 364 LEU A CA 1
ATOM 2842 C C . LEU A 1 364 ? 20.657 -2.279 -35.651 1.00 86.38 364 LEU A C 1
ATOM 2844 O O . LEU A 1 364 ? 19.565 -2.509 -35.130 1.00 86.38 364 LEU A O 1
ATOM 2848 N N . ILE A 1 365 ? 20.859 -1.190 -36.392 1.00 87.06 365 ILE A N 1
ATOM 2849 C CA . ILE A 1 365 ? 19.855 -0.132 -36.544 1.00 87.06 365 ILE A CA 1
ATOM 2850 C C . ILE A 1 365 ? 18.710 -0.586 -37.456 1.00 87.06 365 ILE A C 1
ATOM 2852 O O . ILE A 1 365 ? 17.540 -0.470 -37.096 1.00 87.06 365 ILE A O 1
ATOM 2856 N N . PHE A 1 366 ? 19.014 -1.108 -38.642 1.00 91.00 366 PHE A N 1
ATOM 2857 C CA . PHE A 1 366 ? 17.986 -1.350 -39.653 1.00 91.00 366 PHE A CA 1
ATOM 2858 C C . PHE A 1 366 ? 17.372 -2.748 -39.594 1.00 91.00 366 PHE A C 1
ATOM 2860 O O . PHE A 1 366 ? 16.181 -2.895 -39.850 1.00 91.00 366 PHE A O 1
ATOM 2867 N N . PHE A 1 367 ? 18.141 -3.779 -39.245 1.00 88.69 367 PHE A N 1
ATOM 2868 C CA . PHE A 1 367 ? 17.628 -5.149 -39.202 1.00 88.69 367 PHE A CA 1
ATOM 2869 C C . PHE A 1 367 ? 16.951 -5.465 -37.863 1.00 88.69 367 PHE A C 1
ATOM 2871 O O . PHE A 1 367 ? 15.902 -6.107 -37.858 1.00 88.69 367 PHE A O 1
ATOM 2878 N N . ILE A 1 368 ? 17.502 -4.973 -36.743 1.00 85.12 368 ILE A N 1
ATOM 2879 C CA . ILE A 1 368 ? 16.978 -5.246 -35.393 1.00 85.12 368 ILE A CA 1
ATOM 2880 C C . ILE A 1 368 ? 16.017 -4.146 -34.915 1.00 85.12 368 ILE A C 1
ATOM 2882 O O . ILE A 1 368 ? 14.906 -4.459 -34.485 1.00 85.12 368 ILE A O 1
ATOM 2886 N N . ALA A 1 369 ? 16.384 -2.860 -34.998 1.00 83.69 369 ALA A N 1
ATOM 2887 C CA . ALA A 1 369 ? 15.555 -1.803 -34.402 1.00 83.69 369 ALA A CA 1
ATOM 2888 C C . ALA A 1 369 ? 14.279 -1.479 -35.209 1.00 83.69 369 ALA A C 1
ATOM 2890 O O . ALA A 1 369 ? 13.236 -1.186 -34.621 1.00 83.69 369 ALA A O 1
ATOM 2891 N N . VAL A 1 370 ? 14.314 -1.567 -36.544 1.00 89.62 370 VAL A N 1
ATOM 2892 C CA . VAL A 1 370 ? 13.157 -1.243 -37.408 1.00 89.62 370 VAL A CA 1
ATOM 2893 C C . VAL A 1 370 ? 11.952 -2.167 -37.160 1.00 89.62 370 VAL A C 1
ATOM 2895 O O . VAL A 1 370 ? 10.850 -1.632 -37.012 1.00 89.62 370 VAL A O 1
ATOM 2898 N N . PRO A 1 371 ? 12.090 -3.508 -37.044 1.00 85.88 371 PRO A N 1
ATOM 2899 C CA . PRO A 1 371 ? 10.979 -4.380 -36.652 1.00 85.88 371 PRO A CA 1
ATOM 2900 C C . PRO A 1 371 ? 10.390 -4.037 -35.284 1.00 85.88 371 PRO A C 1
ATOM 2902 O O . PRO A 1 371 ? 9.170 -4.023 -35.131 1.00 85.88 371 PRO A O 1
ATOM 2905 N N . ILE A 1 372 ? 11.238 -3.700 -34.307 1.00 83.88 372 ILE A N 1
ATOM 2906 C CA . ILE A 1 372 ? 10.802 -3.337 -32.952 1.00 83.88 372 ILE A CA 1
ATOM 2907 C C . ILE A 1 372 ? 9.965 -2.055 -32.997 1.00 83.88 372 ILE A C 1
ATOM 2909 O O . ILE A 1 372 ? 8.833 -2.033 -32.514 1.00 83.88 372 ILE A O 1
ATOM 2913 N N . ILE A 1 373 ? 10.463 -1.007 -33.657 1.00 85.38 373 ILE A N 1
ATOM 2914 C CA . ILE A 1 373 ? 9.726 0.251 -33.847 1.00 85.38 373 ILE A CA 1
ATOM 2915 C C . ILE A 1 373 ? 8.443 0.016 -34.666 1.00 85.38 373 ILE A C 1
ATOM 2917 O O . ILE A 1 373 ? 7.396 0.601 -34.376 1.00 85.38 373 ILE A O 1
ATOM 2921 N N . GLY A 1 374 ? 8.478 -0.874 -35.660 1.00 86.12 374 GLY A N 1
ATOM 2922 C CA . GLY A 1 374 ? 7.309 -1.274 -36.445 1.00 86.12 374 GLY A CA 1
ATOM 2923 C C . GLY A 1 374 ? 6.208 -1.909 -35.590 1.00 86.12 374 GLY A C 1
ATOM 2924 O O . GLY A 1 374 ? 5.039 -1.540 -35.711 1.00 86.12 374 GLY A O 1
ATOM 2925 N N . ILE A 1 375 ? 6.574 -2.802 -34.670 1.00 83.19 375 ILE A N 1
ATOM 2926 C CA . ILE A 1 375 ? 5.643 -3.426 -33.719 1.00 83.19 375 ILE A CA 1
ATOM 2927 C C . ILE A 1 375 ? 5.079 -2.378 -32.754 1.00 83.19 375 ILE A C 1
ATOM 2929 O O . ILE A 1 375 ? 3.864 -2.309 -32.566 1.00 83.19 375 ILE A O 1
ATOM 2933 N N . ILE A 1 376 ? 5.930 -1.512 -32.197 1.00 80.88 376 ILE A N 1
ATOM 2934 C CA . ILE A 1 376 ? 5.517 -0.444 -31.273 1.00 80.88 376 ILE A CA 1
ATOM 2935 C C . ILE A 1 376 ? 4.514 0.501 -31.945 1.00 80.88 376 ILE A C 1
ATOM 2937 O O . ILE A 1 376 ? 3.436 0.766 -31.411 1.00 80.88 376 ILE A O 1
ATOM 2941 N N . THR A 1 377 ? 4.826 0.982 -33.149 1.00 81.75 377 THR A N 1
ATOM 2942 C CA . THR A 1 377 ? 3.942 1.891 -33.895 1.00 81.75 377 THR A CA 1
ATOM 2943 C C . THR A 1 377 ? 2.637 1.215 -34.318 1.00 81.75 377 THR A C 1
ATOM 2945 O O . THR A 1 377 ? 1.584 1.861 -34.308 1.00 81.75 377 THR A O 1
ATOM 2948 N N . TRP A 1 378 ? 2.665 -0.083 -34.637 1.00 82.31 378 TRP A N 1
ATOM 2949 C CA . TRP A 1 378 ? 1.465 -0.880 -34.894 1.00 82.31 378 TRP A CA 1
ATOM 2950 C C . TRP A 1 378 ? 0.577 -1.004 -33.646 1.00 82.31 378 TRP A C 1
ATOM 2952 O O . TRP A 1 378 ? -0.631 -0.770 -33.746 1.00 82.31 378 TRP A O 1
ATOM 2962 N N . ILE A 1 379 ? 1.160 -1.270 -32.470 1.00 75.12 379 ILE A N 1
ATOM 2963 C CA . ILE A 1 379 ? 0.451 -1.330 -31.179 1.00 75.12 379 ILE A CA 1
ATOM 2964 C C . ILE A 1 379 ? -0.191 0.023 -30.851 1.00 75.12 379 ILE A C 1
ATOM 2966 O O . ILE A 1 379 ? -1.399 0.088 -30.616 1.00 75.12 379 ILE A O 1
ATOM 2970 N N . ILE A 1 380 ? 0.576 1.117 -30.904 1.00 77.56 380 ILE A N 1
ATOM 2971 C CA . ILE A 1 380 ? 0.073 2.473 -30.622 1.00 77.56 380 ILE A CA 1
ATOM 2972 C C . ILE A 1 380 ? -1.088 2.814 -31.559 1.00 77.56 380 ILE A C 1
ATOM 2974 O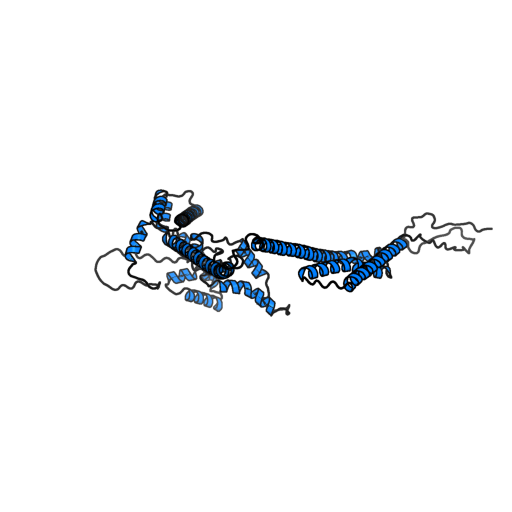 O . ILE A 1 380 ? -2.130 3.309 -31.128 1.00 77.56 380 ILE A O 1
ATOM 2978 N N . ARG A 1 381 ? -0.959 2.490 -32.849 1.00 76.25 381 ARG A N 1
ATOM 2979 C CA . ARG A 1 381 ? -2.019 2.735 -33.834 1.00 76.25 381 ARG A CA 1
ATOM 2980 C C . ARG A 1 381 ? -3.267 1.893 -33.575 1.00 76.25 381 ARG A C 1
ATOM 2982 O O . ARG A 1 381 ? -4.382 2.385 -33.759 1.00 76.25 381 ARG A O 1
ATOM 2989 N N . ARG A 1 382 ? -3.096 0.641 -33.141 1.00 75.75 382 ARG A N 1
ATOM 2990 C CA . ARG A 1 382 ? -4.193 -0.259 -32.757 1.00 75.75 382 ARG A CA 1
ATOM 2991 C C . ARG A 1 382 ? -4.955 0.277 -31.543 1.00 75.75 382 ARG A C 1
ATOM 2993 O O . ARG A 1 382 ? -6.179 0.159 -31.511 1.00 75.75 382 ARG A O 1
ATOM 3000 N N . ILE A 1 383 ? -4.254 0.894 -30.592 1.00 70.12 383 ILE A N 1
ATOM 3001 C CA . ILE A 1 383 ? -4.837 1.534 -29.404 1.00 70.12 383 ILE A CA 1
ATOM 3002 C C . ILE A 1 383 ? -5.571 2.825 -29.786 1.00 70.12 383 ILE A C 1
ATOM 3004 O O . ILE A 1 383 ? -6.740 2.990 -29.446 1.00 70.12 383 ILE A O 1
ATOM 3008 N N . ALA A 1 384 ? -4.937 3.696 -30.576 1.00 75.56 384 ALA A N 1
ATOM 3009 C CA . ALA A 1 384 ? -5.485 4.999 -30.956 1.00 75.56 384 ALA A CA 1
ATOM 3010 C C . ALA A 1 384 ? -6.656 4.931 -31.962 1.00 75.56 384 ALA A C 1
ATOM 3012 O O . ALA A 1 384 ? -7.192 5.964 -32.356 1.00 75.56 384 ALA A O 1
ATOM 3013 N N . LYS A 1 385 ? -7.052 3.731 -32.423 1.00 75.19 385 LYS A N 1
ATOM 3014 C CA . LYS A 1 385 ? -8.069 3.504 -33.476 1.00 75.19 385 LYS A CA 1
ATOM 3015 C C . LYS A 1 385 ? -7.835 4.325 -34.758 1.00 75.19 385 LYS A C 1
ATOM 3017 O O . LYS A 1 385 ? -8.757 4.517 -35.552 1.00 75.19 385 LYS A O 1
ATOM 3022 N N . ILE A 1 386 ? -6.605 4.775 -35.007 1.00 73.38 386 ILE A N 1
ATOM 3023 C CA . ILE A 1 386 ? -6.266 5.564 -36.191 1.00 73.38 386 ILE A CA 1
ATOM 3024 C C . ILE A 1 386 ? -6.221 4.606 -37.385 1.00 73.38 386 ILE A C 1
ATOM 3026 O O . ILE A 1 386 ? -5.252 3.878 -37.596 1.00 73.38 386 ILE A O 1
ATOM 3030 N N . LYS A 1 387 ? -7.295 4.597 -38.183 1.00 64.06 387 LYS A N 1
ATOM 3031 C CA . LYS A 1 387 ? -7.435 3.733 -39.370 1.00 64.06 387 LYS A CA 1
ATOM 3032 C C . LYS A 1 387 ? -6.601 4.192 -40.573 1.00 64.06 387 LYS A C 1
ATOM 3034 O O . LYS A 1 387 ? -6.562 3.497 -41.586 1.00 64.06 387 LYS A O 1
ATOM 3039 N N . SER A 1 388 ? -5.924 5.339 -40.483 1.00 62.62 388 SER A N 1
ATOM 3040 C CA . SER A 1 388 ? -5.111 5.868 -41.581 1.00 62.62 388 SER A CA 1
ATOM 3041 C C . SER A 1 388 ? -3.868 5.005 -41.787 1.00 62.62 388 SER A C 1
ATOM 3043 O O . SER A 1 388 ? -2.871 5.107 -41.073 1.00 62.62 388 SER A O 1
ATOM 3045 N N . ASN A 1 389 ? -3.941 4.102 -42.760 1.00 64.94 389 ASN A N 1
ATOM 3046 C CA . ASN A 1 389 ? -2.859 3.204 -43.127 1.00 64.94 389 ASN A CA 1
ATOM 3047 C C . ASN A 1 389 ? -2.263 3.621 -44.475 1.00 64.94 389 ASN A C 1
ATOM 3049 O O . ASN A 1 389 ? -2.475 2.961 -45.494 1.00 64.94 389 ASN A O 1
ATOM 3053 N N . ARG A 1 390 ? -1.536 4.748 -44.484 1.00 78.56 390 ARG A N 1
ATOM 3054 C CA . ARG A 1 390 ? -0.855 5.237 -45.691 1.00 78.56 390 ARG A CA 1
ATOM 3055 C C . ARG A 1 390 ? 0.125 4.170 -46.191 1.00 78.56 390 ARG A C 1
ATOM 3057 O O . ARG A 1 390 ? 1.036 3.791 -45.456 1.00 78.56 390 ARG A O 1
ATOM 3064 N N . LYS A 1 391 ? -0.061 3.704 -47.435 1.00 80.00 391 LYS A N 1
ATOM 3065 C CA . LYS A 1 391 ? 0.783 2.677 -48.084 1.00 80.00 391 LYS A CA 1
ATOM 3066 C C . LYS A 1 391 ? 2.277 3.024 -47.989 1.00 80.00 391 LYS A C 1
ATOM 3068 O O . LYS A 1 391 ? 3.069 2.162 -47.630 1.00 80.00 391 LYS A O 1
ATOM 3073 N N . TRP A 1 392 ? 2.611 4.304 -48.167 1.00 80.38 392 TRP A N 1
ATOM 3074 C CA . TRP A 1 392 ? 3.964 4.855 -48.051 1.00 80.38 392 TRP A CA 1
ATOM 3075 C C . TRP A 1 392 ? 4.687 4.485 -46.758 1.00 80.38 392 TRP A C 1
ATOM 3077 O O . TRP A 1 392 ? 5.828 4.049 -46.812 1.00 80.38 392 TRP A O 1
ATOM 3087 N N . LEU A 1 393 ? 4.019 4.578 -45.604 1.00 81.56 393 LEU A N 1
ATOM 3088 C CA . LEU A 1 393 ? 4.670 4.303 -44.325 1.00 81.56 393 LEU A CA 1
ATOM 3089 C C . LEU A 1 393 ? 5.099 2.833 -44.216 1.00 81.56 393 LEU A C 1
ATOM 3091 O O . LEU A 1 393 ? 6.207 2.548 -43.780 1.00 81.56 393 LEU A O 1
ATOM 3095 N N . ARG A 1 394 ? 4.250 1.895 -44.660 1.00 82.75 394 ARG A N 1
ATOM 3096 C CA . ARG A 1 394 ? 4.593 0.462 -44.679 1.00 82.75 394 ARG A CA 1
ATOM 3097 C C . ARG A 1 394 ? 5.755 0.175 -45.622 1.00 82.75 394 ARG A C 1
ATOM 3099 O O . ARG A 1 394 ? 6.654 -0.573 -45.255 1.00 82.75 394 ARG A O 1
ATOM 3106 N N . SER A 1 395 ? 5.748 0.793 -46.800 1.00 86.19 395 SER A N 1
ATOM 3107 C CA . SER A 1 395 ? 6.840 0.659 -47.762 1.00 86.19 395 SER A CA 1
ATOM 3108 C C . SER A 1 395 ? 8.159 1.203 -47.210 1.00 86.19 395 SER A C 1
ATOM 3110 O O . SER A 1 395 ? 9.181 0.557 -47.398 1.00 86.19 395 SER A O 1
ATOM 3112 N N . SER A 1 396 ? 8.151 2.318 -46.468 1.00 89.62 396 SER A N 1
ATOM 3113 C CA . SER A 1 396 ? 9.356 2.860 -45.824 1.00 89.62 396 SER A CA 1
ATOM 3114 C C . SER A 1 396 ? 9.932 1.917 -44.764 1.00 89.62 396 SER A C 1
ATOM 3116 O O . SER A 1 396 ? 11.129 1.645 -44.789 1.00 89.62 396 SER A O 1
ATOM 3118 N N . PHE A 1 397 ? 9.093 1.367 -43.876 1.00 90.75 397 PHE A N 1
ATOM 3119 C CA . PHE A 1 397 ? 9.539 0.385 -42.876 1.00 90.75 397 PHE A CA 1
ATOM 3120 C C . PHE A 1 397 ? 10.093 -0.888 -43.531 1.00 90.75 397 PHE A C 1
ATOM 3122 O O . PHE A 1 397 ? 11.135 -1.390 -43.116 1.00 90.75 397 PHE A O 1
ATOM 3129 N N . ALA A 1 398 ? 9.435 -1.382 -44.583 1.00 90.00 398 ALA A N 1
ATOM 3130 C CA . ALA A 1 398 ? 9.906 -2.545 -45.328 1.00 90.00 398 ALA A CA 1
ATOM 3131 C C . ALA A 1 398 ? 11.238 -2.268 -46.045 1.00 90.00 398 ALA A C 1
ATOM 3133 O O . ALA A 1 398 ? 12.148 -3.087 -45.975 1.00 90.00 398 ALA A O 1
ATOM 3134 N N . ALA A 1 399 ? 11.385 -1.102 -46.681 1.00 93.69 399 ALA A N 1
ATOM 3135 C CA . ALA A 1 399 ? 12.615 -0.711 -47.364 1.00 93.69 399 ALA A CA 1
ATOM 3136 C C . ALA A 1 399 ? 13.794 -0.570 -46.390 1.00 93.69 399 ALA A C 1
ATOM 3138 O O . ALA A 1 399 ? 14.876 -1.084 -46.666 1.00 93.69 399 ALA A O 1
ATOM 3139 N N . MET A 1 400 ? 13.579 0.064 -45.230 1.00 92.88 400 MET A N 1
ATOM 3140 C CA . MET A 1 400 ? 14.604 0.157 -44.185 1.00 92.88 400 MET A CA 1
ATOM 3141 C C . MET A 1 400 ? 14.996 -1.228 -43.663 1.00 92.88 400 MET A C 1
ATOM 3143 O O . MET A 1 400 ? 16.179 -1.490 -43.487 1.00 92.88 400 MET A O 1
ATOM 3147 N N . TRP A 1 401 ? 14.045 -2.145 -43.476 1.00 94.38 401 TRP A N 1
ATOM 3148 C CA . TRP A 1 401 ? 14.370 -3.500 -43.027 1.00 94.38 401 TRP A CA 1
ATOM 3149 C C . TRP A 1 401 ? 15.164 -4.303 -44.070 1.00 94.38 401 TRP A C 1
ATOM 3151 O O . TRP A 1 401 ? 16.148 -4.958 -43.727 1.00 94.38 401 TRP A O 1
ATOM 3161 N N . VAL A 1 402 ? 14.795 -4.199 -45.352 1.00 95.12 402 VAL A N 1
ATOM 3162 C CA . VAL A 1 402 ? 15.542 -4.822 -46.459 1.00 95.12 402 VAL A CA 1
ATOM 3163 C C . VAL A 1 402 ? 16.964 -4.265 -46.543 1.00 95.12 402 VAL A C 1
ATOM 3165 O O . VAL A 1 402 ? 17.904 -5.036 -46.722 1.00 95.12 402 VAL A O 1
ATOM 3168 N N . LEU A 1 403 ? 17.149 -2.956 -46.345 1.00 95.38 403 LEU A N 1
ATOM 3169 C CA . LEU A 1 403 ? 18.479 -2.348 -46.267 1.00 95.38 403 LEU A CA 1
ATOM 3170 C C . LEU A 1 403 ? 19.313 -2.962 -45.130 1.00 95.38 403 LEU A C 1
ATOM 3172 O O . LEU A 1 403 ? 20.476 -3.303 -45.335 1.00 95.38 403 LEU A O 1
ATOM 3176 N N . GLY A 1 404 ? 18.707 -3.175 -43.960 1.00 94.12 404 GLY A N 1
ATOM 3177 C CA . GLY A 1 404 ? 19.352 -3.868 -42.843 1.00 94.12 404 GLY A CA 1
ATOM 3178 C C . GLY A 1 404 ? 19.752 -5.306 -43.172 1.00 94.12 404 GLY A C 1
ATOM 3179 O O . GLY A 1 404 ? 20.840 -5.738 -42.800 1.00 94.12 404 GLY A O 1
ATOM 3180 N N . LEU A 1 405 ? 18.915 -6.030 -43.916 1.00 94.00 405 LEU A N 1
ATOM 3181 C CA . LEU A 1 405 ? 19.207 -7.391 -44.374 1.00 94.00 405 LEU A CA 1
ATOM 3182 C C . LEU A 1 405 ? 20.405 -7.411 -45.338 1.00 94.00 405 LEU A C 1
ATOM 3184 O O . LEU A 1 405 ? 21.282 -8.265 -45.214 1.00 94.00 405 LEU A O 1
ATOM 3188 N N . VAL A 1 406 ? 20.499 -6.438 -46.249 1.00 95.81 406 VAL A N 1
ATOM 3189 C CA . VAL A 1 406 ? 21.670 -6.279 -47.129 1.00 95.81 406 VAL A CA 1
ATOM 3190 C C . VAL A 1 406 ? 22.937 -6.021 -46.310 1.00 95.81 406 VAL A C 1
ATOM 3192 O O . VAL A 1 406 ? 23.955 -6.671 -46.551 1.00 95.81 406 VAL A O 1
ATOM 3195 N N . CYS A 1 407 ? 22.879 -5.136 -45.308 1.00 94.12 407 CYS A N 1
ATOM 3196 C CA . CYS A 1 407 ? 24.002 -4.906 -44.394 1.00 94.12 407 CYS A CA 1
ATOM 3197 C C . CYS A 1 407 ? 24.407 -6.184 -43.643 1.00 94.12 407 CYS A C 1
ATOM 3199 O O . CYS A 1 407 ? 25.598 -6.455 -43.514 1.00 94.12 407 CYS A O 1
ATOM 3201 N N . PHE A 1 408 ? 23.440 -6.991 -43.205 1.00 93.25 408 PHE A N 1
ATOM 3202 C CA . PHE A 1 408 ? 23.696 -8.248 -42.503 1.00 93.25 408 PHE A CA 1
ATOM 3203 C C . PHE A 1 408 ? 24.418 -9.272 -43.386 1.00 93.25 408 PHE A C 1
ATOM 3205 O O . PHE A 1 408 ? 25.430 -9.844 -42.979 1.00 93.25 408 PHE A O 1
ATOM 3212 N N . ILE A 1 409 ? 23.946 -9.463 -44.623 1.00 94.38 409 ILE A N 1
ATOM 3213 C CA . ILE A 1 409 ? 24.590 -10.364 -45.590 1.00 94.38 409 ILE A CA 1
ATOM 3214 C C . ILE A 1 409 ? 26.003 -9.873 -45.927 1.00 94.38 409 ILE A C 1
ATOM 3216 O O . ILE A 1 409 ? 26.936 -10.679 -45.978 1.00 94.38 409 ILE A O 1
ATOM 3220 N N . ALA A 1 410 ? 26.181 -8.565 -46.136 1.00 92.88 410 ALA A N 1
ATOM 3221 C CA . ALA A 1 410 ? 27.484 -7.973 -46.428 1.00 92.88 410 ALA A CA 1
ATOM 3222 C C . ALA A 1 410 ? 28.468 -8.144 -45.261 1.00 92.88 410 ALA A C 1
ATOM 3224 O O . ALA A 1 410 ? 29.630 -8.489 -45.485 1.00 92.88 410 ALA A O 1
ATOM 3225 N N . LEU A 1 411 ? 27.996 -7.977 -44.021 1.00 92.31 411 LEU A N 1
ATOM 3226 C CA . LEU A 1 411 ? 28.788 -8.219 -42.819 1.00 92.31 411 LEU A CA 1
ATOM 3227 C C . LEU A 1 411 ? 29.245 -9.676 -42.739 1.00 92.31 411 LEU A C 1
ATOM 3229 O O . LEU A 1 411 ? 30.443 -9.922 -42.638 1.00 92.31 411 LEU A O 1
ATOM 3233 N N . ILE A 1 412 ? 28.318 -10.634 -42.844 1.00 90.31 412 ILE A N 1
ATOM 3234 C CA . ILE A 1 412 ? 28.652 -12.065 -42.784 1.00 90.31 412 ILE A CA 1
ATOM 3235 C C . ILE A 1 412 ? 29.643 -12.430 -43.886 1.00 90.31 412 ILE A C 1
ATOM 3237 O O . ILE A 1 412 ? 30.642 -13.094 -43.622 1.00 90.31 412 ILE A O 1
ATOM 3241 N N . SER A 1 413 ? 29.398 -11.969 -45.113 1.00 90.69 413 SER A N 1
ATOM 3242 C CA . SER A 1 413 ? 30.266 -12.260 -46.257 1.00 90.69 413 SER A CA 1
ATOM 3243 C C . SER A 1 413 ? 31.675 -11.705 -46.051 1.00 90.69 413 SER A C 1
ATOM 3245 O O . SER A 1 413 ? 32.656 -12.372 -46.379 1.00 90.69 413 SER A O 1
ATOM 3247 N N . SER A 1 414 ? 31.785 -10.502 -45.481 1.00 89.44 414 SER A N 1
ATOM 3248 C CA . SER A 1 414 ? 33.074 -9.891 -45.166 1.00 89.44 414 SER A CA 1
ATOM 3249 C C . SER A 1 414 ? 33.812 -10.655 -44.069 1.00 89.44 414 SER A C 1
ATOM 3251 O O . SER A 1 414 ? 34.989 -10.949 -44.239 1.00 89.44 414 SER A O 1
ATOM 3253 N N . VAL A 1 415 ? 33.128 -11.013 -42.981 1.00 87.88 415 VAL A N 1
ATOM 3254 C CA . VAL A 1 415 ? 33.729 -11.752 -41.862 1.00 87.88 415 VAL A CA 1
ATOM 3255 C C . VAL A 1 415 ? 34.184 -13.143 -42.318 1.00 87.88 415 VAL A C 1
ATOM 3257 O O . VAL A 1 415 ? 35.318 -13.538 -42.073 1.00 87.88 415 VAL A O 1
ATOM 3260 N N . VAL A 1 416 ? 33.349 -13.876 -43.062 1.00 86.88 416 VAL A N 1
ATOM 3261 C CA . VAL A 1 416 ? 33.698 -15.207 -43.598 1.00 86.88 416 VAL A CA 1
ATOM 3262 C C . VAL A 1 416 ? 34.897 -15.139 -44.545 1.00 86.88 416 VAL A C 1
ATOM 3264 O O . VAL A 1 416 ? 35.714 -16.059 -44.560 1.00 86.88 416 VAL A O 1
ATOM 3267 N N . ARG A 1 417 ? 35.029 -14.062 -45.329 1.00 84.50 417 ARG A N 1
ATOM 3268 C CA . ARG A 1 417 ? 36.184 -13.863 -46.213 1.00 84.50 417 ARG A CA 1
ATOM 3269 C C . ARG A 1 417 ? 37.483 -13.689 -45.427 1.00 84.50 417 ARG A C 1
ATOM 3271 O O . ARG A 1 417 ? 38.491 -14.245 -45.851 1.00 84.50 417 ARG A O 1
ATOM 3278 N N . ASP A 1 418 ? 37.453 -12.997 -44.292 1.00 79.38 418 ASP A N 1
ATOM 3279 C CA . ASP A 1 418 ? 38.639 -12.808 -43.449 1.00 79.38 418 ASP A CA 1
ATOM 3280 C C . ASP A 1 418 ? 39.112 -14.137 -42.842 1.00 79.38 418 ASP A C 1
ATOM 3282 O O . ASP A 1 418 ? 40.301 -14.454 -42.883 1.00 79.38 418 ASP A O 1
ATOM 3286 N N . PHE A 1 419 ? 38.180 -14.993 -42.408 1.00 77.12 419 PHE A N 1
ATOM 3287 C CA . PHE A 1 419 ? 38.496 -16.359 -41.966 1.00 77.12 419 PHE A CA 1
ATOM 3288 C C . PHE A 1 419 ? 38.938 -17.294 -43.102 1.00 77.12 419 PHE A C 1
ATOM 3290 O O . PHE A 1 419 ? 39.497 -18.359 -42.842 1.00 77.12 419 PHE A O 1
ATOM 3297 N N . ARG A 1 420 ? 38.704 -16.917 -44.365 1.00 76.25 420 ARG A N 1
ATOM 3298 C CA . ARG A 1 420 ? 39.141 -17.673 -45.548 1.00 76.25 420 ARG A CA 1
ATOM 3299 C C . ARG A 1 420 ? 40.563 -17.299 -45.998 1.00 76.25 420 ARG A C 1
ATOM 3301 O O . ARG A 1 420 ? 41.032 -17.837 -46.998 1.00 76.25 420 ARG A O 1
ATOM 3308 N N . SER A 1 421 ? 41.263 -16.417 -45.279 1.00 58.09 421 SER A N 1
ATOM 3309 C CA . SER A 1 421 ? 42.665 -16.091 -45.557 1.00 58.09 421 SER A CA 1
ATOM 3310 C C . SER A 1 421 ? 43.555 -17.333 -45.424 1.00 58.09 421 SER A C 1
ATOM 3312 O O . SER A 1 421 ? 43.821 -17.838 -44.333 1.00 58.09 421 SER A O 1
ATOM 3314 N N . ILE A 1 422 ? 44.018 -17.837 -46.566 1.00 58.22 422 ILE A N 1
ATOM 3315 C CA . ILE A 1 422 ? 45.155 -18.748 -46.646 1.00 58.22 422 ILE A CA 1
ATOM 3316 C C . ILE A 1 422 ? 46.389 -17.876 -46.410 1.00 58.22 422 ILE A C 1
ATOM 3318 O O . ILE A 1 422 ? 46.554 -16.866 -47.090 1.00 58.22 422 ILE A O 1
ATOM 3322 N N . ASN A 1 423 ? 47.243 -18.245 -45.450 1.00 57.88 423 ASN A N 1
ATOM 3323 C CA . ASN A 1 423 ? 48.548 -17.605 -45.263 1.00 57.88 423 ASN A CA 1
ATOM 3324 C C . ASN A 1 423 ? 49.283 -17.582 -46.613 1.00 57.88 423 ASN A C 1
ATOM 3326 O O . ASN A 1 423 ? 49.764 -18.623 -47.065 1.00 57.88 423 ASN A O 1
ATOM 3330 N N . ASN A 1 424 ? 49.374 -16.414 -47.249 1.00 57.06 424 ASN A N 1
ATOM 3331 C CA . ASN A 1 424 ? 50.266 -16.217 -48.383 1.00 57.06 424 ASN A CA 1
ATOM 3332 C C . ASN A 1 424 ? 51.687 -16.243 -47.817 1.00 57.06 424 ASN A C 1
ATOM 3334 O O . ASN A 1 424 ? 52.153 -15.261 -47.242 1.00 57.06 424 ASN A O 1
ATOM 3338 N N . ILE A 1 425 ? 52.338 -17.404 -47.894 1.00 62.41 425 ILE A N 1
ATOM 3339 C CA . ILE A 1 425 ? 53.748 -17.545 -47.534 1.00 62.41 425 ILE A CA 1
ATOM 3340 C C . ILE A 1 425 ? 54.523 -16.728 -48.568 1.00 62.41 425 ILE A C 1
ATOM 3342 O O . ILE A 1 425 ? 54.565 -17.093 -49.740 1.00 62.41 425 ILE A O 1
ATOM 3346 N N . VAL A 1 426 ? 55.081 -15.594 -48.151 1.00 64.38 426 VAL A N 1
ATOM 3347 C CA . VAL A 1 426 ? 56.025 -14.842 -48.978 1.00 64.38 426 VAL A CA 1
ATOM 3348 C C . VAL A 1 426 ? 57.372 -15.537 -48.823 1.00 64.38 426 VAL A C 1
ATOM 3350 O O . VAL A 1 426 ? 58.010 -15.429 -47.779 1.00 64.38 426 VAL A O 1
ATOM 3353 N N . GLU A 1 427 ? 57.755 -16.330 -49.822 1.00 67.38 427 GLU A N 1
ATOM 3354 C CA . GLU A 1 427 ? 59.085 -16.933 -49.880 1.00 67.38 427 GLU A CA 1
ATOM 3355 C C . GLU A 1 427 ? 60.095 -15.850 -50.267 1.00 67.38 427 GLU A C 1
ATOM 3357 O O . GLU A 1 427 ? 60.054 -15.310 -51.371 1.00 67.38 427 GLU A O 1
ATOM 3362 N N . GLU A 1 428 ? 60.995 -15.516 -49.347 1.00 73.56 428 GLU A N 1
ATOM 3363 C CA . GLU A 1 428 ? 62.117 -14.624 -49.617 1.00 73.56 428 GLU A CA 1
ATOM 3364 C C . GLU A 1 428 ? 63.367 -15.464 -49.893 1.00 73.56 428 GLU A C 1
ATOM 3366 O O . GLU A 1 428 ? 63.753 -16.314 -49.087 1.00 73.56 428 GLU A O 1
ATOM 3371 N N . GLN A 1 429 ? 63.997 -15.247 -51.048 1.00 72.56 429 GLN A N 1
ATOM 3372 C CA . GLN A 1 429 ? 65.258 -15.898 -51.390 1.00 72.56 429 GLN A CA 1
ATOM 3373 C C . GLN A 1 429 ? 66.423 -15.006 -50.973 1.00 72.56 429 GLN A C 1
ATOM 3375 O O . GLN A 1 429 ? 66.656 -13.952 -51.560 1.00 72.56 429 GLN A O 1
ATOM 3380 N N . VAL A 1 430 ? 67.181 -15.453 -49.974 1.00 75.12 430 VAL A N 1
ATOM 3381 C CA . VAL A 1 430 ? 68.404 -14.778 -49.531 1.00 75.12 430 VAL A CA 1
ATOM 3382 C C . VAL A 1 430 ? 69.606 -15.491 -50.145 1.00 75.12 430 VAL A C 1
ATOM 3384 O O . VAL A 1 430 ? 69.902 -16.634 -49.797 1.00 75.12 430 VAL A O 1
ATOM 3387 N N . VAL A 1 431 ? 70.304 -14.824 -51.067 1.00 73.00 431 VAL A N 1
ATOM 3388 C CA . VAL A 1 431 ? 71.522 -15.360 -51.695 1.00 73.00 431 VAL A CA 1
ATOM 3389 C C . VAL A 1 431 ? 72.710 -15.151 -50.756 1.00 73.00 431 VAL A C 1
ATOM 3391 O O . VAL A 1 431 ? 73.045 -14.020 -50.404 1.00 73.00 431 VAL A O 1
ATOM 3394 N N . LEU A 1 432 ? 73.367 -16.241 -50.356 1.00 71.44 432 LEU A N 1
ATOM 3395 C CA . LEU A 1 432 ? 74.577 -16.186 -49.534 1.00 71.44 432 LEU A CA 1
ATOM 3396 C C . LEU A 1 432 ? 75.784 -15.839 -50.419 1.00 71.44 432 LEU A C 1
ATOM 3398 O O . LEU A 1 432 ? 76.106 -16.567 -51.351 1.00 71.44 432 LEU A O 1
ATOM 3402 N N . THR A 1 433 ? 76.468 -14.732 -50.136 1.00 69.19 433 THR A N 1
ATOM 3403 C CA . THR A 1 433 ? 77.551 -14.200 -50.986 1.00 69.19 433 THR A CA 1
ATOM 3404 C C . THR A 1 433 ? 78.956 -14.692 -50.620 1.00 69.19 433 THR A C 1
ATOM 3406 O O . THR A 1 433 ? 79.908 -14.362 -51.324 1.00 69.19 433 THR A O 1
ATOM 3409 N N . ASN A 1 434 ? 79.124 -15.480 -49.549 1.00 66.94 434 ASN A N 1
ATOM 3410 C CA . ASN A 1 434 ? 80.440 -15.921 -49.070 1.00 66.94 434 ASN A CA 1
ATOM 3411 C C . ASN A 1 434 ? 80.547 -17.461 -48.961 1.00 66.94 434 ASN A C 1
ATOM 3413 O O . ASN A 1 434 ? 79.987 -18.038 -48.028 1.00 66.94 434 ASN A O 1
ATOM 3417 N N . PRO A 1 435 ? 81.284 -18.135 -49.866 1.00 59.97 435 PRO A N 1
ATOM 3418 C CA . PRO A 1 435 ? 81.358 -19.598 -49.923 1.00 59.97 435 PRO A CA 1
ATOM 3419 C C . PRO A 1 435 ? 82.333 -20.241 -48.913 1.00 59.97 435 PRO A C 1
ATOM 3421 O O . PRO A 1 435 ? 82.435 -21.463 -48.870 1.00 59.97 435 PRO A O 1
ATOM 3424 N N . GLY A 1 436 ? 83.061 -19.462 -48.102 1.00 65.62 436 GLY A N 1
ATOM 3425 C CA . GLY A 1 436 ? 84.141 -19.971 -47.238 1.00 65.62 436 GLY A CA 1
ATOM 3426 C C . GLY A 1 436 ? 83.773 -20.304 -45.785 1.00 65.62 436 GLY A C 1
ATOM 3427 O O . GLY A 1 436 ? 84.676 -20.505 -44.973 1.00 65.62 436 GLY A O 1
ATOM 3428 N N . ILE A 1 437 ? 82.490 -20.303 -45.406 1.00 67.31 437 ILE A N 1
ATOM 3429 C CA . ILE A 1 437 ? 82.070 -20.380 -43.995 1.00 67.31 437 ILE A CA 1
ATOM 3430 C C . ILE A 1 437 ? 81.527 -21.779 -43.658 1.00 67.31 437 ILE A C 1
ATOM 3432 O O . ILE A 1 437 ? 80.548 -22.231 -44.241 1.00 67.31 437 ILE A O 1
ATOM 3436 N N . ASN A 1 438 ? 82.118 -22.451 -42.662 1.00 68.00 438 ASN A N 1
ATOM 3437 C CA . ASN A 1 438 ? 81.732 -23.815 -42.254 1.00 68.00 438 ASN A CA 1
ATOM 3438 C C . ASN A 1 438 ? 80.442 -23.896 -41.412 1.00 68.00 438 ASN A C 1
ATOM 3440 O O . ASN A 1 438 ? 79.963 -24.995 -41.132 1.00 68.00 438 ASN A O 1
ATOM 3444 N N . LYS A 1 439 ? 79.911 -22.763 -40.930 1.00 69.12 439 LYS A N 1
ATOM 3445 C CA . LYS A 1 439 ? 78.728 -22.701 -40.056 1.00 69.12 439 LYS A CA 1
ATOM 3446 C C . LYS A 1 439 ? 77.886 -21.469 -40.384 1.00 69.12 439 LYS A C 1
ATOM 3448 O O . LYS A 1 439 ? 78.434 -20.385 -40.559 1.00 69.12 439 LYS A O 1
ATOM 3453 N N . LEU A 1 440 ? 76.567 -21.646 -40.415 1.00 70.62 440 LEU A N 1
ATOM 3454 C CA . LEU A 1 440 ? 75.571 -20.585 -40.560 1.00 70.62 440 LEU A CA 1
ATOM 3455 C C . LEU A 1 440 ? 74.776 -20.488 -39.254 1.00 70.62 440 LEU A C 1
ATOM 3457 O O . LEU A 1 440 ? 74.222 -21.488 -38.799 1.00 70.62 440 LEU A O 1
ATOM 3461 N N . GLU A 1 441 ? 74.715 -19.300 -38.660 1.00 71.00 441 GLU A N 1
ATOM 3462 C CA . GLU A 1 441 ? 73.873 -19.023 -37.495 1.00 71.00 441 GLU A CA 1
ATOM 3463 C C . GLU A 1 441 ? 72.622 -18.262 -37.946 1.00 71.00 441 GLU A C 1
ATOM 3465 O O . GLU A 1 441 ? 72.721 -17.233 -38.612 1.00 71.00 441 GLU A O 1
ATOM 3470 N N . ILE A 1 442 ? 71.441 -18.779 -37.607 1.00 69.38 442 ILE A N 1
ATOM 3471 C CA . ILE A 1 442 ? 70.153 -18.165 -37.942 1.00 69.38 442 ILE A CA 1
ATOM 3472 C C . ILE A 1 442 ? 69.513 -17.708 -36.637 1.00 69.38 442 ILE A C 1
ATOM 3474 O O . ILE A 1 442 ? 69.114 -18.535 -35.815 1.00 69.38 442 ILE A O 1
ATOM 3478 N N . THR A 1 443 ? 69.404 -16.396 -36.449 1.00 65.44 443 THR A N 1
ATOM 3479 C CA . THR A 1 443 ? 68.775 -15.789 -35.272 1.00 65.44 443 THR A CA 1
ATOM 3480 C C . THR A 1 443 ? 67.503 -15.041 -35.663 1.00 65.44 443 THR A C 1
ATOM 3482 O O . THR A 1 443 ? 67.373 -14.497 -36.757 1.00 65.44 443 THR A O 1
ATOM 3485 N N . THR A 1 444 ? 66.518 -15.045 -34.765 1.00 66.00 444 THR A N 1
ATOM 3486 C CA . THR A 1 444 ? 65.260 -14.302 -34.915 1.00 66.00 444 THR A CA 1
ATOM 3487 C C . THR A 1 444 ? 65.319 -13.053 -34.046 1.00 66.00 444 THR A C 1
ATOM 3489 O O . THR A 1 444 ? 65.668 -13.132 -32.871 1.00 66.00 444 THR A O 1
ATOM 3492 N N . LEU A 1 445 ? 64.902 -11.907 -34.592 1.00 67.25 445 LEU A N 1
ATOM 3493 C CA . LEU A 1 445 ? 64.748 -10.651 -33.841 1.00 67.25 445 LEU A CA 1
ATOM 3494 C C . LEU A 1 445 ? 63.659 -10.737 -32.749 1.00 67.25 445 LEU A C 1
ATOM 3496 O O . LEU A 1 445 ? 63.546 -9.847 -31.914 1.00 67.25 445 LEU A O 1
ATOM 3500 N N . THR A 1 446 ? 62.850 -11.804 -32.748 1.00 63.94 446 THR A N 1
ATOM 3501 C CA . THR A 1 446 ? 61.778 -12.052 -31.772 1.00 63.94 446 THR A CA 1
ATOM 3502 C C . THR A 1 446 ? 61.887 -13.479 -31.210 1.00 63.94 446 THR A C 1
ATOM 3504 O O . THR A 1 446 ? 61.308 -14.411 -31.776 1.00 63.94 446 THR A O 1
ATOM 3507 N N . PRO A 1 447 ? 62.646 -13.695 -30.120 1.00 58.59 447 PRO A N 1
ATOM 3508 C CA . PRO A 1 447 ? 62.942 -15.036 -29.602 1.00 58.59 447 PRO A CA 1
ATOM 3509 C C . PRO A 1 447 ? 61.725 -15.767 -29.004 1.00 58.59 447 PRO A C 1
ATOM 3511 O O . PRO A 1 447 ? 61.753 -16.985 -28.858 1.00 58.59 447 PRO A O 1
ATOM 3514 N N . GLU A 1 448 ? 60.633 -15.060 -28.698 1.00 59.03 448 GLU A N 1
ATOM 3515 C CA . GLU A 1 448 ? 59.443 -15.642 -28.056 1.00 59.03 448 GLU A CA 1
ATOM 3516 C C . GLU A 1 448 ? 58.421 -16.256 -29.033 1.00 59.03 448 GLU A C 1
ATOM 3518 O O . GLU A 1 448 ? 57.489 -16.947 -28.614 1.00 59.03 448 GLU A O 1
ATOM 3523 N N . LYS A 1 449 ? 58.574 -16.050 -30.349 1.00 59.91 449 LYS A N 1
ATOM 3524 C CA . LYS A 1 449 ? 57.644 -16.602 -31.346 1.00 59.91 449 LYS A CA 1
ATOM 3525 C C . LYS A 1 449 ? 58.013 -18.041 -31.712 1.00 59.91 449 LYS A C 1
ATOM 3527 O O . LYS A 1 449 ? 59.030 -18.300 -32.348 1.00 59.91 449 LYS A O 1
ATOM 3532 N N . LYS A 1 450 ? 57.139 -18.989 -31.359 1.00 57.62 450 LYS A N 1
ATOM 3533 C CA . LYS A 1 450 ? 57.255 -20.403 -31.751 1.00 57.62 450 LYS A CA 1
ATOM 3534 C C . LYS A 1 450 ? 56.666 -20.629 -33.146 1.00 57.62 450 LYS A C 1
ATOM 3536 O O . LYS A 1 450 ? 55.468 -20.455 -33.353 1.00 57.62 450 LYS A O 1
ATOM 3541 N N . TYR A 1 451 ? 57.495 -21.076 -34.087 1.00 60.34 451 TYR A N 1
ATOM 3542 C CA . TYR A 1 451 ? 57.054 -21.508 -35.415 1.00 60.34 451 TYR A CA 1
ATOM 3543 C C . TYR A 1 451 ? 56.771 -23.015 -35.403 1.00 60.34 451 TYR A C 1
ATOM 3545 O O . TYR A 1 451 ? 57.675 -23.832 -35.253 1.00 60.34 451 TYR A O 1
ATOM 3553 N N . TYR A 1 452 ? 55.502 -23.399 -35.552 1.00 56.16 452 TYR A N 1
ATOM 3554 C CA . TYR A 1 452 ? 55.055 -24.794 -35.407 1.00 56.16 452 TYR A CA 1
ATOM 3555 C C . TYR A 1 452 ? 55.210 -25.656 -36.673 1.00 56.16 452 TYR A C 1
ATOM 3557 O O . TYR A 1 452 ? 55.024 -26.871 -36.621 1.00 56.16 452 TYR A O 1
ATOM 3565 N N . ARG A 1 453 ? 55.550 -25.065 -37.824 1.00 59.94 453 ARG A N 1
ATOM 3566 C CA . ARG A 1 453 ? 55.602 -25.771 -39.115 1.00 59.94 453 ARG A CA 1
ATOM 3567 C C . ARG A 1 453 ? 57.043 -26.026 -39.534 1.00 59.94 453 ARG A C 1
ATOM 3569 O O . ARG A 1 453 ? 57.735 -25.074 -39.829 1.00 59.94 453 ARG A O 1
ATOM 3576 N N . ARG A 1 454 ? 57.491 -27.279 -39.664 1.00 56.47 454 ARG A N 1
ATOM 3577 C CA . ARG A 1 454 ? 58.890 -27.640 -40.014 1.00 56.47 454 ARG A CA 1
ATOM 3578 C C . ARG A 1 454 ? 59.393 -27.178 -41.403 1.00 56.47 454 ARG A C 1
ATOM 3580 O O . ARG A 1 454 ? 60.523 -27.480 -41.749 1.00 56.47 454 ARG A O 1
ATOM 3587 N N . GLN A 1 455 ? 58.579 -26.471 -42.189 1.00 61.00 455 GLN A N 1
ATOM 3588 C CA . GLN A 1 455 ? 58.876 -26.032 -43.563 1.00 61.00 455 GLN A CA 1
ATOM 3589 C C . GLN A 1 455 ? 59.206 -24.530 -43.669 1.00 61.00 455 GLN A C 1
ATOM 3591 O O . GLN A 1 455 ? 59.143 -23.971 -44.755 1.00 61.00 455 GLN A O 1
ATOM 3596 N N . TRP A 1 456 ? 59.511 -23.851 -42.557 1.00 65.31 456 TRP A N 1
ATOM 3597 C CA . TRP A 1 456 ? 59.811 -22.409 -42.557 1.00 65.31 456 TRP A CA 1
ATOM 3598 C C . TRP A 1 456 ? 61.205 -22.061 -43.113 1.00 65.31 456 TRP A C 1
ATOM 3600 O O . TRP A 1 456 ? 61.461 -20.899 -43.404 1.00 65.31 456 TRP A O 1
ATOM 3610 N N . LEU A 1 457 ? 62.093 -23.050 -43.266 1.00 67.62 457 LEU A N 1
ATOM 3611 C CA . LEU A 1 457 ? 63.432 -22.898 -43.832 1.00 67.62 457 LEU A CA 1
ATOM 3612 C C . LEU A 1 457 ? 63.737 -24.088 -44.746 1.00 67.62 457 LEU A C 1
ATOM 3614 O O . LEU A 1 457 ? 63.665 -25.237 -44.310 1.00 67.62 457 LEU A O 1
ATOM 3618 N N . GLN A 1 458 ? 64.116 -23.816 -45.994 1.00 66.81 458 GLN A N 1
ATOM 3619 C CA . GLN A 1 458 ? 64.619 -24.822 -46.927 1.00 66.81 458 GLN A CA 1
ATOM 3620 C C . GLN A 1 458 ? 65.983 -24.371 -47.456 1.00 66.81 458 GLN A C 1
ATOM 3622 O O . GLN A 1 458 ? 66.080 -23.355 -48.135 1.00 66.81 458 GLN A O 1
ATOM 3627 N N . LEU A 1 459 ? 67.034 -25.136 -47.158 1.00 67.00 459 LEU A N 1
ATOM 3628 C CA . LEU A 1 459 ? 68.358 -24.935 -47.745 1.00 67.00 459 LEU A CA 1
ATOM 3629 C C . LEU A 1 459 ? 68.447 -25.766 -49.028 1.00 67.00 459 LEU A C 1
ATOM 3631 O O . LEU A 1 459 ? 68.186 -26.971 -49.000 1.00 67.00 459 LEU A O 1
ATOM 3635 N N . ARG A 1 460 ? 68.795 -25.131 -50.147 1.00 64.69 460 ARG A N 1
ATOM 3636 C CA . ARG A 1 460 ? 69.105 -25.811 -51.411 1.00 64.69 460 ARG A CA 1
ATOM 3637 C C . ARG A 1 460 ? 70.592 -25.619 -51.721 1.00 64.69 460 ARG A C 1
ATOM 3639 O O . ARG A 1 460 ? 71.121 -24.556 -51.394 1.00 64.69 460 ARG A O 1
ATOM 3646 N N . PRO A 1 461 ? 71.280 -26.630 -52.281 1.00 64.62 461 PRO A N 1
ATOM 3647 C CA . PRO A 1 461 ? 72.637 -26.435 -52.778 1.00 64.62 461 PRO A CA 1
ATOM 3648 C C . PRO A 1 461 ? 72.631 -25.356 -53.868 1.00 64.62 461 PRO A C 1
ATOM 3650 O O . PRO A 1 461 ? 71.617 -25.170 -54.541 1.00 64.62 461 PRO A O 1
ATOM 3653 N N . PHE A 1 462 ? 73.746 -24.643 -54.027 1.00 64.56 462 PHE A N 1
ATOM 3654 C CA . PHE A 1 462 ? 73.930 -23.787 -55.195 1.00 64.56 462 PHE A CA 1
ATOM 3655 C C . PHE A 1 462 ? 73.860 -24.670 -56.444 1.00 64.56 462 PHE A C 1
ATOM 3657 O O . PHE A 1 462 ? 74.564 -25.681 -56.509 1.00 64.56 462 PHE A O 1
ATOM 3664 N N . ASP A 1 463 ? 72.993 -24.318 -57.393 1.00 62.25 463 ASP A N 1
ATOM 3665 C CA . ASP A 1 463 ? 73.018 -24.939 -58.714 1.00 62.25 463 ASP A CA 1
ATOM 3666 C C . ASP A 1 463 ? 74.404 -24.658 -59.324 1.00 62.25 463 ASP A C 1
ATOM 3668 O O . ASP A 1 463 ? 74.864 -23.513 -59.311 1.00 62.25 463 ASP A O 1
ATOM 3672 N N . ALA A 1 464 ? 75.099 -25.726 -59.727 1.00 49.44 464 ALA A N 1
ATOM 3673 C CA . ALA A 1 464 ? 76.483 -25.687 -60.205 1.00 49.44 464 ALA A CA 1
ATOM 3674 C C . ALA A 1 464 ? 76.628 -25.006 -61.571 1.00 49.44 464 ALA A C 1
ATOM 3676 O O . ALA A 1 464 ? 75.727 -25.200 -62.422 1.00 49.44 464 ALA A O 1
#